Protein AF-0000000086677040 (afdb_homodimer)

Solvent-accessible surface area (backbone atoms only — not comparable to full-atom values): 20624 Å² total; per-residue (Å²): 131,78,78,82,66,82,53,76,66,54,59,49,48,54,49,35,40,34,53,29,40,44,50,38,34,40,74,47,30,67,88,65,38,49,65,62,59,29,18,55,70,41,71,48,58,50,67,54,52,34,70,73,41,51,52,71,66,49,36,50,47,59,44,60,49,52,58,62,59,47,82,65,48,53,56,62,48,40,69,68,40,76,73,64,28,21,34,48,48,43,45,50,51,50,54,43,50,73,37,86,34,17,60,40,41,52,53,46,53,31,42,29,56,71,27,73,57,42,14,45,34,50,38,46,42,46,50,62,53,40,45,55,52,42,58,77,61,46,98,59,63,70,87,45,43,48,52,32,46,46,54,41,48,12,40,51,52,7,44,45,40,35,33,70,66,43,45,38,73,53,58,41,74,49,54,67,67,27,52,22,51,51,48,8,61,48,38,32,37,48,69,72,45,89,57,60,53,124,130,79,76,82,64,82,54,74,65,56,60,50,48,54,50,34,42,35,53,27,37,44,51,37,34,40,73,47,30,67,88,64,39,50,65,61,59,28,18,56,70,41,71,48,56,49,67,52,50,37,71,72,41,51,50,71,67,48,37,50,47,58,43,59,50,52,58,63,59,47,83,66,45,53,56,63,48,41,70,66,39,77,72,66,29,20,34,48,48,42,46,50,51,51,53,43,50,72,37,85,34,19,62,40,42,51,51,45,53,32,42,29,56,71,28,73,56,42,12,46,33,49,36,46,43,47,50,62,54,41,46,54,51,44,57,77,61,47,96,58,62,70,87,45,44,47,52,31,45,46,54,42,46,14,39,52,52,6,43,45,41,35,33,68,67,43,45,38,73,52,58,42,74,47,57,67,66,26,51,22,51,52,48,11,61,48,40,33,39,47,71,72,45,90,58,60,54,123

Organism: NCBI:txid175570

Foldseek 3Di:
DPPPPDDPVVVLLLVLLLVLLLVQCLVQNLVRGDLCSSCVSSVHDSVVVCVVQNDSLSSLCVSLLQLDQQVVVLCVLLVVPLVLSLLVVLLVLCVSLVDPSVVVVLVLVVDLVVDVSSVSSVVSCCVPRHQVVNCVRAPDDNVLSVVLSVVLVVVSVVLSCCQPVVNPPPSVVDDSSVVSVVRSVVNSCSRDNDDPPD/DPPPPDDPVVVLLLVLLLVLLLVQCLVQNLVRGDLCSSCVSSVHDSVVVCVNQNDSLSSLCVSLLQLDQQVVVLCVLLVVPLVLSLLVVLLVLCVSLVDPSVVVVLVLVVDLVVDVSSVSSVVSCCVPRHQVVNCVRAPDDNVLSVVLSVVLVVVSVVLSCCQPVVNPPPSVVDDSSVVSVVRSVVNSCSRDNDDPPD

pLDDT: mean 88.11, std 11.97, range [24.16, 97.94]

Nearest PDB structures (foldseek):
  2np3-assembly1_B  TM=5.345E-01  e=2.281E-10  Streptomyces coelicolor
  6o6o-assembly1_B  TM=5.005E-01  e=5.719E-04  Mycobacterium tuberculosis
  2jk3-assembly1_B  TM=3.616E-01  e=1.650E-04  Bacillus cereus
  5ua1-assembly2_B  TM=4.269E-01  e=2.076E-03  Mycobacterium tuberculosis H37Rv
  4xk4-assembly2_D  TM=3.137E-01  e=1.251E-04  Escherichia coli K-12

Radius of gyration: 23.44 Å; Cα contacts (8 Å, |Δi|>4): 517; chains: 2; bounding box: 51×64×81 Å

Secondary structure (DSSP, 8-state):
-------HHHHHHHHHHHHHHHHHHHHHHHHH--HHHHHHHHTS-HHHHHHHH-SHHHHHHHHHT-SS-HHHHHHHHHTT-STTHHHHHHHHHHHHHHSTTHHHHHHHHHHHHH-HHHHHHHHHHIIIIIIHHHTTT--S-GGGHHHHHHHHHHHHHHHIIIIIIS--TTTTTS-HHHHHHHHHHHHHHHHHS--TT-/-------HHHHHHHHHHHHHHHHHHHHHHHHH--HHHHHHHHTS-HHHHHHHH-SHHHHHHHHHT-SS-HHHHHHHHHTT-STTHHHHHHHHHHHHHHSTTHHHHHHHHHHHHH-HHHHHHHHHHIIIIIIHHHTTT--S-GGGHHHHHHHHHHHHHHHIIIIIIS--TTTTTS-HHHHHHHHHHHHHHHHHS--TT-

Structure (mmCIF, N/CA/C/O backbone):
data_AF-0000000086677040-model_v1
#
loop_
_entity.id
_entity.type
_entity.pdbx_description
1 polymer 'TetR family transcriptional regulator'
#
loop_
_atom_site.group_PDB
_atom_site.id
_atom_site.type_symbol
_atom_site.label_atom_id
_atom_site.label_alt_id
_atom_site.label_comp_id
_atom_site.label_asym_id
_atom_site.label_entity_id
_atom_site.label_seq_id
_atom_site.pdbx_PDB_ins_code
_atom_site.Cartn_x
_atom_site.Cartn_y
_atom_site.Cartn_z
_atom_site.occupancy
_atom_site.B_iso_or_equiv
_atom_site.auth_seq_id
_atom_site.auth_comp_id
_atom_site.auth_asym_id
_atom_site.auth_atom_id
_atom_site.pdbx_PDB_model_num
ATOM 1 N N . MET A 1 1 ? -18.406 -15.508 -43.969 1 24.16 1 MET A N 1
ATOM 2 C CA . MET A 1 1 ? -17.828 -16.297 -42.875 1 24.16 1 MET A CA 1
ATOM 3 C C . MET A 1 1 ? -18.375 -15.875 -41.531 1 24.16 1 MET A C 1
ATOM 5 O O . MET A 1 1 ? -18.281 -14.703 -41.156 1 24.16 1 MET A O 1
ATOM 9 N N . ALA A 1 2 ? -19.516 -16.422 -41.125 1 36.62 2 ALA A N 1
ATOM 10 C CA . ALA A 1 2 ? -20.312 -16.078 -39.938 1 36.62 2 ALA A CA 1
ATOM 11 C C . ALA A 1 2 ? -19.438 -15.953 -38.688 1 36.62 2 ALA A C 1
ATOM 13 O O . ALA A 1 2 ? -18.5 -16.734 -38.531 1 36.62 2 ALA A O 1
ATOM 14 N N . ARG A 1 3 ? -19.25 -14.812 -38.188 1 43.38 3 ARG A N 1
ATOM 15 C CA . ARG A 1 3 ? -18.484 -14.547 -36.969 1 43.38 3 ARG A CA 1
ATOM 16 C C . ARG A 1 3 ? -18.75 -15.617 -35.906 1 43.38 3 ARG A C 1
ATOM 18 O O . ARG A 1 3 ? -19.891 -15.797 -35.469 1 43.38 3 ARG A O 1
ATOM 25 N N . THR A 1 4 ? -18.266 -16.703 -35.938 1 38.47 4 THR A N 1
ATOM 26 C CA . THR A 1 4 ? -18.422 -17.766 -34.969 1 38.47 4 THR A CA 1
ATOM 27 C C . THR A 1 4 ? -18.359 -17.203 -33.531 1 38.47 4 THR A C 1
ATOM 29 O O . THR A 1 4 ? -17.281 -16.875 -33.031 1 38.47 4 THR A O 1
ATOM 32 N N . GLY A 1 5 ? -19.203 -16.297 -33.125 1 40.44 5 GLY A N 1
ATOM 33 C CA . GLY A 1 5 ? -19.375 -15.641 -31.859 1 40.44 5 GLY A CA 1
ATOM 34 C C . GLY A 1 5 ? -19.469 -16.609 -30.688 1 40.44 5 GLY A C 1
ATOM 35 O O . GLY A 1 5 ? -19.953 -17.734 -30.859 1 40.44 5 GLY A O 1
ATOM 36 N N . ARG A 1 6 ? -18.531 -16.672 -29.734 1 50.44 6 ARG A N 1
ATOM 37 C CA . ARG A 1 6 ? -18.609 -17.5 -28.547 1 50.44 6 ARG A CA 1
ATOM 38 C C . ARG A 1 6 ? -20.047 -17.578 -28.031 1 50.44 6 ARG A C 1
ATOM 40 O O . ARG A 1 6 ? -20.688 -16.562 -27.812 1 50.44 6 ARG A O 1
ATOM 47 N N . ARG A 1 7 ? -20.625 -18.562 -27.875 1 54.38 7 ARG A N 1
ATOM 48 C CA . ARG A 1 7 ? -22.031 -18.828 -27.562 1 54.38 7 ARG A CA 1
ATOM 49 C C . ARG A 1 7 ? -22.375 -18.359 -26.156 1 54.38 7 ARG A C 1
ATOM 51 O O . ARG A 1 7 ? -21.625 -18.609 -25.203 1 54.38 7 ARG A O 1
ATOM 58 N N . PRO A 1 8 ? -23.312 -17.406 -25.938 1 53.56 8 PRO A N 1
ATOM 59 C CA . PRO A 1 8 ? -23.797 -16.891 -24.656 1 53.56 8 PRO A CA 1
ATOM 60 C C . PRO A 1 8 ? -23.719 -17.953 -23.547 1 53.56 8 PRO A C 1
ATOM 62 O O . PRO A 1 8 ? -23.391 -17.625 -22.391 1 53.56 8 PRO A O 1
ATOM 65 N N . GLY A 1 9 ? -23.828 -19.156 -23.812 1 58.25 9 GLY A N 1
ATOM 66 C CA . GLY A 1 9 ? -23.781 -20.25 -22.844 1 58.25 9 GLY A CA 1
ATOM 67 C C . GLY A 1 9 ? -22.406 -20.5 -22.281 1 58.25 9 GLY A C 1
ATOM 68 O O . GLY A 1 9 ? -22.25 -20.812 -21.109 1 58.25 9 GLY A O 1
ATOM 69 N N . ARG A 1 10 ? -21.438 -20.359 -23.078 1 70.06 10 ARG A N 1
ATOM 70 C CA . ARG A 1 10 ? -20.062 -20.625 -22.672 1 70.06 10 ARG A CA 1
ATOM 71 C C . ARG A 1 10 ? -19.547 -19.531 -21.75 1 70.06 10 ARG A C 1
ATOM 73 O O . ARG A 1 10 ? -18.859 -19.812 -20.766 1 70.06 10 ARG A O 1
ATOM 80 N N . GLN A 1 11 ? -19.891 -18.281 -22.094 1 72.69 11 GLN A N 1
ATOM 81 C CA . GLN A 1 11 ? -19.484 -17.156 -21.25 1 72.69 11 GLN A CA 1
ATOM 82 C C . GLN A 1 11 ? -20.125 -17.25 -19.859 1 72.69 11 GLN A C 1
ATOM 84 O O . GLN A 1 11 ? -19.484 -16.938 -18.859 1 72.69 11 GLN A O 1
ATOM 89 N N . ASP A 1 12 ? -21.203 -17.75 -19.938 1 83.88 12 ASP A N 1
ATOM 90 C CA . ASP A 1 12 ? -21.922 -17.922 -18.688 1 83.88 12 ASP A CA 1
ATOM 91 C C . ASP A 1 12 ? -21.266 -19 -17.812 1 83.88 12 ASP A C 1
ATOM 93 O O . ASP A 1 12 ? -21.109 -18.828 -16.609 1 83.88 12 ASP A O 1
ATOM 97 N N . THR A 1 13 ? -20.781 -20.047 -18.531 1 90.44 13 THR A N 1
ATOM 98 C CA . THR A 1 13 ? -20.156 -21.141 -17.812 1 90.44 13 THR A CA 1
ATOM 99 C C . THR A 1 13 ? -18.812 -20.719 -17.219 1 90.44 13 THR A C 1
ATOM 101 O O . THR A 1 13 ? -18.5 -21.016 -16.078 1 90.44 13 THR A O 1
ATOM 104 N N . ARG A 1 14 ? -18.062 -20.062 -18.031 1 93.38 14 ARG A N 1
ATOM 105 C CA . ARG A 1 14 ? -16.766 -19.562 -17.578 1 93.38 14 ARG A CA 1
ATOM 106 C C . ARG A 1 14 ? -16.891 -18.672 -16.359 1 93.38 14 ARG A C 1
ATOM 108 O O . ARG A 1 14 ? -16.172 -18.844 -15.375 1 93.38 14 ARG A O 1
ATOM 115 N N . GLU A 1 15 ? -17.812 -17.812 -16.438 1 93.06 15 GLU A N 1
ATOM 116 C CA . GLU A 1 15 ? -18.031 -16.891 -15.32 1 93.06 15 GLU A CA 1
ATOM 117 C C . GLU A 1 15 ? -18.562 -17.609 -14.086 1 93.06 15 GLU A C 1
ATOM 119 O O . GLU A 1 15 ? -18.203 -17.266 -12.961 1 93.06 15 GLU A O 1
ATOM 124 N N . ALA A 1 16 ? -19.359 -18.547 -14.32 1 93.94 16 ALA A N 1
ATOM 125 C CA . ALA A 1 16 ? -19.875 -19.359 -13.211 1 93.94 16 ALA A CA 1
ATOM 126 C C . ALA A 1 16 ? -18.75 -20.094 -12.492 1 93.94 16 ALA A C 1
ATOM 128 O O . ALA A 1 16 ? -18.719 -20.156 -11.266 1 93.94 16 ALA A O 1
ATOM 129 N N . ILE A 1 17 ? -17.844 -20.578 -13.289 1 95.62 17 ILE A N 1
ATOM 130 C CA . ILE A 1 17 ? -16.719 -21.297 -12.719 1 95.62 17 ILE A CA 1
ATOM 131 C C . ILE A 1 17 ? -15.82 -20.328 -11.938 1 95.62 17 ILE A C 1
ATOM 133 O O . ILE A 1 17 ? -15.422 -20.625 -10.812 1 95.62 17 ILE A O 1
ATOM 137 N N . LEU A 1 18 ? -15.594 -19.203 -12.492 1 94.25 18 LEU A N 1
ATOM 138 C CA . LEU A 1 18 ? -14.727 -18.219 -11.836 1 94.25 18 LEU A CA 1
ATOM 139 C C . LEU A 1 18 ? -15.352 -17.734 -10.531 1 94.25 18 LEU A C 1
ATOM 141 O O . LEU A 1 18 ? -14.656 -17.594 -9.523 1 94.25 18 LEU A O 1
ATOM 145 N N . SER A 1 19 ? -16.641 -17.516 -10.555 1 93.25 19 SER A N 1
ATOM 146 C CA . SER A 1 19 ? -17.328 -17.078 -9.359 1 93.25 19 SER A CA 1
ATOM 147 C C . SER A 1 19 ? -17.281 -18.141 -8.266 1 93.25 19 SER A C 1
ATOM 149 O O . SER A 1 19 ? -17 -17.828 -7.105 1 93.25 19 SER A O 1
ATOM 151 N N . ALA A 1 20 ? -17.516 -19.344 -8.602 1 95.12 20 ALA A N 1
ATOM 152 C CA . ALA A 1 20 ? -17.438 -20.469 -7.66 1 95.12 20 ALA A CA 1
ATOM 153 C C . ALA A 1 20 ? -16.031 -20.625 -7.102 1 95.12 20 ALA A C 1
ATOM 155 O O . ALA A 1 20 ? -15.859 -20.906 -5.914 1 95.12 20 ALA A O 1
ATOM 156 N N . ALA A 1 21 ? -15.094 -20.484 -7.98 1 95.12 21 ALA A N 1
ATOM 157 C CA . ALA A 1 21 ? -13.695 -20.609 -7.574 1 95.12 21 ALA A CA 1
ATOM 158 C C . ALA A 1 21 ? -13.32 -19.531 -6.555 1 95.12 21 ALA A C 1
ATOM 160 O O . ALA A 1 21 ? -12.703 -19.828 -5.527 1 95.12 21 ALA A O 1
ATOM 161 N N . ARG A 1 22 ? -13.711 -18.297 -6.793 1 92.06 22 ARG A N 1
ATOM 162 C CA . ARG A 1 22 ? -13.422 -17.203 -5.875 1 92.06 22 ARG A CA 1
ATOM 163 C C . ARG A 1 22 ? -14 -17.484 -4.488 1 92.06 22 ARG A C 1
ATOM 165 O O . ARG A 1 22 ? -13.312 -17.297 -3.479 1 92.06 22 ARG A O 1
ATOM 172 N N . SER A 1 23 ? -15.164 -18 -4.488 1 91.44 23 SER A N 1
ATOM 173 C CA . SER A 1 23 ? -15.812 -18.312 -3.217 1 91.44 23 SER A CA 1
ATOM 174 C C . SER A 1 23 ? -15.102 -19.453 -2.502 1 91.44 23 SER A C 1
ATOM 176 O O . SER A 1 23 ? -14.836 -19.375 -1.301 1 91.44 23 SER A O 1
ATOM 178 N N . ALA A 1 24 ? -14.766 -20.469 -3.201 1 93.69 24 ALA A N 1
ATOM 179 C CA . ALA A 1 24 ? -14.117 -21.641 -2.621 1 93.69 24 ALA A CA 1
ATOM 180 C C . ALA A 1 24 ? -12.742 -21.297 -2.072 1 93.69 24 ALA A C 1
ATOM 182 O O . ALA A 1 24 ? -12.398 -21.672 -0.951 1 93.69 24 ALA A O 1
ATOM 183 N N . PHE A 1 25 ? -11.969 -20.578 -2.852 1 92.75 25 PHE A N 1
ATOM 184 C CA . PHE A 1 25 ? -10.625 -20.219 -2.436 1 92.75 25 PHE A CA 1
ATOM 185 C C . PHE A 1 25 ? -10.656 -19.25 -1.265 1 92.75 25 PHE A C 1
ATOM 187 O O . PHE A 1 25 ? -9.797 -19.281 -0.384 1 92.75 25 PHE A O 1
ATOM 194 N N . ALA A 1 26 ? -11.672 -18.391 -1.286 1 88.31 26 ALA A N 1
ATOM 195 C CA . ALA A 1 26 ? -11.812 -17.422 -0.198 1 88.31 26 ALA A CA 1
ATOM 196 C C . ALA A 1 26 ? -12.203 -18.109 1.103 1 88.31 26 ALA A C 1
ATOM 198 O O . ALA A 1 26 ? -11.688 -17.781 2.172 1 88.31 26 ALA A O 1
ATOM 199 N N . GLU A 1 27 ? -13.047 -19.078 1.027 1 88.5 27 GLU A N 1
ATOM 200 C CA . GLU A 1 27 ? -13.625 -19.734 2.201 1 88.5 27 GLU A CA 1
ATOM 201 C C . GLU A 1 27 ? -12.711 -20.828 2.732 1 88.5 27 GLU A C 1
ATOM 203 O O . GLU A 1 27 ? -12.531 -20.969 3.945 1 88.5 27 GLU A O 1
ATOM 208 N N . ASN A 1 28 ? -12.086 -21.609 1.813 1 92 28 ASN A N 1
ATOM 209 C CA . ASN A 1 28 ? -11.391 -22.812 2.23 1 92 28 ASN A CA 1
ATOM 210 C C . ASN A 1 28 ? -9.883 -22.672 2.066 1 92 28 ASN A C 1
ATOM 212 O O . ASN A 1 28 ? -9.125 -23.531 2.518 1 92 28 ASN A O 1
ATOM 216 N N . GLY A 1 29 ? -9.5 -21.594 1.466 1 91.81 29 GLY A N 1
ATOM 217 C CA . GLY A 1 29 ? -8.102 -21.516 1.089 1 91.81 29 GLY A CA 1
ATOM 218 C C . GLY A 1 29 ? -7.762 -22.312 -0.15 1 91.81 29 GLY A C 1
ATOM 219 O O . GLY A 1 29 ? -8.609 -23.047 -0.674 1 91.81 29 GLY A O 1
ATOM 220 N N . PHE A 1 30 ? -6.633 -22.109 -0.633 1 92.5 30 PHE A N 1
ATOM 221 C CA . PHE A 1 30 ? -6.191 -22.766 -1.852 1 92.5 30 PHE A CA 1
ATOM 222 C C . PHE A 1 30 ? -6.082 -24.266 -1.637 1 92.5 30 PHE A C 1
ATOM 224 O O . PHE A 1 30 ? -6.609 -25.062 -2.426 1 92.5 30 PHE A O 1
ATOM 231 N N . ASP A 1 31 ? -5.371 -24.641 -0.582 1 92.88 31 ASP A N 1
ATOM 232 C CA . ASP A 1 31 ? -5.133 -26.062 -0.326 1 92.88 31 ASP A CA 1
ATOM 233 C C . ASP A 1 31 ? -6.426 -26.766 0.068 1 92.88 31 ASP A C 1
ATOM 235 O O . ASP A 1 31 ? -6.609 -27.953 -0.234 1 92.88 31 ASP A O 1
ATOM 239 N N . GLY A 1 32 ? -7.324 -26.078 0.597 1 93.31 32 GLY A N 1
ATOM 240 C CA . GLY A 1 32 ? -8.562 -26.656 1.082 1 93.31 32 GLY A CA 1
ATOM 241 C C . GLY A 1 32 ? -9.641 -26.75 0.014 1 93.31 32 GLY A C 1
ATOM 242 O O . GLY A 1 32 ? -10.602 -27.516 0.157 1 93.31 32 GLY A O 1
ATOM 243 N N . ALA A 1 33 ? -9.484 -26 -0.981 1 93.94 33 ALA A N 1
ATOM 244 C CA . ALA A 1 33 ? -10.445 -26.031 -2.08 1 93.94 33 ALA A CA 1
ATOM 245 C C . ALA A 1 33 ? -10.086 -27.125 -3.09 1 93.94 33 ALA A C 1
ATOM 247 O O . ALA A 1 33 ? -8.906 -27.422 -3.289 1 93.94 33 ALA A O 1
ATOM 248 N N . SER A 1 34 ? -11.164 -27.672 -3.773 1 95.19 34 SER A N 1
ATOM 249 C CA . SER A 1 34 ? -10.922 -28.688 -4.793 1 95.19 34 SER A CA 1
ATOM 250 C C . SER A 1 34 ? -11.68 -28.375 -6.078 1 95.19 34 SER A C 1
ATOM 252 O O . SER A 1 34 ? -12.711 -27.703 -6.047 1 95.19 34 SER A O 1
ATOM 254 N N . ILE A 1 35 ? -11.141 -28.891 -7.129 1 95.5 35 ILE A N 1
ATOM 255 C CA . ILE A 1 35 ? -11.766 -28.734 -8.438 1 95.5 35 ILE A CA 1
ATOM 256 C C . ILE A 1 35 ? -13.164 -29.344 -8.414 1 95.5 35 ILE A C 1
ATOM 258 O O . ILE A 1 35 ? -14.102 -28.797 -9 1 95.5 35 ILE A O 1
ATOM 262 N N . ARG A 1 36 ? -13.32 -30.438 -7.754 1 95.12 36 ARG A N 1
ATOM 263 C CA . ARG A 1 36 ? -14.609 -31.109 -7.672 1 95.12 36 ARG A CA 1
ATOM 264 C C . ARG A 1 36 ? -15.648 -30.25 -6.961 1 95.12 36 ARG A C 1
ATOM 266 O O . ARG A 1 36 ? -16.781 -30.125 -7.426 1 95.12 36 ARG A O 1
ATOM 273 N N . GLN A 1 37 ? -15.227 -29.688 -5.871 1 95.38 37 GLN A N 1
ATOM 274 C CA . GLN A 1 37 ? -16.109 -28.812 -5.117 1 95.38 37 GLN A CA 1
ATOM 275 C C . GLN A 1 37 ? -16.5 -27.578 -5.934 1 95.38 37 GLN A C 1
ATOM 277 O O . GLN A 1 37 ? -17.656 -27.156 -5.93 1 95.38 37 GLN A O 1
ATOM 282 N N . ILE A 1 38 ? -15.531 -26.984 -6.613 1 96.88 38 ILE A N 1
ATOM 283 C CA . ILE A 1 38 ? -15.75 -25.781 -7.418 1 96.88 38 ILE A CA 1
ATOM 284 C C . ILE A 1 38 ? -16.688 -26.109 -8.578 1 96.88 38 ILE A C 1
ATOM 286 O O . ILE A 1 38 ? -17.625 -25.359 -8.859 1 96.88 38 ILE A O 1
ATOM 290 N N . ALA A 1 39 ? -16.469 -27.234 -9.211 1 96.88 39 ALA A N 1
ATOM 291 C CA . ALA A 1 39 ? -17.312 -27.688 -10.305 1 96.88 39 ALA A CA 1
ATOM 292 C C . ALA A 1 39 ? -18.75 -27.891 -9.828 1 96.88 39 ALA A C 1
ATOM 294 O O . ALA A 1 39 ? -19.703 -27.453 -10.492 1 96.88 39 ALA A O 1
ATOM 295 N N . GLY A 1 40 ? -18.891 -28.484 -8.734 1 96.56 40 GLY A N 1
ATOM 296 C CA . GLY A 1 40 ? -20.203 -28.703 -8.148 1 96.56 40 GLY A CA 1
ATOM 297 C C . GLY A 1 40 ? -20.938 -27.406 -7.859 1 96.56 40 GLY A C 1
ATOM 298 O O . GLY A 1 40 ? -22.125 -27.266 -8.188 1 96.56 40 GLY A O 1
ATOM 299 N N . ALA A 1 41 ? -20.266 -26.531 -7.281 1 95.5 41 ALA A N 1
ATOM 300 C CA . ALA A 1 41 ? -20.859 -25.234 -6.945 1 95.5 41 ALA A CA 1
ATOM 301 C C . ALA A 1 41 ? -21.25 -24.469 -8.203 1 95.5 41 ALA A C 1
ATOM 303 O O . ALA A 1 41 ? -22.234 -23.719 -8.203 1 95.5 41 ALA A O 1
ATOM 304 N N . ALA A 1 42 ? -20.531 -24.625 -9.273 1 95.69 42 ALA A N 1
ATOM 305 C CA . ALA A 1 42 ? -20.781 -23.953 -10.539 1 95.69 42 ALA A CA 1
ATOM 306 C C . ALA A 1 42 ? -21.812 -24.719 -11.367 1 95.69 42 ALA A C 1
ATOM 308 O O . ALA A 1 42 ? -22.297 -24.219 -12.383 1 95.69 42 ALA A O 1
ATOM 309 N N . GLY A 1 43 ? -22.094 -25.922 -10.984 1 95.69 43 GLY A N 1
ATOM 310 C CA . GLY A 1 43 ? -23.062 -26.734 -11.695 1 95.69 43 GLY A CA 1
ATOM 311 C C . GLY A 1 43 ? -22.516 -27.312 -12.984 1 95.69 43 GLY A C 1
ATOM 312 O O . GLY A 1 43 ? -23.234 -27.406 -13.984 1 95.69 43 GLY A O 1
ATOM 313 N N . VAL A 1 44 ? -21.266 -27.594 -13 1 95.88 44 VAL A N 1
ATOM 314 C CA . VAL A 1 44 ? -20.641 -28.125 -14.211 1 95.88 44 VAL A CA 1
ATOM 315 C C . VAL A 1 44 ? -19.859 -29.391 -13.875 1 95.88 44 VAL A C 1
ATOM 317 O O . VAL A 1 44 ? -19.625 -29.703 -12.703 1 95.88 44 VAL A O 1
ATOM 320 N N . ASP A 1 45 ? -19.484 -30.031 -14.953 1 95.06 45 ASP A N 1
ATOM 321 C CA . ASP A 1 45 ? -18.594 -31.172 -14.805 1 95.06 45 ASP A CA 1
ATOM 322 C C . ASP A 1 45 ? -17.156 -30.734 -14.508 1 95.06 45 ASP A C 1
ATOM 324 O O . ASP A 1 45 ? -16.672 -29.766 -15.102 1 95.06 45 ASP A O 1
ATOM 328 N N . PRO A 1 46 ? -16.453 -31.453 -13.648 1 95.12 46 PRO A N 1
ATOM 329 C CA . PRO A 1 46 ? -15.055 -31.141 -13.367 1 95.12 46 PRO A CA 1
ATOM 330 C C . PRO A 1 46 ? -14.195 -31.094 -14.633 1 95.12 46 PRO A C 1
ATOM 332 O O . PRO A 1 46 ? -13.25 -30.297 -14.711 1 95.12 46 PRO A O 1
ATOM 335 N N . ALA A 1 47 ? -14.562 -31.844 -15.555 1 95.06 47 ALA A N 1
ATOM 336 C CA . ALA A 1 47 ? -13.797 -31.891 -16.797 1 95.06 47 ALA A CA 1
ATOM 337 C C . ALA A 1 47 ? -13.883 -30.547 -17.531 1 95.06 47 ALA A C 1
ATOM 339 O O . ALA A 1 47 ? -12.922 -30.141 -18.203 1 95.06 47 ALA A O 1
ATOM 340 N N . LEU A 1 48 ? -14.906 -29.891 -17.344 1 94.69 48 LEU A N 1
ATOM 341 C CA . LEU A 1 48 ? -15.094 -28.594 -18 1 94.69 48 LEU A CA 1
ATOM 342 C C . LEU A 1 48 ? -14.234 -27.531 -17.344 1 94.69 48 LEU A C 1
ATOM 344 O O . LEU A 1 48 ? -13.742 -26.609 -18.016 1 94.69 48 LEU A O 1
ATOM 348 N N . VAL A 1 49 ? -14.07 -27.703 -16.016 1 95.31 49 VAL A N 1
ATOM 349 C CA . VAL A 1 49 ? -13.203 -26.766 -15.305 1 95.31 49 VAL A CA 1
ATOM 350 C C . VAL A 1 49 ? -11.773 -26.875 -15.844 1 95.31 49 VAL A C 1
ATOM 352 O O . VAL A 1 49 ? -11.133 -25.875 -16.141 1 95.31 49 VAL A O 1
ATOM 355 N N . HIS A 1 50 ? -11.398 -28.094 -16.047 1 94.81 50 HIS A N 1
ATOM 356 C CA . HIS A 1 50 ? -10.062 -28.328 -16.594 1 94.81 50 HIS A CA 1
ATOM 357 C C . HIS A 1 50 ? -9.945 -27.828 -18.016 1 94.81 50 HIS A C 1
ATOM 359 O O . HIS A 1 50 ? -8.906 -27.281 -18.406 1 94.81 50 HIS A O 1
ATOM 365 N N . HIS A 1 51 ? -10.961 -28.078 -18.75 1 94.5 51 HIS A N 1
ATOM 366 C CA . HIS A 1 51 ? -10.977 -27.641 -20.141 1 94.5 51 HIS A CA 1
ATOM 367 C C . HIS A 1 51 ? -10.852 -26.125 -20.25 1 94.5 51 HIS A C 1
ATOM 369 O O . HIS A 1 51 ? -10.078 -25.625 -21.062 1 94.5 51 HIS A O 1
ATOM 375 N N . TYR A 1 52 ? -11.523 -25.469 -19.328 1 94.12 52 TYR A N 1
ATOM 376 C CA . TYR A 1 52 ? -11.562 -24.016 -19.406 1 94.12 52 TYR A CA 1
ATOM 377 C C . TYR A 1 52 ? -10.305 -23.406 -18.797 1 94.12 52 TYR A C 1
ATOM 379 O O . TYR A 1 52 ? -9.805 -22.375 -19.281 1 94.12 52 TYR A O 1
ATOM 387 N N . PHE A 1 53 ? -9.758 -23.984 -17.703 1 94.81 53 PHE A N 1
ATOM 388 C CA . PHE A 1 53 ? -8.797 -23.219 -16.922 1 94.81 53 PHE A CA 1
ATOM 389 C C . PHE A 1 53 ? -7.543 -24.047 -16.656 1 94.81 53 PHE A C 1
ATOM 391 O O . PHE A 1 53 ? -6.547 -23.516 -16.141 1 94.81 53 PHE A O 1
ATOM 398 N N . GLY A 1 54 ? -7.613 -25.328 -17 1 93.62 54 GLY A N 1
ATOM 399 C CA . GLY A 1 54 ? -6.445 -26.156 -16.781 1 93.62 54 GLY A CA 1
ATOM 400 C C . GLY A 1 54 ? -6.297 -26.625 -15.352 1 93.62 54 GLY A C 1
ATOM 401 O O . GLY A 1 54 ? -7.215 -27.219 -14.789 1 93.62 54 GLY A O 1
ATOM 402 N N . THR A 1 55 ? -5.191 -26.266 -14.719 1 92.31 55 THR A N 1
ATOM 403 C CA . THR A 1 55 ? -4.883 -26.734 -13.367 1 92.31 55 THR A CA 1
ATOM 404 C C . THR A 1 55 ? -5.547 -25.828 -12.328 1 92.31 55 THR A C 1
ATOM 406 O O . THR A 1 5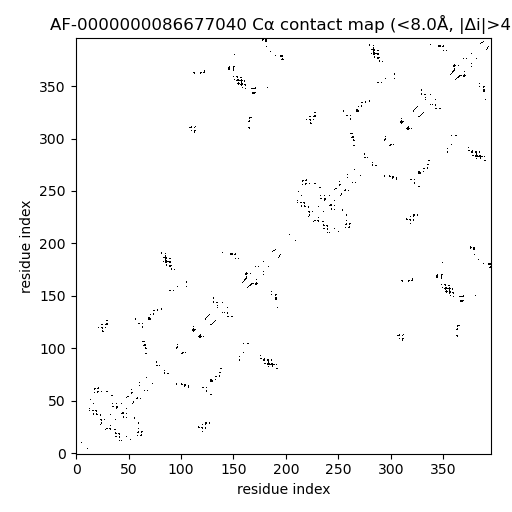5 ? -6.066 -24.766 -12.656 1 92.31 55 THR A O 1
ATOM 409 N N . LYS A 1 56 ? -5.434 -26.25 -11.055 1 93.88 56 LYS A N 1
ATOM 410 C CA . LYS A 1 56 ? -5.969 -25.453 -9.953 1 93.88 56 LYS A CA 1
ATOM 411 C C . LYS A 1 56 ? -5.246 -24.109 -9.844 1 93.88 56 LYS A C 1
ATOM 413 O O . LYS A 1 56 ? -5.875 -23.078 -9.578 1 93.88 56 LYS A O 1
ATOM 418 N N . ASP A 1 57 ? -3.965 -24.172 -10.055 1 90.75 57 ASP A N 1
ATOM 419 C CA . ASP A 1 57 ? -3.176 -22.938 -10.023 1 90.75 57 ASP A CA 1
ATOM 420 C C . ASP A 1 57 ? -3.65 -21.953 -11.086 1 90.75 57 ASP A C 1
ATOM 422 O O . ASP A 1 57 ? -3.85 -20.766 -10.789 1 90.75 57 ASP A O 1
ATOM 426 N N . GLN A 1 58 ? -3.795 -22.469 -12.234 1 90.56 58 GLN A N 1
ATOM 427 C CA . GLN A 1 58 ? -4.23 -21.625 -13.344 1 90.56 58 GLN A CA 1
ATOM 428 C C . GLN A 1 58 ? -5.633 -21.078 -13.102 1 90.56 58 GLN A C 1
ATOM 430 O O . GLN A 1 58 ? -5.914 -19.922 -13.422 1 90.56 58 GLN A O 1
ATOM 435 N N . LEU A 1 59 ? -6.465 -21.953 -12.562 1 93.19 59 LEU A N 1
ATOM 436 C CA . LEU A 1 59 ? -7.805 -21.5 -12.203 1 93.19 59 LEU A CA 1
ATOM 437 C C . LEU A 1 59 ? -7.746 -20.375 -11.164 1 93.19 59 LEU A C 1
ATOM 439 O O . LEU A 1 59 ? -8.484 -19.406 -11.266 1 93.19 59 LEU A O 1
ATOM 443 N N . PHE A 1 60 ? -6.926 -20.547 -10.18 1 91.94 60 PHE A N 1
ATOM 444 C CA . PHE A 1 60 ? -6.809 -19.547 -9.125 1 91.94 60 PHE A CA 1
ATOM 445 C C . PHE A 1 60 ? -6.332 -18.219 -9.688 1 91.94 60 PHE A C 1
ATOM 447 O O . PHE A 1 60 ? -6.863 -17.156 -9.344 1 91.94 60 PHE A O 1
ATOM 454 N N . VAL A 1 61 ? -5.336 -18.188 -10.547 1 87.69 61 VAL A N 1
ATOM 455 C CA . VAL A 1 61 ? -4.828 -16.984 -11.195 1 87.69 61 VAL A CA 1
ATOM 456 C C . VAL A 1 61 ? -5.949 -16.312 -11.977 1 87.69 61 VAL A C 1
ATOM 458 O O . VAL A 1 61 ? -6.137 -15.102 -11.883 1 87.69 61 VAL A O 1
ATOM 461 N N . ALA A 1 62 ? -6.684 -17.125 -12.688 1 88.12 62 ALA A N 1
ATOM 462 C CA . ALA A 1 62 ? -7.793 -16.594 -13.477 1 88.12 62 ALA A CA 1
ATOM 463 C C . ALA A 1 62 ? -8.875 -16 -12.578 1 88.12 62 ALA A C 1
ATOM 465 O O . ALA A 1 62 ? -9.43 -14.953 -12.883 1 88.12 62 ALA A O 1
ATOM 466 N N . ALA A 1 63 ? -9.195 -16.703 -11.508 1 89.44 63 ALA A N 1
ATOM 467 C CA . ALA A 1 63 ? -10.227 -16.266 -10.57 1 89.44 63 ALA A CA 1
ATOM 468 C C . ALA A 1 63 ? -9.852 -14.938 -9.922 1 89.44 63 ALA A C 1
ATOM 470 O O . ALA A 1 63 ? -10.727 -14.125 -9.609 1 89.44 63 ALA A O 1
ATOM 471 N N . MET A 1 64 ? -8.602 -14.695 -9.68 1 86.56 64 MET A N 1
ATOM 472 C CA . MET A 1 64 ? -8.102 -13.492 -9.031 1 86.56 64 MET A CA 1
ATOM 473 C C . MET A 1 64 ? -8.023 -12.328 -10.016 1 86.56 64 MET A C 1
ATOM 475 O O . MET A 1 64 ? -7.934 -11.172 -9.617 1 86.56 64 MET A O 1
ATOM 479 N N . ASP A 1 65 ? -8.102 -12.672 -11.273 1 80.94 65 ASP A N 1
ATOM 480 C CA . ASP A 1 65 ? -7.891 -11.68 -12.32 1 80.94 65 ASP A CA 1
ATOM 481 C C . ASP A 1 65 ? -6.609 -10.891 -12.078 1 80.94 65 ASP A C 1
ATOM 483 O O . ASP A 1 65 ? -6.613 -9.656 -12.141 1 80.94 65 ASP A O 1
ATOM 487 N N . PHE A 1 66 ? -5.609 -11.555 -11.555 1 77.81 66 PHE A N 1
ATOM 488 C CA . PHE A 1 66 ? -4.316 -10.945 -11.266 1 77.81 66 PHE A CA 1
ATOM 489 C C . PHE A 1 66 ? -3.629 -10.508 -12.555 1 77.81 66 PHE A C 1
ATOM 491 O O . PHE A 1 66 ? -3.629 -11.25 -13.547 1 77.81 66 PHE A O 1
ATOM 498 N N . PRO A 1 67 ? -3.094 -9.258 -12.539 1 75.06 67 PRO A N 1
ATOM 499 C CA . PRO A 1 67 ? -2.58 -8.68 -13.781 1 75.06 67 PRO A CA 1
ATOM 500 C C . PRO A 1 67 ? -1.386 -9.445 -14.344 1 75.06 67 PRO A C 1
ATOM 502 O O . PRO A 1 67 ? -1.005 -9.242 -15.5 1 75.06 67 PRO A O 1
ATOM 505 N N . LEU A 1 68 ? -0.831 -10.305 -13.562 1 74.25 68 LEU A N 1
ATOM 506 C CA . LEU A 1 68 ? 0.32 -11.07 -14.023 1 74.25 68 LEU A CA 1
ATOM 507 C C . LEU A 1 68 ? 0.251 -12.508 -13.531 1 74.25 68 LEU A C 1
ATOM 509 O O . LEU A 1 68 ? -0.392 -12.789 -12.516 1 74.25 68 LEU A O 1
ATOM 513 N N . ASP A 1 69 ? 0.859 -13.352 -14.375 1 81.19 69 ASP A N 1
ATOM 514 C CA . ASP A 1 69 ? 1.039 -14.734 -13.953 1 81.19 69 ASP A CA 1
ATOM 515 C C . ASP A 1 69 ? 2.377 -14.914 -13.234 1 81.19 69 ASP A C 1
ATOM 517 O O . ASP A 1 69 ? 3.434 -14.898 -13.875 1 81.19 69 ASP A O 1
ATOM 521 N N . PRO A 1 70 ? 2.348 -15.109 -11.938 1 83.5 70 PRO A N 1
ATOM 522 C CA . PRO A 1 70 ? 3.604 -15.258 -11.195 1 83.5 70 PRO A CA 1
ATOM 523 C C . PRO A 1 70 ? 4.484 -16.375 -11.75 1 83.5 70 PRO A C 1
ATOM 525 O O . PRO A 1 70 ? 5.715 -16.266 -11.734 1 83.5 70 PRO A O 1
ATOM 528 N N . ALA A 1 71 ? 3.854 -17.391 -12.25 1 83.5 71 ALA A N 1
ATOM 529 C CA . ALA A 1 71 ? 4.605 -18.531 -12.781 1 83.5 71 ALA A CA 1
ATOM 530 C C . ALA A 1 71 ? 5.438 -18.125 -13.992 1 83.5 71 ALA A C 1
ATOM 532 O O . ALA A 1 71 ? 6.449 -18.75 -14.297 1 83.5 71 ALA A O 1
ATOM 533 N N . LYS A 1 72 ? 5.031 -17.125 -14.656 1 82.56 72 LYS A N 1
ATOM 534 C CA . LYS A 1 72 ? 5.746 -16.641 -15.844 1 82.56 72 LYS A CA 1
ATOM 535 C C . LYS A 1 72 ? 6.754 -15.562 -15.477 1 82.56 72 LYS A C 1
ATOM 537 O O . LYS A 1 72 ? 7.82 -15.461 -16.078 1 82.56 72 LYS A O 1
ATOM 542 N N . ILE A 1 73 ? 6.484 -14.875 -14.453 1 80.94 73 ILE A N 1
ATOM 543 C CA . ILE A 1 73 ? 7.25 -13.672 -14.133 1 80.94 73 ILE A CA 1
ATOM 544 C C . ILE A 1 73 ? 8.43 -14.031 -13.242 1 80.94 73 ILE A C 1
ATOM 546 O O . ILE A 1 73 ? 9.547 -13.547 -13.445 1 80.94 73 ILE A O 1
ATOM 550 N N . LEU A 1 74 ? 8.242 -14.859 -12.234 1 84.75 74 LEU A N 1
ATOM 551 C CA . LEU A 1 74 ? 9.242 -15.148 -11.211 1 84.75 74 LEU A CA 1
ATOM 552 C C . LEU A 1 74 ? 10.508 -15.742 -11.836 1 84.75 74 LEU A C 1
ATOM 554 O O . LEU A 1 74 ? 11.617 -15.312 -11.516 1 84.75 74 LEU A O 1
ATOM 558 N N . PRO A 1 75 ? 10.328 -16.672 -12.867 1 84.19 75 PRO A N 1
ATOM 559 C CA . PRO A 1 75 ? 11.539 -17.188 -13.508 1 84.19 75 PRO A CA 1
ATOM 560 C C . PRO A 1 75 ? 12.312 -16.125 -14.281 1 84.19 75 PRO A C 1
ATOM 562 O O . PRO A 1 75 ? 13.547 -16.141 -14.312 1 84.19 75 PRO A O 1
ATOM 565 N N . GLN A 1 76 ? 11.625 -15.219 -14.875 1 84.56 76 GLN A N 1
ATOM 566 C CA . GLN A 1 76 ? 12.266 -14.156 -15.633 1 84.56 76 GLN A CA 1
ATOM 567 C C . GLN A 1 76 ? 13.102 -13.25 -14.727 1 84.56 76 GLN A C 1
ATOM 569 O O . GLN A 1 76 ? 14.219 -12.875 -15.07 1 84.56 76 GLN A O 1
ATOM 574 N N . VAL A 1 77 ? 12.594 -12.984 -13.594 1 84 77 VAL A N 1
ATOM 575 C CA . VAL A 1 77 ? 13.266 -12.125 -12.633 1 84 77 VAL A CA 1
ATOM 576 C C . VAL A 1 77 ? 14.469 -12.859 -12.031 1 84 77 VAL A C 1
ATOM 578 O O . VAL A 1 77 ? 15.531 -12.266 -11.836 1 84 77 VAL A O 1
ATOM 581 N N . ALA A 1 78 ? 14.328 -14.117 -11.859 1 85.06 78 ALA A N 1
ATOM 582 C CA . ALA A 1 78 ? 15.352 -14.922 -11.195 1 85.06 78 ALA A CA 1
ATOM 583 C C . ALA A 1 78 ? 16.484 -15.258 -12.164 1 85.06 78 ALA A C 1
ATOM 585 O O . ALA A 1 78 ? 17.609 -15.562 -11.734 1 85.06 78 ALA A O 1
ATOM 586 N N . ALA A 1 79 ? 16.172 -15.234 -13.453 1 85.62 79 ALA A N 1
ATOM 587 C CA . ALA A 1 79 ? 17.141 -15.664 -14.469 1 85.62 79 ALA A CA 1
ATOM 588 C C . ALA A 1 79 ? 18.406 -14.805 -14.414 1 85.62 79 ALA A C 1
ATOM 590 O O . ALA A 1 79 ? 19.5 -15.281 -14.711 1 85.62 79 ALA A O 1
ATOM 591 N N . GLY A 1 80 ? 18.375 -13.594 -14.008 1 85.81 80 GLY A N 1
ATOM 592 C CA . GLY A 1 80 ? 19.531 -12.703 -13.961 1 85.81 80 GLY A CA 1
ATOM 593 C C . GLY A 1 80 ? 20.312 -12.82 -12.672 1 85.81 80 GLY A C 1
ATOM 594 O O . GLY A 1 80 ? 21.312 -12.109 -12.484 1 85.81 80 GLY A O 1
ATOM 595 N N . GLY A 1 81 ? 19.953 -13.828 -11.773 1 87.19 81 GLY A N 1
ATOM 596 C CA . GLY A 1 81 ? 20.625 -13.969 -10.492 1 87.19 81 GLY A CA 1
ATOM 597 C C . GLY A 1 81 ? 20.172 -12.945 -9.469 1 87.19 81 GLY A C 1
ATOM 598 O O . GLY A 1 81 ? 19.375 -12.062 -9.781 1 87.19 81 GLY A O 1
ATOM 599 N N . ILE A 1 82 ? 20.688 -13.031 -8.281 1 88.25 82 ILE A N 1
ATOM 600 C CA . ILE A 1 82 ? 20.234 -12.219 -7.156 1 88.25 82 ILE A CA 1
ATOM 601 C C . ILE A 1 82 ? 20.781 -10.797 -7.301 1 88.25 82 ILE A C 1
ATOM 603 O O . ILE A 1 82 ? 20.125 -9.836 -6.879 1 88.25 82 ILE A O 1
ATOM 607 N N . ASP A 1 83 ? 21.984 -10.664 -7.934 1 90.88 83 ASP A N 1
ATOM 608 C CA . ASP A 1 83 ? 22.562 -9.336 -8.125 1 90.88 83 ASP A CA 1
ATOM 609 C C . ASP A 1 83 ? 21.719 -8.5 -9.078 1 90.88 83 ASP A C 1
ATOM 611 O O . ASP A 1 83 ? 21.469 -8.906 -10.219 1 90.88 83 ASP A O 1
ATOM 615 N N . GLY A 1 84 ? 21.281 -7.34 -8.602 1 93.12 84 GLY A N 1
ATOM 616 C CA . GLY A 1 84 ? 20.484 -6.461 -9.438 1 93.12 84 GLY A CA 1
ATOM 617 C C . GLY A 1 84 ? 19.016 -6.887 -9.523 1 93.12 84 GLY A C 1
ATOM 618 O O . GLY A 1 84 ? 18.25 -6.297 -10.273 1 93.12 84 GLY A O 1
ATOM 619 N N . MET A 1 85 ? 18.672 -7.883 -8.789 1 93.56 85 MET A N 1
ATOM 620 C CA . MET A 1 85 ? 17.312 -8.406 -8.844 1 93.56 85 MET A CA 1
ATOM 621 C C . MET A 1 85 ? 16.312 -7.367 -8.352 1 93.56 85 MET A C 1
ATOM 623 O O . MET A 1 85 ? 15.18 -7.309 -8.828 1 93.56 85 MET A O 1
ATOM 627 N N . GLY A 1 86 ? 16.734 -6.574 -7.379 1 95 86 GLY A N 1
ATOM 628 C CA . GLY A 1 86 ? 15.859 -5.52 -6.891 1 95 86 GLY A CA 1
ATOM 629 C C . GLY A 1 86 ? 15.383 -4.59 -7.988 1 95 86 GLY A C 1
ATOM 630 O O . GLY A 1 86 ? 14.18 -4.352 -8.133 1 95 86 GLY A O 1
ATOM 631 N N . GLU A 1 87 ? 16.281 -4.113 -8.812 1 95.81 87 GLU A N 1
ATOM 632 C CA . GLU A 1 87 ? 15.938 -3.225 -9.922 1 95.81 87 GLU A CA 1
ATOM 633 C C . GLU A 1 87 ? 15.102 -3.953 -10.977 1 95.81 87 GLU A C 1
ATOM 635 O O . GLU A 1 87 ? 14.156 -3.391 -11.523 1 95.81 87 GLU A O 1
ATOM 640 N N . ARG A 1 88 ? 15.422 -5.176 -11.273 1 94.62 88 ARG A N 1
ATOM 641 C CA . ARG A 1 88 ? 14.664 -5.945 -12.258 1 94.62 88 ARG A CA 1
ATOM 642 C C . ARG A 1 88 ? 13.219 -6.137 -11.812 1 94.62 88 ARG A C 1
ATOM 644 O O . ARG A 1 88 ? 12.297 -6.023 -12.617 1 94.62 88 ARG A O 1
ATOM 651 N N . LEU A 1 89 ? 13.047 -6.414 -10.523 1 93.75 89 LEU A N 1
ATOM 652 C CA . LEU A 1 89 ? 11.711 -6.621 -9.977 1 93.75 89 LEU A CA 1
ATOM 653 C C . LEU A 1 89 ? 10.883 -5.348 -10.07 1 93.75 89 LEU A C 1
ATOM 655 O O . LEU A 1 89 ? 9.727 -5.383 -10.5 1 93.75 89 LEU A O 1
ATOM 659 N N . VAL A 1 90 ? 11.477 -4.199 -9.719 1 96.06 90 VAL A N 1
ATOM 660 C CA . VAL A 1 90 ? 10.758 -2.932 -9.766 1 96.06 90 VAL A CA 1
ATOM 661 C C . VAL A 1 90 ? 10.43 -2.576 -11.219 1 96.06 90 VAL A C 1
ATOM 663 O O . VAL A 1 90 ? 9.32 -2.148 -11.523 1 96.06 90 VAL A O 1
ATOM 666 N N . ARG A 1 91 ? 11.398 -2.756 -12.133 1 95.25 91 ARG A N 1
ATOM 667 C CA . ARG A 1 91 ? 11.188 -2.469 -13.547 1 95.25 91 ARG A CA 1
ATOM 668 C C . ARG A 1 91 ? 10.055 -3.316 -14.109 1 95.25 91 ARG A C 1
ATOM 670 O O . ARG A 1 91 ? 9.188 -2.805 -14.82 1 95.25 91 ARG A O 1
ATOM 677 N N . MET A 1 92 ? 10.094 -4.52 -13.797 1 92.69 92 MET A N 1
ATOM 678 C CA . MET A 1 92 ? 9.031 -5.41 -14.258 1 92.69 92 MET A CA 1
ATOM 679 C C . MET A 1 92 ? 7.684 -4.977 -13.695 1 92.69 92 MET A C 1
ATOM 681 O O . MET A 1 92 ? 6.688 -4.934 -14.422 1 92.69 92 MET A O 1
ATOM 685 N N . PHE A 1 93 ? 7.617 -4.738 -12.445 1 93 93 PHE A N 1
ATOM 686 C CA . PHE A 1 93 ? 6.406 -4.27 -11.781 1 93 93 PHE A CA 1
ATOM 687 C C . PHE A 1 93 ? 5.84 -3.049 -12.5 1 93 93 PHE A C 1
ATOM 689 O O . PHE A 1 93 ? 4.652 -3.014 -12.836 1 93 93 PHE A O 1
ATOM 696 N N . LEU A 1 94 ? 6.711 -2.055 -12.742 1 95.5 94 LEU A N 1
ATOM 697 C CA . LEU A 1 94 ? 6.281 -0.825 -13.406 1 95.5 94 LEU A CA 1
ATOM 698 C C . LEU A 1 9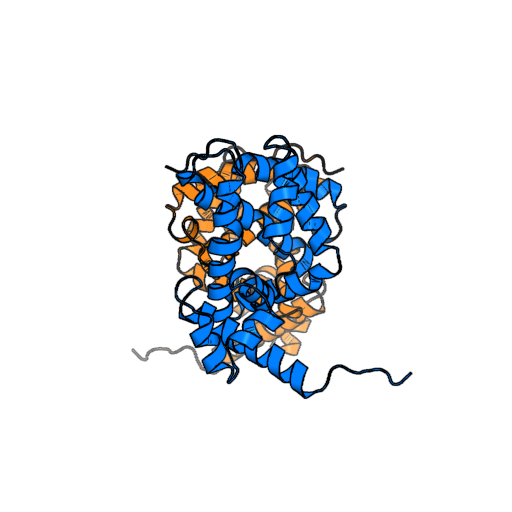4 ? 5.809 -1.105 -14.828 1 95.5 94 LEU A C 1
ATOM 700 O O . LEU A 1 94 ? 4.836 -0.508 -15.289 1 95.5 94 LEU A O 1
ATOM 704 N N . THR A 1 95 ? 6.504 -1.976 -15.5 1 93 95 THR A N 1
ATOM 705 C CA . THR A 1 95 ? 6.117 -2.332 -16.859 1 93 95 THR A CA 1
ATOM 706 C C . THR A 1 95 ? 4.707 -2.914 -16.891 1 93 95 THR A C 1
ATOM 708 O O . THR A 1 95 ? 3.912 -2.59 -17.781 1 93 95 THR A O 1
ATOM 711 N N . ILE A 1 96 ? 4.418 -3.719 -15.945 1 89.5 96 ILE A N 1
ATOM 712 C CA . ILE A 1 96 ? 3.109 -4.359 -15.867 1 89.5 96 ILE A CA 1
ATOM 713 C C . ILE A 1 96 ? 2.045 -3.311 -15.547 1 89.5 96 ILE A C 1
ATOM 715 O O . ILE A 1 96 ? 1.02 -3.232 -16.234 1 89.5 96 ILE A O 1
ATOM 719 N N . TRP A 1 97 ? 2.301 -2.533 -14.57 1 91.62 97 TRP A N 1
ATOM 720 C CA . TRP A 1 97 ? 1.307 -1.582 -14.078 1 91.62 97 TRP A CA 1
ATOM 721 C C . TRP A 1 97 ? 1.102 -0.448 -15.078 1 91.62 97 TRP A C 1
ATOM 723 O O . TRP A 1 97 ? 0.032 0.165 -15.117 1 91.62 97 TRP A O 1
ATOM 733 N N . ASP A 1 98 ? 2.127 -0.112 -15.82 1 93 98 ASP A N 1
ATOM 734 C CA . ASP A 1 98 ? 2.014 0.927 -16.844 1 93 98 ASP A CA 1
ATOM 735 C C . ASP A 1 98 ? 1.358 0.384 -18.109 1 93 98 ASP A C 1
ATOM 737 O O . ASP A 1 98 ? 0.943 1.153 -18.984 1 93 98 ASP A O 1
ATOM 741 N N . GLY A 1 99 ? 1.3 -0.883 -18.188 1 90.31 99 GLY A N 1
ATOM 742 C CA . GLY A 1 99 ? 0.712 -1.528 -19.344 1 90.31 99 GLY A CA 1
ATOM 743 C C . GLY A 1 99 ? -0.776 -1.779 -19.203 1 90.31 99 GLY A C 1
ATOM 744 O O . GLY A 1 99 ? -1.413 -1.258 -18.281 1 90.31 99 GLY A O 1
ATOM 745 N N . PRO A 1 100 ? -1.352 -2.557 -20.062 1 86.12 100 PRO A N 1
ATOM 746 C CA . PRO A 1 100 ? -2.791 -2.822 -20.078 1 86.12 100 PRO A CA 1
ATOM 747 C C . PRO A 1 100 ? -3.281 -3.543 -18.828 1 86.12 100 PRO A C 1
ATOM 749 O O . PRO A 1 100 ? -4.449 -3.41 -18.453 1 86.12 100 PRO A O 1
ATOM 752 N N . ALA A 1 101 ? -2.377 -4.195 -18.188 1 84.31 101 ALA A N 1
ATOM 753 C CA . ALA A 1 101 ? -2.742 -4.973 -17 1 84.31 101 ALA A CA 1
ATOM 754 C C . ALA A 1 101 ? -2.855 -4.082 -15.766 1 84.31 101 ALA A C 1
ATOM 756 O O . ALA A 1 101 ? -3.373 -4.504 -14.734 1 84.31 101 ALA A O 1
ATOM 757 N N . GLY A 1 102 ? -2.395 -2.91 -15.93 1 87.12 102 GLY A N 1
ATOM 758 C CA . GLY A 1 102 ? -2.385 -1.994 -14.797 1 87.12 102 GLY A CA 1
ATOM 759 C C . GLY A 1 102 ? -3.768 -1.724 -14.242 1 87.12 102 GLY A C 1
ATOM 760 O O . GLY A 1 102 ? -3.953 -1.676 -13.023 1 87.12 102 GLY A O 1
ATOM 761 N N . ALA A 1 103 ? -4.676 -1.601 -15.172 1 87.06 103 ALA A N 1
ATOM 762 C CA . ALA A 1 103 ? -6.043 -1.325 -14.742 1 87.06 103 ALA A CA 1
ATOM 763 C C . ALA A 1 103 ? -6.598 -2.477 -13.906 1 87.06 103 ALA A C 1
ATOM 765 O O . ALA A 1 103 ? -7.301 -2.252 -12.922 1 87.06 103 ALA A O 1
ATOM 766 N N . ALA A 1 104 ? -6.312 -3.678 -14.305 1 84.81 104 ALA A N 1
ATOM 767 C CA . ALA A 1 104 ? -6.727 -4.848 -13.539 1 84.81 104 ALA A CA 1
ATOM 768 C C . ALA A 1 104 ? -6.062 -4.867 -12.164 1 84.81 104 ALA A C 1
ATOM 770 O O . ALA A 1 104 ? -6.684 -5.262 -11.172 1 84.81 104 ALA A O 1
ATOM 771 N N . GLY A 1 105 ? -4.879 -4.434 -12.086 1 87.38 105 GLY A N 1
ATOM 772 C CA . GLY A 1 105 ? -4.176 -4.336 -10.812 1 87.38 105 GLY A CA 1
ATOM 773 C C . GLY A 1 105 ? -4.82 -3.352 -9.852 1 87.38 105 GLY A C 1
ATOM 774 O O . GLY A 1 105 ? -5 -3.66 -8.672 1 87.38 105 GLY A O 1
ATOM 775 N N . VAL A 1 106 ? -5.168 -2.252 -10.438 1 88.06 106 VAL A N 1
ATOM 776 C CA . VAL A 1 106 ? -5.836 -1.236 -9.625 1 88.06 106 VAL A CA 1
ATOM 777 C C . VAL A 1 106 ? -7.156 -1.785 -9.094 1 88.06 106 VAL A C 1
ATOM 779 O O . VAL A 1 106 ? -7.469 -1.63 -7.914 1 88.06 106 VAL A O 1
ATOM 782 N N . ALA A 1 107 ? -7.875 -2.465 -9.953 1 86.12 107 ALA A N 1
ATOM 783 C CA . ALA A 1 107 ? -9.148 -3.049 -9.555 1 86.12 107 ALA A CA 1
ATOM 784 C C . ALA A 1 107 ? -8.953 -4.094 -8.461 1 86.12 107 ALA A C 1
ATOM 786 O O . ALA A 1 107 ? -9.742 -4.164 -7.512 1 86.12 107 ALA A O 1
ATOM 787 N N . LEU A 1 108 ? -7.945 -4.828 -8.555 1 86.69 108 LEU A N 1
ATOM 788 C CA . LEU A 1 108 ? -7.656 -5.875 -7.582 1 86.69 108 LEU A CA 1
ATOM 789 C C . LEU A 1 108 ? -7.32 -5.273 -6.219 1 86.69 108 LEU A C 1
ATOM 791 O O . LEU A 1 108 ? -7.812 -5.742 -5.191 1 86.69 108 LEU A O 1
ATOM 795 N N . VAL A 1 109 ? -6.504 -4.258 -6.207 1 87.38 109 VAL A N 1
ATOM 796 C CA . VAL A 1 109 ? -6.145 -3.58 -4.961 1 87.38 109 VAL A CA 1
ATOM 797 C C . VAL A 1 109 ? -7.391 -2.965 -4.332 1 87.38 109 VAL A C 1
ATOM 799 O O . VAL A 1 109 ? -7.629 -3.117 -3.131 1 87.38 109 VAL A O 1
ATOM 802 N N . ARG A 1 110 ? -8.172 -2.348 -5.152 1 84.38 110 ARG A N 1
ATOM 803 C CA . ARG A 1 110 ? -9.414 -1.744 -4.68 1 84.38 110 ARG A CA 1
ATOM 804 C C . ARG A 1 110 ? -10.336 -2.795 -4.07 1 84.38 110 ARG A C 1
ATOM 806 O O . ARG A 1 110 ? -10.906 -2.582 -2.998 1 84.38 110 ARG A O 1
ATOM 813 N N . SER A 1 111 ? -10.43 -3.881 -4.707 1 82.88 111 SER A N 1
ATOM 814 C CA . SER A 1 111 ? -11.305 -4.949 -4.23 1 82.88 111 SER A CA 1
ATOM 815 C C . SER A 1 111 ? -10.805 -5.52 -2.906 1 82.88 111 SER A C 1
ATOM 817 O O . SER A 1 111 ? -11.602 -5.754 -1.99 1 82.88 111 SER A O 1
ATOM 819 N N . ALA A 1 112 ? -9.523 -5.691 -2.77 1 83.38 112 ALA A N 1
ATOM 820 C CA . ALA A 1 112 ? -8.93 -6.277 -1.57 1 83.38 112 ALA A CA 1
ATOM 821 C C . ALA A 1 112 ? -9.117 -5.367 -0.362 1 83.38 112 ALA A C 1
ATOM 823 O O . ALA A 1 112 ? -9.234 -5.84 0.771 1 83.38 112 ALA A O 1
ATOM 824 N N . VAL A 1 113 ? -9.125 -4.152 -0.599 1 84 113 VAL A N 1
ATOM 825 C CA . VAL A 1 113 ? -9.312 -3.182 0.474 1 84 113 VAL A CA 1
ATOM 826 C C . VAL A 1 113 ? -10.789 -3.123 0.868 1 84 113 VAL A C 1
ATOM 828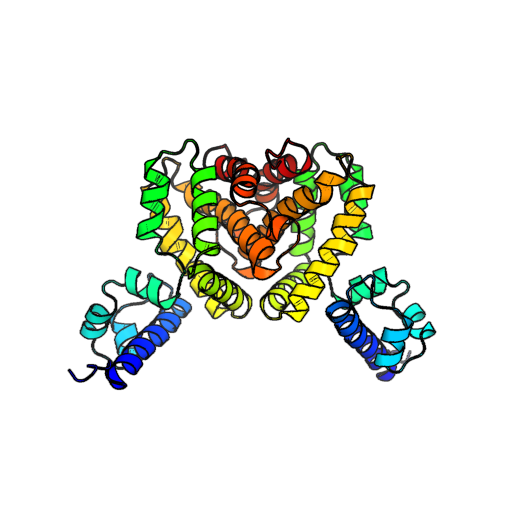 O O . VAL A 1 113 ? -11.117 -2.879 2.031 1 84 113 VAL A O 1
ATOM 831 N N . ARG A 1 114 ? -11.695 -3.426 0 1 80.38 114 ARG A N 1
ATOM 832 C CA . ARG A 1 114 ? -13.125 -3.232 0.201 1 80.38 114 ARG A CA 1
ATOM 833 C C . ARG A 1 114 ? -13.758 -4.457 0.852 1 80.38 114 ARG A C 1
ATOM 835 O O . ARG A 1 114 ? -14.781 -4.348 1.528 1 80.38 114 ARG A O 1
ATOM 842 N N . SER A 1 115 ? -13.211 -5.477 0.588 1 83.62 115 SER A N 1
ATOM 843 C CA . SER A 1 115 ? -13.867 -6.734 0.924 1 83.62 115 SER A CA 1
ATOM 844 C C . SER A 1 115 ? -12.938 -7.648 1.718 1 83.62 115 SER A C 1
ATOM 846 O O . SER A 1 115 ? -11.828 -7.957 1.271 1 83.62 115 SER A O 1
ATOM 848 N N . ASP A 1 116 ? -13.516 -8.125 2.82 1 84.31 116 ASP A N 1
ATOM 849 C CA . ASP A 1 116 ? -12.742 -9.086 3.607 1 84.31 116 ASP A CA 1
ATOM 850 C C . ASP A 1 116 ? -12.453 -10.352 2.803 1 84.31 116 ASP A C 1
ATOM 852 O O . ASP A 1 116 ? -11.375 -10.93 2.918 1 84.31 116 ASP A O 1
ATOM 856 N N . LEU A 1 117 ? -13.422 -10.695 2.025 1 82.12 117 LEU A N 1
ATOM 857 C CA . LEU A 1 117 ? -13.25 -11.875 1.184 1 82.12 117 LEU A CA 1
ATOM 858 C C . LEU A 1 117 ? -12.156 -11.648 0.15 1 82.12 117 LEU A C 1
ATOM 860 O O . LEU A 1 117 ? -11.312 -12.523 -0.066 1 82.12 117 LEU A O 1
ATOM 864 N N . ALA A 1 118 ? -12.164 -10.562 -0.456 1 86.06 118 ALA A N 1
ATOM 865 C CA . ALA A 1 118 ? -11.148 -10.242 -1.453 1 86.06 118 ALA A CA 1
ATOM 866 C C . ALA A 1 118 ? -9.758 -10.164 -0.818 1 86.06 118 ALA A C 1
ATOM 868 O O . ALA A 1 118 ? -8.773 -10.594 -1.417 1 86.06 118 ALA A O 1
ATOM 869 N N . ALA A 1 119 ? -9.727 -9.656 0.391 1 89.06 119 ALA A N 1
ATOM 870 C CA . ALA A 1 119 ? -8.453 -9.586 1.113 1 89.06 119 ALA A CA 1
ATOM 871 C C . ALA A 1 119 ? -7.926 -10.984 1.419 1 89.06 119 ALA A C 1
ATOM 873 O O . ALA A 1 119 ? -6.727 -11.242 1.271 1 89.06 119 ALA A O 1
ATOM 874 N N . ARG A 1 120 ? -8.781 -11.836 1.846 1 89.75 120 ARG A N 1
ATOM 875 C CA . ARG A 1 120 ? -8.406 -13.219 2.127 1 89.75 120 ARG A CA 1
ATOM 876 C C . ARG A 1 120 ? -7.91 -13.914 0.866 1 89.75 120 ARG A C 1
ATOM 878 O O . ARG A 1 120 ? -6.926 -14.656 0.907 1 89.75 120 ARG A O 1
ATOM 885 N N . LEU A 1 121 ? -8.609 -13.68 -0.166 1 89 121 LEU A N 1
ATOM 886 C CA . LEU A 1 121 ? -8.227 -14.281 -1.439 1 89 121 LEU A CA 1
ATOM 887 C C . LEU A 1 121 ? -6.855 -13.781 -1.886 1 89 121 LEU A C 1
ATOM 889 O O . LEU A 1 121 ? -6.02 -14.57 -2.338 1 89 121 LEU A O 1
ATOM 893 N N . LEU A 1 122 ? -6.66 -12.516 -1.804 1 90.44 122 LEU A N 1
ATOM 894 C CA . LEU A 1 122 ? -5.371 -11.945 -2.186 1 90.44 122 LEU A CA 1
ATOM 895 C C . LEU A 1 122 ? -4.258 -12.477 -1.29 1 90.44 122 LEU A C 1
ATOM 897 O O . LEU A 1 122 ? -3.176 -12.82 -1.774 1 90.44 122 LEU A O 1
ATOM 901 N N . ARG A 1 123 ? -4.516 -12.578 -0.043 1 92.25 123 ARG A N 1
ATOM 902 C CA . ARG A 1 123 ? -3.555 -13.156 0.89 1 92.25 123 ARG A CA 1
ATOM 903 C C . ARG A 1 123 ? -3.193 -14.586 0.49 1 92.25 123 ARG A C 1
ATOM 905 O O . ARG A 1 123 ? -2.016 -14.945 0.456 1 92.25 123 ARG A O 1
ATOM 912 N N . GLU A 1 124 ? -4.219 -15.32 0.237 1 90.44 124 GLU A N 1
ATOM 913 C CA . GLU A 1 124 ? -4.004 -16.703 -0.2 1 90.44 124 GLU A CA 1
ATOM 914 C C . GLU A 1 124 ? -3.195 -16.75 -1.493 1 90.44 124 GLU A C 1
ATOM 916 O O . GLU A 1 124 ? -2.291 -17.578 -1.635 1 90.44 124 GLU A O 1
ATOM 921 N N . PHE A 1 125 ? -3.5 -15.922 -2.342 1 91.12 125 PHE A N 1
ATOM 922 C CA . PHE A 1 125 ? -2.805 -15.852 -3.623 1 91.12 125 PHE A CA 1
ATOM 923 C C . PHE A 1 125 ? -1.333 -15.508 -3.424 1 91.12 125 PHE A C 1
ATOM 925 O O . PHE A 1 125 ? -0.455 -16.188 -3.953 1 91.12 125 PHE A O 1
ATOM 932 N N . LEU A 1 126 ? -1.05 -14.469 -2.697 1 91.31 126 LEU A N 1
ATOM 933 C CA . LEU A 1 126 ? 0.324 -14.047 -2.438 1 91.31 126 LEU A CA 1
ATOM 934 C C . LEU A 1 126 ? 1.107 -15.164 -1.75 1 91.31 126 LEU A C 1
ATOM 936 O O . LEU A 1 126 ? 2.264 -15.422 -2.096 1 91.31 126 LEU A O 1
ATOM 940 N N . THR A 1 127 ? 0.473 -15.867 -0.866 1 90.56 127 THR A N 1
ATOM 941 C CA . THR A 1 127 ? 1.128 -16.922 -0.095 1 90.56 127 THR A CA 1
ATOM 942 C C . THR A 1 127 ? 1.434 -18.125 -0.977 1 90.56 127 THR A C 1
ATOM 944 O O . THR A 1 127 ? 2.562 -18.625 -0.986 1 90.56 127 THR A O 1
ATOM 947 N N . THR A 1 128 ? 0.494 -18.484 -1.843 1 90.62 128 THR A N 1
ATOM 948 C CA . THR A 1 128 ? 0.593 -19.781 -2.516 1 90.62 128 THR A CA 1
ATOM 949 C C . THR A 1 128 ? 1.154 -19.609 -3.924 1 90.62 128 THR A C 1
ATOM 951 O O . THR A 1 128 ? 1.858 -20.5 -4.426 1 90.62 128 THR A O 1
ATOM 954 N N . GLN A 1 129 ? 0.827 -18.438 -4.551 1 89.12 129 GLN A N 1
ATOM 955 C CA . GLN A 1 129 ? 1.207 -18.312 -5.953 1 89.12 129 GLN A CA 1
ATOM 956 C C . GLN A 1 129 ? 2.461 -17.453 -6.113 1 89.12 129 GLN A C 1
ATOM 958 O O . GLN A 1 129 ? 3.117 -17.5 -7.156 1 89.12 129 GLN A O 1
ATOM 963 N N . VAL A 1 130 ? 2.809 -16.766 -5.082 1 88.94 130 VAL A N 1
ATOM 964 C CA . VAL A 1 130 ? 3.953 -15.867 -5.23 1 88.94 130 VAL A CA 1
ATOM 965 C C . VAL A 1 130 ? 5.066 -16.297 -4.273 1 88.94 130 VAL A C 1
ATOM 967 O O . VAL A 1 130 ? 6.141 -16.719 -4.711 1 88.94 130 VAL A O 1
ATOM 970 N N . LEU A 1 131 ? 4.809 -16.312 -2.98 1 88.56 131 LEU A N 1
ATOM 971 C CA . LEU A 1 131 ? 5.84 -16.547 -1.978 1 88.56 131 LEU A CA 1
ATOM 972 C C . LEU A 1 131 ? 6.332 -18 -2.033 1 88.56 131 LEU A C 1
ATOM 974 O O . LEU A 1 131 ? 7.539 -18.25 -1.981 1 88.56 131 LEU A O 1
ATOM 978 N N . ARG A 1 132 ? 5.461 -18.938 -2.148 1 86.44 132 ARG A N 1
ATOM 979 C CA . ARG A 1 132 ? 5.844 -20.344 -2.238 1 86.44 132 ARG A CA 1
ATOM 980 C C . ARG A 1 132 ? 6.656 -20.609 -3.502 1 86.44 132 ARG A C 1
ATOM 982 O O . ARG A 1 132 ? 7.637 -21.359 -3.469 1 86.44 132 ARG A O 1
ATOM 989 N N . ARG A 1 133 ? 6.277 -19.969 -4.535 1 84.75 133 ARG A N 1
ATOM 990 C CA . ARG A 1 133 ? 6.988 -20.172 -5.793 1 84.75 133 ARG A CA 1
ATOM 991 C C . ARG A 1 133 ? 8.367 -19.516 -5.75 1 84.75 133 ARG A C 1
ATOM 993 O O . ARG A 1 133 ? 9.312 -20 -6.363 1 84.75 133 ARG A O 1
ATOM 1000 N N . ALA A 1 134 ? 8.445 -18.422 -5.086 1 83.88 134 ALA A N 1
ATOM 1001 C CA . ALA A 1 134 ? 9.719 -17.719 -4.969 1 83.88 134 ALA A CA 1
ATOM 1002 C C . ALA A 1 134 ? 10.766 -18.578 -4.277 1 83.88 134 ALA A C 1
ATOM 1004 O O . ALA A 1 134 ? 11.961 -18.469 -4.566 1 83.88 134 ALA A O 1
ATOM 1005 N N . LEU A 1 135 ? 10.375 -19.484 -3.361 1 80.06 135 LEU A N 1
ATOM 1006 C CA . LEU A 1 135 ? 11.266 -20.391 -2.635 1 80.06 135 LEU A CA 1
ATOM 1007 C C . LEU A 1 135 ? 12.109 -21.219 -3.602 1 80.06 135 LEU A C 1
ATOM 1009 O O . LEU A 1 135 ? 13.25 -21.562 -3.301 1 80.06 135 LEU A O 1
ATOM 1013 N N . ASP A 1 136 ? 11.547 -21.375 -4.746 1 80.62 136 ASP A N 1
ATOM 1014 C CA . ASP A 1 136 ? 12.203 -22.25 -5.723 1 80.62 136 ASP A CA 1
ATOM 1015 C C . ASP A 1 136 ? 13.234 -21.469 -6.539 1 80.62 136 ASP A C 1
ATOM 1017 O O . ASP A 1 136 ? 14.062 -22.047 -7.227 1 80.62 136 ASP A O 1
ATOM 1021 N N . HIS A 1 137 ? 13.242 -20.219 -6.355 1 80.06 137 HIS A N 1
ATOM 1022 C CA . HIS A 1 137 ? 14.055 -19.438 -7.281 1 80.06 137 HIS A CA 1
ATOM 1023 C C . HIS A 1 137 ? 15.07 -18.562 -6.535 1 80.06 137 HIS A C 1
ATOM 1025 O O . HIS A 1 137 ? 15.984 -18.016 -7.141 1 80.06 137 HIS A O 1
ATOM 1031 N N . LEU A 1 138 ? 14.797 -18.484 -5.273 1 77.06 138 LEU A N 1
ATOM 1032 C CA . LEU A 1 138 ? 15.68 -17.609 -4.496 1 77.06 138 LEU A CA 1
ATOM 1033 C C . LEU A 1 138 ? 16.688 -18.438 -3.713 1 77.06 138 LEU A C 1
ATOM 1035 O O . LEU A 1 138 ? 16.375 -19.5 -3.197 1 77.06 138 LEU A O 1
ATOM 1039 N N . ASP A 1 139 ? 17.938 -18.016 -3.826 1 78.94 139 ASP A N 1
ATOM 1040 C CA . ASP A 1 139 ? 18.984 -18.641 -3.027 1 78.94 139 ASP A CA 1
ATOM 1041 C C . ASP A 1 139 ? 19.047 -18.031 -1.631 1 78.94 139 ASP A C 1
ATOM 1043 O O . ASP A 1 139 ? 20.078 -17.453 -1.247 1 78.94 139 ASP A O 1
ATOM 1047 N N . VAL A 1 140 ? 18.031 -18.094 -0.893 1 82.38 140 VAL A N 1
ATOM 1048 C CA . VAL A 1 140 ? 17.922 -17.578 0.469 1 82.38 140 VAL A CA 1
ATOM 1049 C C . VAL A 1 140 ? 17.359 -18.672 1.382 1 82.38 140 VAL A C 1
ATOM 1051 O O . VAL A 1 140 ? 16.75 -19.641 0.908 1 82.38 140 VAL A O 1
ATOM 1054 N N . ASP A 1 141 ? 17.719 -18.594 2.617 1 87.38 141 ASP A N 1
ATOM 1055 C CA . ASP A 1 141 ? 17.156 -19.516 3.607 1 87.38 141 ASP A CA 1
ATOM 1056 C C . ASP A 1 141 ? 15.641 -19.578 3.506 1 87.38 141 ASP A C 1
ATOM 1058 O O . ASP A 1 141 ? 14.961 -18.562 3.596 1 87.38 141 ASP A O 1
ATOM 1062 N N . PRO A 1 142 ? 15.117 -20.766 3.268 1 88.31 142 PRO A N 1
ATOM 1063 C CA . PRO A 1 142 ? 13.672 -20.938 3.1 1 88.31 142 PRO A CA 1
ATOM 1064 C C . PRO A 1 142 ? 12.875 -20.344 4.258 1 88.31 142 PRO A C 1
ATOM 1066 O O . PRO A 1 142 ? 11.75 -19.875 4.059 1 88.31 142 PRO A O 1
ATOM 1069 N N . SER A 1 143 ? 13.445 -20.344 5.453 1 90 143 SER A N 1
ATOM 1070 C CA . SER A 1 143 ? 12.734 -19.828 6.617 1 90 143 SER A CA 1
ATOM 1071 C C . SER A 1 143 ? 12.594 -18.312 6.555 1 90 143 SER A C 1
ATOM 1073 O O . SER A 1 143 ? 11.742 -17.734 7.234 1 90 143 SER A O 1
ATOM 1075 N N . GLU A 1 144 ? 13.375 -17.703 5.656 1 91.88 144 GLU A N 1
ATOM 1076 C CA . GLU A 1 144 ? 13.367 -16.25 5.574 1 91.88 144 GLU A CA 1
ATOM 1077 C C . GLU A 1 144 ? 12.5 -15.766 4.414 1 91.88 144 GLU A C 1
ATOM 1079 O O . GLU A 1 144 ? 12.148 -14.586 4.344 1 91.88 144 GLU A O 1
ATOM 1084 N N . VAL A 1 145 ? 12.141 -16.641 3.531 1 90.5 145 VAL A N 1
ATOM 1085 C CA . VAL A 1 145 ? 11.5 -16.281 2.273 1 90.5 145 VAL A CA 1
ATOM 1086 C C . VAL A 1 145 ? 10.172 -15.586 2.555 1 90.5 145 VAL A C 1
ATOM 1088 O O . VAL A 1 145 ? 9.891 -14.523 1.99 1 90.5 145 VAL A O 1
ATOM 1091 N N . PRO A 1 146 ? 9.367 -16.125 3.537 1 92.31 146 PRO A N 1
ATOM 1092 C CA . PRO A 1 146 ? 8.086 -15.438 3.762 1 92.31 146 PRO A CA 1
ATOM 1093 C C . PRO A 1 146 ? 8.266 -14.016 4.281 1 92.31 146 PRO A C 1
ATOM 1095 O O . PRO A 1 146 ? 7.598 -13.094 3.801 1 92.31 146 PRO A O 1
ATOM 1098 N N . THR A 1 147 ? 9.219 -13.828 5.164 1 93.75 147 THR A N 1
ATOM 1099 C CA . THR A 1 147 ? 9.445 -12.5 5.727 1 93.75 147 THR A CA 1
ATOM 1100 C C . THR A 1 147 ? 9.984 -11.547 4.664 1 93.75 147 THR A C 1
ATOM 1102 O O . THR A 1 147 ? 9.469 -10.438 4.504 1 93.75 147 THR A O 1
ATOM 1105 N N . ARG A 1 148 ? 10.961 -12 3.92 1 94.25 148 ARG A N 1
ATOM 1106 C CA . ARG A 1 148 ? 11.539 -11.18 2.863 1 94.25 148 ARG A CA 1
ATOM 1107 C C . ARG A 1 148 ? 10.508 -10.844 1.796 1 94.25 148 ARG A C 1
ATOM 1109 O O . ARG A 1 148 ? 10.414 -9.695 1.348 1 94.25 148 ARG A O 1
ATOM 1116 N N . GLY A 1 149 ? 9.742 -11.852 1.444 1 93.94 149 GLY A N 1
ATOM 1117 C CA . GLY A 1 149 ? 8.688 -11.633 0.464 1 93.94 149 GLY A CA 1
ATOM 1118 C C . GLY A 1 149 ? 7.641 -10.633 0.919 1 93.94 149 GLY A C 1
ATOM 1119 O O . GLY A 1 149 ? 7.172 -9.812 0.125 1 93.94 149 GLY A O 1
ATOM 1120 N N . ASN A 1 150 ? 7.254 -10.695 2.189 1 96.19 150 ASN A N 1
ATOM 1121 C CA . ASN A 1 150 ? 6.293 -9.75 2.746 1 96.19 150 ASN A CA 1
ATOM 1122 C C . ASN A 1 150 ? 6.801 -8.32 2.658 1 96.19 150 ASN A C 1
ATOM 1124 O O . ASN A 1 150 ? 6.055 -7.41 2.291 1 96.19 150 ASN A O 1
ATOM 1128 N N . LEU A 1 151 ? 8.031 -8.141 2.996 1 96.69 151 LEU A N 1
ATOM 1129 C CA . LEU A 1 151 ? 8.633 -6.809 2.99 1 96.69 151 LEU A CA 1
ATOM 1130 C C . LEU A 1 151 ? 8.734 -6.266 1.569 1 96.69 151 LEU A C 1
ATOM 1132 O O . LEU A 1 151 ? 8.398 -5.105 1.318 1 96.69 151 LEU A O 1
ATOM 1136 N N . ILE A 1 152 ? 9.125 -7.109 0.643 1 95.88 152 ILE A N 1
ATOM 1137 C CA . ILE A 1 152 ? 9.172 -6.723 -0.763 1 95.88 152 ILE A CA 1
ATOM 1138 C C . ILE A 1 152 ? 7.773 -6.355 -1.243 1 95.88 152 ILE A C 1
ATOM 1140 O O . ILE A 1 152 ? 7.578 -5.301 -1.854 1 95.88 152 ILE A O 1
ATOM 1144 N N . GLY A 1 153 ? 6.828 -7.207 -0.926 1 95.56 153 GLY A N 1
ATOM 1145 C CA . GLY A 1 153 ? 5.441 -6.949 -1.28 1 95.56 153 GLY A CA 1
ATOM 1146 C C . GLY A 1 153 ? 4.914 -5.645 -0.71 1 95.56 153 GLY A C 1
ATOM 1147 O O . GLY A 1 153 ? 4.141 -4.941 -1.363 1 95.56 153 GLY A O 1
ATOM 1148 N N . SER A 1 154 ? 5.34 -5.352 0.508 1 96.56 154 SER A N 1
ATOM 1149 C CA . SER A 1 154 ? 4.887 -4.113 1.133 1 96.56 154 SER A CA 1
ATOM 1150 C C . SER A 1 154 ? 5.355 -2.891 0.349 1 96.56 154 SER A C 1
ATOM 1152 O O . SER A 1 154 ? 4.582 -1.959 0.117 1 96.56 154 SER A O 1
ATOM 1154 N N . GLN A 1 155 ? 6.562 -2.869 -0.083 1 97.5 155 GLN A N 1
ATOM 1155 C CA . GLN A 1 155 ? 7.059 -1.746 -0.872 1 97.5 155 GLN A CA 1
ATOM 1156 C C . GLN A 1 155 ? 6.355 -1.669 -2.223 1 97.5 155 GLN A C 1
ATOM 1158 O O . GLN A 1 155 ? 5.988 -0.583 -2.676 1 97.5 155 GLN A O 1
ATOM 1163 N N . LEU A 1 156 ? 6.168 -2.824 -2.838 1 95.31 156 LEU A N 1
ATOM 1164 C CA . LEU A 1 156 ? 5.594 -2.838 -4.18 1 95.31 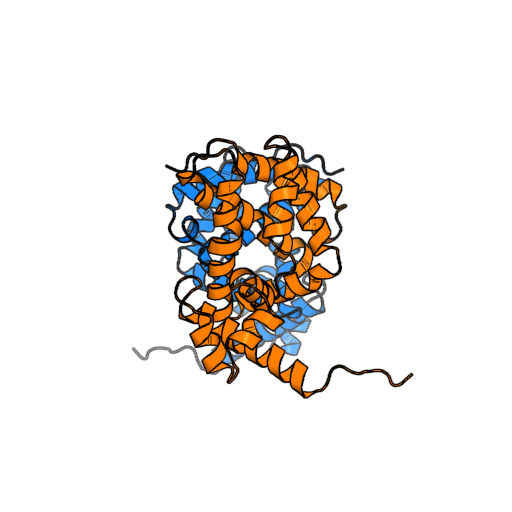156 LEU A CA 1
ATOM 1165 C C . LEU A 1 156 ? 4.129 -2.418 -4.145 1 95.31 156 LEU A C 1
ATOM 1167 O O . LEU A 1 156 ? 3.691 -1.611 -4.969 1 95.31 156 LEU A O 1
ATOM 1171 N N . ILE A 1 157 ? 3.4 -2.955 -3.25 1 95.12 157 ILE A N 1
ATOM 1172 C CA . ILE A 1 157 ? 2 -2.555 -3.152 1 95.12 157 ILE A CA 1
ATOM 1173 C C . ILE A 1 157 ? 1.912 -1.081 -2.762 1 95.12 157 ILE A C 1
ATOM 1175 O O . ILE A 1 157 ? 1.003 -0.37 -3.197 1 95.12 157 ILE A O 1
ATOM 1179 N N . GLY A 1 158 ? 2.844 -0.617 -1.867 1 96.38 158 GLY A N 1
ATOM 1180 C CA . GLY A 1 158 ? 2.906 0.805 -1.568 1 96.38 158 GLY A CA 1
ATOM 1181 C C . GLY A 1 158 ? 3.146 1.662 -2.797 1 96.38 158 GLY A C 1
ATOM 1182 O O . GLY A 1 158 ? 2.545 2.729 -2.943 1 96.38 158 GLY A O 1
ATOM 1183 N N . LEU A 1 159 ? 4.016 1.222 -3.617 1 96.38 159 LEU A N 1
ATOM 1184 C CA . LEU A 1 159 ? 4.254 1.907 -4.883 1 96.38 159 LEU A CA 1
ATOM 1185 C C . LEU A 1 159 ? 2.988 1.933 -5.734 1 96.38 159 LEU A C 1
ATOM 1187 O O . LEU A 1 159 ? 2.66 2.959 -6.332 1 96.38 159 LEU A O 1
ATOM 1191 N N . ALA A 1 160 ? 2.266 0.836 -5.824 1 94.38 160 ALA A N 1
ATOM 1192 C CA . ALA A 1 160 ? 1.007 0.785 -6.562 1 94.38 160 ALA A CA 1
ATOM 1193 C C . ALA A 1 160 ? -0.001 1.785 -6.004 1 94.38 160 ALA A C 1
ATOM 1195 O O . ALA A 1 160 ? -0.638 2.521 -6.762 1 94.38 160 ALA A O 1
ATOM 1196 N N . MET A 1 161 ? -0.084 1.809 -4.754 1 94 161 MET A N 1
ATOM 1197 C CA . MET A 1 161 ? -1.04 2.684 -4.082 1 94 161 MET A CA 1
ATOM 1198 C C . MET A 1 161 ? -0.724 4.148 -4.355 1 94 161 MET A C 1
ATOM 1200 O O . MET A 1 161 ? -1.594 4.906 -4.793 1 94 161 MET A O 1
ATOM 1204 N N . MET A 1 162 ? 0.497 4.555 -4.207 1 95.5 162 MET A N 1
ATOM 1205 C CA . MET A 1 162 ? 0.879 5.961 -4.27 1 95.5 162 MET A CA 1
ATOM 1206 C C . MET A 1 162 ? 0.966 6.438 -5.715 1 95.5 162 MET A C 1
ATOM 1208 O O . MET A 1 162 ? 0.579 7.566 -6.023 1 95.5 162 MET A O 1
ATOM 1212 N N . ARG A 1 163 ? 1.482 5.586 -6.605 1 96.12 163 ARG A N 1
ATOM 1213 C CA . ARG A 1 163 ? 1.753 5.996 -7.977 1 96.12 163 ARG A CA 1
ATOM 1214 C C . ARG A 1 163 ? 0.514 5.836 -8.852 1 96.12 163 ARG A C 1
ATOM 1216 O O . ARG A 1 163 ? 0.236 6.684 -9.703 1 96.12 163 ARG A O 1
ATOM 1223 N N . TYR A 1 164 ? -0.282 4.832 -8.562 1 93.44 164 TYR A N 1
ATOM 1224 C CA . TYR A 1 164 ? -1.306 4.496 -9.547 1 93.44 164 TYR A CA 1
ATOM 1225 C C . TYR A 1 164 ? -2.701 4.711 -8.969 1 93.44 164 TYR A C 1
ATOM 1227 O O . TYR A 1 164 ? -3.643 5.008 -9.711 1 93.44 164 TYR A O 1
ATOM 1235 N N . VAL A 1 165 ? -2.875 4.492 -7.672 1 91.88 165 VAL A N 1
ATOM 1236 C CA . VAL A 1 165 ? -4.199 4.613 -7.07 1 91.88 165 VAL A CA 1
ATOM 1237 C C . VAL A 1 165 ? -4.414 6.043 -6.578 1 91.88 165 VAL A C 1
ATOM 1239 O O . VAL A 1 165 ? -5.371 6.707 -6.977 1 91.88 165 VAL A O 1
ATOM 1242 N N . ILE A 1 166 ? -3.48 6.52 -5.75 1 92.12 166 ILE A N 1
ATOM 1243 C CA . ILE A 1 166 ? -3.576 7.855 -5.18 1 92.12 166 ILE A CA 1
ATOM 1244 C C . ILE A 1 166 ? -3.02 8.883 -6.164 1 92.12 166 ILE A C 1
ATOM 1246 O O . ILE A 1 166 ? -3.465 10.031 -6.195 1 92.12 166 ILE A O 1
ATOM 1250 N N . LYS A 1 167 ? -2.049 8.453 -6.945 1 94.69 167 LYS A N 1
ATOM 1251 C CA . LYS A 1 167 ? -1.387 9.273 -7.949 1 94.69 167 LYS A CA 1
ATOM 1252 C C . LYS A 1 167 ? -0.728 10.492 -7.312 1 94.69 167 LYS A C 1
ATOM 1254 O O . LYS A 1 167 ? -0.921 11.625 -7.773 1 94.69 167 LYS A O 1
ATOM 1259 N N . LEU A 1 168 ? -0 10.25 -6.258 1 95.44 168 LEU A N 1
ATOM 1260 C CA . LEU A 1 168 ? 0.696 11.312 -5.535 1 95.44 168 LEU A CA 1
ATOM 1261 C C . LEU A 1 168 ? 1.915 11.789 -6.312 1 95.44 168 LEU A C 1
ATOM 1263 O O . LEU A 1 168 ? 2.76 10.984 -6.711 1 95.44 168 LEU A O 1
ATOM 1267 N N . GLU A 1 169 ? 1.931 13.125 -6.512 1 94.75 169 GLU A N 1
ATOM 1268 C CA . GLU A 1 169 ? 3.039 13.711 -7.262 1 94.75 169 GLU A CA 1
ATOM 1269 C C . GLU A 1 169 ? 4.211 14.047 -6.344 1 94.75 169 GLU A C 1
ATOM 1271 O O . GLU A 1 169 ? 4.012 14.398 -5.18 1 94.75 169 GLU A O 1
ATOM 1276 N N . PRO A 1 170 ? 5.574 13.828 -6.844 1 95.12 170 PRO A N 1
ATOM 1277 C CA . PRO A 1 170 ? 5.914 13.617 -8.25 1 95.12 170 PRO A CA 1
ATOM 1278 C C . PRO A 1 170 ? 6.062 12.141 -8.602 1 95.12 170 PRO A C 1
ATOM 1280 O O . PRO A 1 170 ? 6.418 11.797 -9.734 1 95.12 170 PRO A O 1
ATOM 1283 N N . LEU A 1 171 ? 5.805 11.25 -7.684 1 96.19 171 LEU A N 1
ATOM 1284 C CA . LEU A 1 171 ? 5.984 9.82 -7.914 1 96.19 171 LEU A CA 1
ATOM 1285 C C . LEU A 1 171 ? 5.07 9.336 -9.039 1 96.19 171 LEU A C 1
ATOM 1287 O O . LEU A 1 171 ? 5.457 8.484 -9.836 1 96.19 171 LEU A O 1
ATOM 1291 N N . ALA A 1 172 ? 3.934 9.906 -9.156 1 96.44 172 ALA A N 1
ATOM 1292 C CA . ALA A 1 172 ? 2.928 9.484 -10.133 1 96.44 172 ALA A CA 1
ATOM 1293 C C . ALA A 1 172 ? 3.426 9.688 -11.562 1 96.44 172 ALA A C 1
ATOM 1295 O O . ALA A 1 172 ? 3.129 8.891 -12.453 1 96.44 172 ALA A O 1
ATOM 1296 N N . SER A 1 173 ? 4.215 10.719 -11.773 1 96.31 173 SER A N 1
ATOM 1297 C CA . SER A 1 173 ? 4.629 11.039 -13.133 1 96.31 173 SER A CA 1
ATOM 1298 C C . SER A 1 173 ? 6.125 10.805 -13.328 1 96.31 173 SER A C 1
ATOM 1300 O O . SER A 1 173 ? 6.668 11.07 -14.406 1 96.31 173 SER A O 1
ATOM 1302 N N . ALA A 1 174 ? 6.789 10.359 -12.32 1 96.38 174 ALA A N 1
ATOM 1303 C CA . ALA A 1 174 ? 8.234 10.148 -12.414 1 96.38 174 ALA A CA 1
ATOM 1304 C C . ALA A 1 174 ? 8.562 9.156 -13.531 1 96.38 174 ALA A C 1
ATOM 1306 O O . ALA A 1 174 ? 7.824 8.195 -13.758 1 96.38 174 ALA A O 1
ATOM 1307 N N . ALA A 1 175 ? 9.703 9.391 -14.172 1 96.31 175 ALA A N 1
ATOM 1308 C CA . ALA A 1 175 ? 10.188 8.422 -15.148 1 96.31 175 ALA A CA 1
ATOM 1309 C C . ALA A 1 175 ? 10.406 7.051 -14.508 1 96.31 175 ALA A C 1
ATOM 1311 O O . ALA A 1 175 ? 10.953 6.957 -13.414 1 96.31 175 ALA A O 1
ATOM 1312 N N . PRO A 1 176 ? 9.945 6 -15.172 1 96.62 176 PRO A N 1
ATOM 1313 C CA . PRO A 1 176 ? 10.055 4.656 -14.594 1 96.62 176 PRO A CA 1
ATOM 1314 C C . PRO A 1 176 ? 11.469 4.328 -14.125 1 96.62 176 PRO A C 1
ATOM 1316 O O . PRO A 1 176 ? 11.648 3.76 -13.047 1 96.62 176 PRO A O 1
ATOM 1319 N N . GLU A 1 177 ? 12.445 4.711 -14.898 1 96.5 177 GLU A N 1
ATOM 1320 C CA . GLU A 1 177 ? 13.812 4.355 -14.531 1 96.5 177 GLU A CA 1
ATOM 1321 C C . GLU A 1 177 ? 14.266 5.102 -13.281 1 96.5 177 GLU A C 1
ATOM 1323 O O . GLU A 1 177 ? 15.078 4.598 -12.508 1 96.5 177 GLU A O 1
ATOM 1328 N N . ALA A 1 178 ? 13.766 6.297 -13.039 1 96.06 178 ALA A N 1
ATOM 1329 C CA . ALA A 1 178 ? 14.047 7.012 -11.797 1 96.06 178 ALA A CA 1
ATOM 1330 C C . ALA A 1 178 ? 13.469 6.277 -10.594 1 96.06 178 ALA A C 1
ATOM 1332 O O . ALA A 1 178 ? 14.094 6.211 -9.531 1 96.06 178 ALA A O 1
ATOM 1333 N N . VAL A 1 179 ? 12.258 5.746 -10.789 1 97.5 179 VAL A N 1
ATOM 1334 C CA . VAL A 1 179 ? 11.617 4.977 -9.727 1 97.5 179 VAL A CA 1
ATOM 1335 C C . VAL A 1 179 ? 12.414 3.701 -9.461 1 97.5 179 VAL A C 1
ATOM 1337 O O . VAL A 1 179 ? 12.648 3.34 -8.305 1 97.5 179 VAL A O 1
ATOM 1340 N N . VAL A 1 180 ? 12.844 3.053 -10.547 1 97.5 180 VAL A N 1
ATOM 1341 C CA . VAL A 1 180 ? 13.648 1.841 -10.414 1 97.5 180 VAL A CA 1
ATOM 1342 C C . VAL A 1 180 ? 14.922 2.145 -9.625 1 97.5 180 VAL A C 1
ATOM 1344 O O . VAL A 1 180 ? 15.273 1.405 -8.703 1 97.5 180 VAL A O 1
ATOM 1347 N N . ALA A 1 181 ? 15.547 3.229 -9.922 1 96.69 181 ALA A N 1
ATOM 1348 C CA . ALA A 1 181 ? 16.812 3.602 -9.273 1 96.69 181 ALA A CA 1
ATOM 1349 C C . ALA A 1 181 ? 16.594 3.928 -7.801 1 96.69 181 ALA A C 1
ATOM 1351 O O . ALA A 1 181 ? 17.453 3.658 -6.961 1 96.69 181 ALA A O 1
ATOM 1352 N N . ALA A 1 182 ? 15.477 4.473 -7.496 1 96.56 182 ALA A N 1
ATOM 1353 C CA . ALA A 1 182 ? 15.188 4.914 -6.133 1 96.56 182 ALA A CA 1
ATOM 1354 C C . ALA A 1 182 ? 14.758 3.742 -5.258 1 96.56 182 ALA A C 1
ATOM 1356 O O . ALA A 1 182 ? 15.172 3.631 -4.105 1 96.56 182 ALA A O 1
ATOM 1357 N N . VAL A 1 183 ? 13.906 2.836 -5.809 1 97.94 183 VAL A N 1
ATOM 1358 C CA . VAL A 1 183 ? 13.258 1.802 -5.008 1 97.94 183 VAL A CA 1
ATOM 1359 C C . VAL A 1 183 ? 14.07 0.513 -5.07 1 97.94 183 VAL A C 1
ATOM 1361 O O . VAL A 1 183 ? 14.086 -0.268 -4.117 1 97.94 183 VAL A O 1
ATOM 1364 N N . GLY A 1 184 ? 14.781 0.269 -6.195 1 97.06 184 GLY A N 1
ATOM 1365 C CA . GLY A 1 184 ? 15.492 -0.968 -6.465 1 97.06 184 GLY A CA 1
ATOM 1366 C C . GLY A 1 184 ? 16.438 -1.366 -5.348 1 97.06 184 GLY A C 1
ATOM 1367 O O . GLY A 1 184 ? 16.406 -2.506 -4.879 1 97.06 184 GLY A O 1
ATOM 1368 N N . PRO A 1 185 ? 17.266 -0.45 -4.91 1 96.62 185 PRO A N 1
ATOM 1369 C CA . PRO A 1 185 ? 18.234 -0.788 -3.859 1 96.62 185 PRO A CA 1
ATOM 1370 C C . PRO A 1 185 ? 17.562 -1.233 -2.562 1 96.62 185 PRO A C 1
ATOM 1372 O O . PRO A 1 185 ? 18.094 -2.09 -1.851 1 96.62 185 PRO A O 1
ATOM 1375 N N . ASN A 1 186 ? 16.438 -0.631 -2.193 1 97.31 186 ASN A N 1
ATOM 1376 C CA . ASN A 1 186 ? 15.711 -1.05 -0.996 1 97.31 186 ASN A CA 1
ATOM 1377 C C . ASN A 1 186 ? 15.125 -2.451 -1.153 1 97.31 186 ASN A C 1
ATOM 1379 O O . ASN A 1 186 ? 15.156 -3.25 -0.215 1 97.31 186 ASN A O 1
ATOM 1383 N N . ILE A 1 187 ? 14.578 -2.742 -2.328 1 96.88 187 ILE A N 1
ATOM 1384 C CA . ILE A 1 187 ? 14.094 -4.094 -2.605 1 96.88 187 ILE A CA 1
ATOM 1385 C C . ILE A 1 187 ? 15.258 -5.078 -2.545 1 96.88 187 ILE A C 1
ATOM 1387 O O . ILE A 1 187 ? 15.117 -6.184 -2.02 1 96.88 187 ILE A O 1
ATOM 1391 N N . GLN A 1 188 ? 16.422 -4.676 -3.072 1 96.12 188 GLN A N 1
ATOM 1392 C CA . GLN A 1 188 ? 17.609 -5.527 -3.033 1 96.12 188 GLN A CA 1
ATOM 1393 C C . GLN A 1 188 ? 18 -5.852 -1.596 1 96.12 188 GLN A C 1
ATOM 1395 O O . GLN A 1 188 ? 18.375 -6.984 -1.288 1 96.12 188 GLN A O 1
ATOM 1400 N N . ARG A 1 189 ? 17.906 -4.867 -0.779 1 95.62 189 ARG A N 1
ATOM 1401 C CA . ARG A 1 189 ? 18.234 -5.098 0.625 1 95.62 189 ARG A CA 1
ATOM 1402 C C . ARG A 1 189 ? 17.297 -6.121 1.244 1 95.62 189 ARG A C 1
ATOM 1404 O O . ARG A 1 189 ? 17.734 -7.031 1.952 1 95.62 189 ARG A O 1
ATOM 1411 N N . TYR A 1 190 ? 15.953 -5.949 1.02 1 95.5 190 TYR A N 1
ATOM 1412 C CA . TYR A 1 190 ? 14.992 -6.926 1.522 1 95.5 190 TYR A CA 1
ATOM 1413 C C . TYR A 1 190 ? 15.312 -8.32 1 1 95.5 190 TYR A C 1
ATOM 1415 O O . TYR A 1 190 ? 15.07 -9.32 1.683 1 95.5 190 TYR A O 1
ATOM 1423 N N . LEU A 1 191 ? 15.906 -8.383 -0.222 1 92.38 191 LEU A N 1
ATOM 1424 C CA . LEU A 1 191 ? 16.172 -9.656 -0.882 1 92.38 191 LEU A CA 1
ATOM 1425 C C . LEU A 1 191 ? 17.359 -10.367 -0.247 1 92.38 191 LEU A C 1
ATOM 1427 O O . LEU A 1 191 ? 17.312 -11.57 0.013 1 92.38 191 LEU A O 1
ATOM 1431 N N . ASP A 1 192 ? 18.391 -9.633 0.083 1 90.12 192 ASP A N 1
ATOM 1432 C CA . ASP A 1 192 ? 19.594 -10.445 0.268 1 90.12 192 ASP A CA 1
ATOM 1433 C C . ASP A 1 192 ? 20.438 -9.93 1.43 1 90.12 192 ASP A C 1
ATOM 1435 O O . ASP A 1 192 ? 21.453 -10.531 1.786 1 90.12 192 ASP A O 1
ATOM 1439 N N . GLN A 1 193 ? 20.047 -8.773 2.014 1 90.88 193 GLN A N 1
ATOM 1440 C CA . GLN A 1 193 ? 20.828 -8.289 3.146 1 90.88 193 GLN A CA 1
ATOM 1441 C C . GLN A 1 193 ? 20.25 -8.797 4.465 1 90.88 193 GLN A C 1
ATOM 1443 O O . GLN A 1 193 ? 19.078 -9.133 4.547 1 90.88 193 GLN A O 1
ATOM 1448 N N . PRO A 1 194 ? 21.062 -8.938 5.453 1 88.12 194 PRO A N 1
ATOM 1449 C CA . PRO A 1 194 ? 20.562 -9.383 6.758 1 88.12 194 PRO A CA 1
ATOM 1450 C C . PRO A 1 194 ? 19.469 -8.477 7.312 1 88.12 194 PRO A C 1
ATOM 1452 O O . PRO A 1 194 ? 19.594 -7.254 7.266 1 88.12 194 PRO A O 1
ATOM 1455 N N . LEU A 1 195 ? 18.406 -9.188 7.648 1 83.81 195 LEU A N 1
ATOM 1456 C CA . LEU A 1 195 ? 17.312 -8.477 8.281 1 83.81 195 LEU A CA 1
ATOM 1457 C C . LEU A 1 195 ? 17.297 -8.727 9.789 1 83.81 195 LEU A C 1
ATOM 1459 O O . LEU A 1 195 ? 17.656 -9.812 10.242 1 83.81 195 LEU A O 1
ATOM 1463 N N . LYS A 1 196 ? 17.672 -7.832 10.57 1 67.5 196 LYS A N 1
ATOM 1464 C CA . LYS A 1 196 ? 17.703 -8.031 12.016 1 67.5 196 LYS A CA 1
ATOM 1465 C C . LYS A 1 196 ? 16.344 -8.461 12.539 1 67.5 196 LYS A C 1
ATOM 1467 O O . LYS A 1 196 ? 15.625 -7.664 13.164 1 67.5 196 LYS A O 1
ATOM 1472 N N . LEU A 1 197 ? 15.75 -9.297 11.906 1 58.06 197 LEU A N 1
ATOM 1473 C CA . LEU A 1 197 ? 14.383 -9.656 12.266 1 58.06 197 LEU A CA 1
ATOM 1474 C C . LEU A 1 197 ? 14.352 -10.453 13.562 1 58.06 197 LEU A C 1
ATOM 1476 O O . LEU A 1 197 ? 13.391 -10.352 14.336 1 58.06 197 LEU A O 1
ATOM 1480 N N . PHE A 1 198 ? 15.031 -11.617 13.609 1 43.72 198 PHE A N 1
ATOM 1481 C CA . PHE A 1 198 ? 15.07 -12.578 14.703 1 43.72 198 PHE A CA 1
ATOM 1482 C C . PHE A 1 198 ? 16.453 -12.609 15.352 1 43.72 198 PHE A C 1
ATOM 1484 O O . PHE A 1 198 ? 17.453 -12.352 14.68 1 43.72 198 PHE A O 1
ATOM 1491 N N . MET B 1 1 ? -27.484 14.961 39.156 1 24.73 1 MET B N 1
ATOM 1492 C CA . MET B 1 1 ? -26.641 15.734 38.25 1 24.73 1 MET B CA 1
ATOM 1493 C C . MET B 1 1 ? -26.891 15.336 36.812 1 24.73 1 MET B C 1
ATOM 1495 O O . MET B 1 1 ? -26.766 14.164 36.438 1 24.73 1 MET B O 1
ATOM 1499 N N . ALA B 1 2 ? -27.906 15.898 36.156 1 36.88 2 ALA B N 1
ATOM 1500 C CA . ALA B 1 2 ? -28.438 15.594 34.812 1 36.88 2 ALA B CA 1
ATOM 1501 C C . ALA B 1 2 ? -27.312 15.477 33.781 1 36.88 2 ALA B C 1
ATOM 1503 O O . ALA B 1 2 ? -26.344 16.234 33.812 1 36.88 2 ALA B O 1
ATOM 1504 N N . ARG B 1 3 ? -27.047 14.328 33.312 1 43.44 3 ARG B N 1
ATOM 1505 C CA . ARG B 1 3 ? -26.062 14.062 32.281 1 43.44 3 ARG B CA 1
ATOM 1506 C C . ARG B 1 3 ? -26.094 15.141 31.188 1 43.44 3 ARG B C 1
ATOM 1508 O O . ARG B 1 3 ? -27.125 15.328 30.547 1 43.44 3 ARG B O 1
ATOM 1515 N N . THR B 1 4 ? -25.594 16.234 31.344 1 38.72 4 THR B N 1
ATOM 1516 C CA . THR B 1 4 ? -25.547 17.297 30.344 1 38.72 4 THR B CA 1
ATOM 1517 C C . THR B 1 4 ? -25.172 16.734 28.984 1 38.72 4 THR B C 1
ATOM 1519 O O . THR B 1 4 ? -24.016 16.422 28.719 1 38.72 4 THR B O 1
ATOM 1522 N N . GLY B 1 5 ? -25.906 15.844 28.391 1 40.56 5 GLY B N 1
ATOM 1523 C CA . GLY B 1 5 ? -25.812 15.188 27.094 1 40.56 5 GLY B CA 1
ATOM 1524 C C . GLY B 1 5 ? -25.656 16.156 25.953 1 40.56 5 GLY B C 1
ATOM 1525 O O . GLY B 1 5 ? -26.172 17.281 26 1 40.56 5 GLY B O 1
ATOM 1526 N N . ARG B 1 6 ? -24.531 16.219 25.219 1 50.59 6 ARG B N 1
ATOM 1527 C CA . ARG B 1 6 ? -24.359 17.047 24.031 1 50.59 6 ARG B CA 1
ATOM 1528 C C . ARG B 1 6 ? -25.656 17.141 23.219 1 50.59 6 ARG B C 1
ATOM 1530 O O . ARG B 1 6 ? -26.234 16.109 22.859 1 50.59 6 ARG B O 1
ATOM 1537 N N . ARG B 1 7 ? -26.188 18.125 22.953 1 54.72 7 ARG B N 1
ATOM 1538 C CA . ARG B 1 7 ? -27.5 18.375 22.359 1 54.72 7 ARG B CA 1
ATOM 1539 C C . ARG B 1 7 ? -27.547 17.922 20.906 1 54.72 7 ARG B C 1
ATOM 1541 O O . ARG B 1 7 ? -26.625 18.188 20.141 1 54.72 7 ARG B O 1
ATOM 1548 N N . PRO B 1 8 ? -28.391 16.938 20.5 1 54 8 PRO B N 1
ATOM 1549 C CA . PRO B 1 8 ? -28.594 16.422 19.141 1 54 8 PRO B CA 1
ATOM 1550 C C . PRO B 1 8 ? -28.312 17.469 18.078 1 54 8 PRO B C 1
ATOM 1552 O O . PRO B 1 8 ? -27.75 17.156 17.016 1 54 8 PRO B O 1
ATOM 1555 N N . GLY B 1 9 ? -28.484 18.688 18.312 1 59.03 9 GLY B N 1
ATOM 1556 C CA . GLY B 1 9 ? -28.281 19.781 17.375 1 59.03 9 GLY B CA 1
ATOM 1557 C C . GLY B 1 9 ? -26.812 20.062 17.109 1 59.03 9 GLY B C 1
ATOM 1558 O O . GLY B 1 9 ? -26.438 20.391 15.977 1 59.03 9 GLY B O 1
ATOM 1559 N N . ARG B 1 10 ? -26.016 19.953 18.078 1 70.5 10 ARG B N 1
ATOM 1560 C CA . ARG B 1 10 ? -24.594 20.234 17.953 1 70.5 10 ARG B CA 1
ATOM 1561 C C . ARG B 1 10 ? -23.891 19.156 17.141 1 70.5 10 ARG B C 1
ATOM 1563 O O . ARG B 1 10 ? -23.031 19.453 16.312 1 70.5 10 ARG B O 1
ATOM 1570 N N . GLN B 1 11 ? -24.266 17.875 17.406 1 73.31 11 GLN B N 1
ATOM 1571 C CA . GLN B 1 11 ? -23.672 16.766 16.672 1 73.31 11 GLN B CA 1
ATOM 1572 C C . GLN B 1 11 ? -24.031 16.844 15.188 1 73.31 11 GLN B C 1
ATOM 1574 O O . GLN B 1 11 ? -23.203 16.562 14.328 1 73.31 11 GLN B O 1
ATOM 1579 N N . ASP B 1 12 ? -25.125 17.328 15.055 1 83.94 12 ASP B N 1
ATOM 1580 C CA . ASP B 1 12 ? -25.578 17.484 13.68 1 83.94 12 ASP B CA 1
ATOM 1581 C C . ASP B 1 12 ? -24.797 18.578 12.953 1 83.94 12 ASP B C 1
ATOM 1583 O O . ASP B 1 12 ? -24.406 18.406 11.805 1 83.94 12 ASP B O 1
ATOM 1587 N N . THR B 1 13 ? -24.484 19.625 13.734 1 90.38 13 THR B N 1
ATOM 1588 C C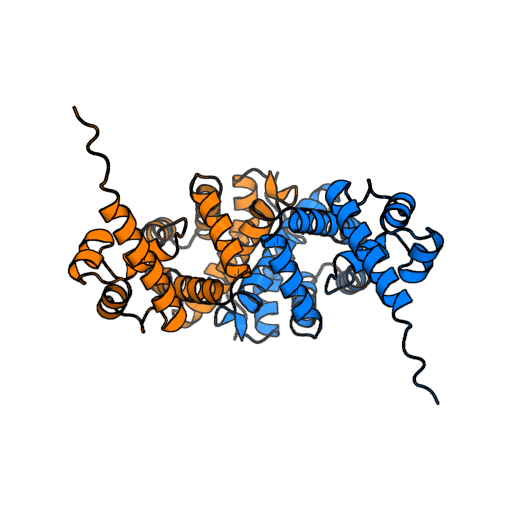A . THR B 1 13 ? -23.766 20.75 13.156 1 90.38 13 THR B CA 1
ATOM 1589 C C . THR B 1 13 ? -22.312 20.359 12.852 1 90.38 13 THR B C 1
ATOM 1591 O O . THR B 1 13 ? -21.797 20.672 11.773 1 90.38 13 THR B O 1
ATOM 1594 N N . ARG B 1 14 ? -21.734 19.703 13.781 1 93.38 14 ARG B N 1
ATOM 1595 C CA . ARG B 1 14 ? -20.359 19.25 13.602 1 93.38 14 ARG B CA 1
ATOM 1596 C C . ARG B 1 14 ? -20.219 18.359 12.375 1 93.38 14 ARG B C 1
ATOM 1598 O O . ARG B 1 14 ? -19.328 18.547 11.555 1 93.38 14 ARG B O 1
ATOM 1605 N N . GLU B 1 15 ? -21.125 17.469 12.273 1 93 15 GLU B N 1
ATOM 1606 C CA . GLU B 1 15 ? -21.078 16.547 11.148 1 93 15 GLU B CA 1
ATOM 1607 C C . GLU B 1 15 ? -21.375 17.266 9.836 1 93 15 GLU B C 1
ATOM 1609 O O . GLU B 1 15 ? -20.812 16.922 8.797 1 93 15 GLU B O 1
ATOM 1614 N N . ALA B 1 16 ? -22.234 18.188 9.898 1 93.88 16 ALA B N 1
ATOM 1615 C CA . ALA B 1 16 ? -22.531 18.969 8.711 1 93.88 16 ALA B CA 1
ATOM 1616 C C . ALA B 1 16 ? -21.312 19.75 8.227 1 93.88 16 ALA B C 1
ATOM 1618 O O . ALA B 1 16 ? -21.047 19.812 7.027 1 93.88 16 ALA B O 1
ATOM 1619 N N . ILE B 1 17 ? -20.594 20.25 9.18 1 95.62 17 ILE B N 1
ATOM 1620 C CA . ILE B 1 17 ? -19.375 21 8.844 1 95.62 17 ILE B CA 1
ATOM 1621 C C . ILE B 1 17 ? -18.328 20.047 8.258 1 95.62 17 ILE B C 1
ATOM 1623 O O . ILE B 1 17 ? -17.719 20.359 7.227 1 95.62 17 ILE B O 1
ATOM 1627 N N . LEU B 1 18 ? -18.203 18.922 8.852 1 94.19 18 LEU B N 1
ATOM 1628 C CA . LEU B 1 18 ? -17.188 17.969 8.375 1 94.19 18 LEU B CA 1
ATOM 1629 C C . LEU B 1 18 ? -17.547 17.469 6.98 1 94.19 18 LEU B C 1
ATOM 1631 O O . LEU B 1 18 ? -16.656 17.344 6.125 1 94.19 18 LEU B O 1
ATOM 1635 N N . SER B 1 19 ? -18.797 17.219 6.746 1 93.19 19 SER B N 1
ATOM 1636 C CA . SER B 1 19 ? -19.25 16.766 5.43 1 93.19 19 SER B CA 1
ATOM 1637 C C . SER B 1 19 ? -19 17.828 4.367 1 93.19 19 SER B C 1
ATOM 1639 O O . SER B 1 19 ? -18.484 17.531 3.287 1 93.19 19 SER B O 1
ATOM 1641 N N . ALA B 1 20 ? -19.328 19.047 4.648 1 95.06 20 ALA B N 1
ATOM 1642 C CA . ALA B 1 20 ? -19.094 20.156 3.738 1 95.06 20 ALA B CA 1
ATOM 1643 C C . ALA B 1 20 ? -17.609 20.344 3.467 1 95.06 20 ALA B C 1
ATOM 1645 O O . ALA B 1 20 ? -17.203 20.625 2.336 1 95.06 20 ALA B O 1
ATOM 1646 N N . ALA B 1 21 ? -16.859 20.219 4.508 1 94.94 21 ALA B N 1
ATOM 1647 C CA . ALA B 1 21 ? -15.406 20.375 4.387 1 94.94 21 ALA B CA 1
ATOM 1648 C C . ALA B 1 21 ? -14.812 19.328 3.465 1 94.94 21 ALA B C 1
ATOM 1650 O O . ALA B 1 21 ? -14.016 19.641 2.58 1 94.94 21 ALA B O 1
ATOM 1651 N N . ARG B 1 22 ? -15.219 18.078 3.633 1 91.88 22 ARG B N 1
ATOM 1652 C CA . ARG B 1 22 ? -14.727 16.984 2.791 1 91.88 22 ARG B CA 1
ATOM 1653 C C . ARG B 1 22 ? -15.016 17.25 1.319 1 91.88 22 ARG B C 1
ATOM 1655 O O . ARG B 1 22 ? -14.141 17.094 0.466 1 91.88 22 ARG B O 1
ATOM 1662 N N . SER B 1 23 ? -16.172 17.734 1.073 1 91.25 23 SER B N 1
ATOM 1663 C CA . SER B 1 23 ? -16.562 18.031 -0.302 1 91.25 23 SER B CA 1
ATOM 1664 C C . SER B 1 23 ? -15.742 19.203 -0.864 1 91.25 23 SER B C 1
ATOM 1666 O O . SER B 1 23 ? -15.242 19.125 -1.988 1 91.25 23 SER B O 1
ATOM 1668 N N . ALA B 1 24 ? -15.586 20.219 -0.11 1 93.56 24 ALA B N 1
ATOM 1669 C CA . ALA B 1 24 ? -14.859 21.406 -0.553 1 93.56 24 ALA B CA 1
ATOM 1670 C C . ALA B 1 24 ? -13.391 21.094 -0.814 1 93.56 24 ALA B C 1
ATOM 1672 O O . ALA B 1 24 ? -12.844 21.484 -1.847 1 93.56 24 ALA B O 1
ATOM 1673 N N . PHE B 1 25 ? -12.781 20.391 0.095 1 92.56 25 PHE B N 1
ATOM 1674 C CA . PHE B 1 25 ? -11.367 20.062 -0.043 1 92.56 25 PHE B CA 1
ATOM 1675 C C . PHE B 1 25 ? -11.148 19.094 -1.192 1 92.56 25 PHE B C 1
ATOM 1677 O O . PHE B 1 25 ? -10.125 19.156 -1.884 1 92.56 25 PHE B O 1
ATOM 1684 N N . ALA B 1 26 ? -12.125 18.219 -1.376 1 88 26 ALA B N 1
ATOM 1685 C CA . ALA B 1 26 ? -12.023 17.25 -2.465 1 88 26 ALA B CA 1
ATOM 1686 C C . ALA B 1 26 ? -12.164 17.938 -3.822 1 88 26 ALA B C 1
ATOM 1688 O O . ALA B 1 26 ? -11.438 17.609 -4.766 1 88 26 ALA B O 1
ATOM 1689 N N . GLU B 1 27 ? -13.031 18.875 -3.924 1 88.06 27 GLU B N 1
ATOM 1690 C CA . GLU B 1 27 ? -13.375 19.516 -5.191 1 88.06 27 GLU B CA 1
ATOM 1691 C C . GLU B 1 27 ? -12.398 20.625 -5.535 1 88.06 27 GLU B C 1
ATOM 1693 O O . GLU B 1 27 ? -11.984 20.766 -6.688 1 88.06 27 GLU B O 1
ATOM 1698 N N . ASN B 1 28 ? -11.992 21.422 -4.508 1 91.81 28 ASN B N 1
ATOM 1699 C CA . ASN B 1 28 ? -11.25 22.656 -4.785 1 91.81 28 ASN B CA 1
ATOM 1700 C C . ASN B 1 28 ? -9.805 22.547 -4.324 1 91.81 28 ASN B C 1
ATOM 1702 O O . ASN B 1 28 ? -8.984 23.422 -4.629 1 91.81 28 ASN B O 1
ATOM 1706 N N . GLY B 1 29 ? -9.531 21.484 -3.646 1 91.69 29 GLY B N 1
ATOM 1707 C CA . GLY B 1 29 ? -8.227 21.422 -3 1 91.69 29 GLY B CA 1
ATOM 1708 C C . GLY B 1 29 ? -8.164 22.234 -1.721 1 91.69 29 GLY B C 1
ATOM 1709 O O . GLY B 1 29 ? -9.109 22.953 -1.385 1 91.69 29 GLY B O 1
ATOM 1710 N N . PHE B 1 30 ? -7.137 22.047 -1.042 1 92.31 30 PHE B N 1
ATOM 1711 C CA . PHE B 1 30 ? -6.961 22.719 0.239 1 92.31 30 PHE B CA 1
ATOM 1712 C C . PHE B 1 30 ? -6.844 24.219 0.047 1 92.31 30 PHE B C 1
ATOM 1714 O O . PHE B 1 30 ? -7.539 24.984 0.71 1 92.31 30 PHE B O 1
ATOM 1721 N N . ASP B 1 31 ? -5.953 24.609 -0.834 1 92.94 31 ASP B N 1
ATOM 1722 C CA . ASP B 1 31 ? -5.703 26.031 -1.041 1 92.94 31 ASP B CA 1
ATOM 1723 C C . ASP B 1 31 ? -6.906 26.719 -1.686 1 92.94 31 ASP B C 1
ATOM 1725 O O . ASP B 1 31 ? -7.172 27.891 -1.428 1 92.94 31 ASP B O 1
ATOM 1729 N N . GLY B 1 32 ? -7.66 26.016 -2.383 1 93.19 32 GLY B N 1
ATOM 1730 C CA . GLY B 1 32 ? -8.789 26.562 -3.105 1 93.19 32 GLY B CA 1
ATOM 1731 C C . GLY B 1 32 ? -10.055 26.641 -2.271 1 93.19 32 GLY B C 1
ATOM 1732 O O . GLY B 1 32 ? -10.984 27.375 -2.602 1 93.19 32 GLY B O 1
ATOM 1733 N N . ALA B 1 33 ? -10.086 25.875 -1.258 1 93.88 33 ALA B N 1
ATOM 1734 C CA . ALA B 1 33 ? -11.25 25.891 -0.371 1 93.88 33 ALA B CA 1
ATOM 1735 C C . ALA B 1 33 ? -11.117 26.984 0.687 1 93.88 33 ALA B C 1
ATOM 1737 O O . ALA B 1 33 ? -10.016 27.312 1.114 1 93.88 33 ALA B O 1
ATOM 1738 N N . SER B 1 34 ? -12.328 27.516 1.144 1 95.12 34 SER B N 1
ATOM 1739 C CA . SER B 1 34 ? -12.32 28.531 2.188 1 95.12 34 SER B CA 1
ATOM 1740 C C . SER B 1 34 ? -13.312 28.203 3.297 1 95.12 34 SER B C 1
ATOM 1742 O O . SER B 1 34 ? -14.297 27.5 3.062 1 95.12 34 SER B O 1
ATOM 1744 N N . ILE B 1 35 ? -13 28.719 4.438 1 95.5 35 ILE B N 1
ATOM 1745 C CA . ILE B 1 35 ? -13.875 28.547 5.594 1 95.5 35 ILE B CA 1
ATOM 1746 C C . ILE B 1 35 ? -15.25 29.125 5.297 1 95.5 35 ILE B C 1
ATOM 1748 O O . ILE B 1 35 ? -16.281 28.562 5.688 1 95.5 35 ILE B O 1
ATOM 1752 N N . ARG B 1 36 ? -15.312 30.219 4.605 1 95.06 36 ARG B N 1
ATOM 1753 C CA . ARG B 1 36 ? -16.578 30.859 4.27 1 95.06 36 ARG B CA 1
ATOM 1754 C C . ARG B 1 36 ? -17.422 29.969 3.369 1 95.06 36 ARG B C 1
ATOM 1756 O O . ARG B 1 36 ? -18.625 29.828 3.598 1 95.06 36 ARG B O 1
ATOM 1763 N N . GLN B 1 37 ? -16.781 29.422 2.389 1 95.31 37 GLN B N 1
ATOM 1764 C CA . GLN B 1 37 ? -17.484 28.531 1.477 1 95.31 37 GLN B CA 1
ATOM 1765 C C . GLN B 1 37 ? -17.984 27.281 2.205 1 95.31 37 GLN B C 1
ATOM 1767 O O . GLN B 1 37 ? -19.125 26.844 1.973 1 95.31 37 GLN B O 1
ATOM 1772 N N . ILE B 1 38 ? -17.156 26.719 3.074 1 96.88 38 ILE B N 1
ATOM 1773 C CA . ILE B 1 38 ? -17.5 25.516 3.828 1 96.88 38 ILE B CA 1
ATOM 1774 C C . ILE B 1 38 ? -18.656 25.828 4.777 1 96.88 38 ILE B C 1
ATOM 1776 O O . ILE B 1 38 ? -19.609 25.047 4.867 1 96.88 38 ILE B O 1
ATOM 1780 N N . ALA B 1 39 ? -18.594 26.938 5.438 1 96.88 39 ALA B N 1
ATOM 1781 C CA . ALA B 1 39 ? -19.656 27.375 6.332 1 96.88 39 ALA B CA 1
ATOM 1782 C C . ALA B 1 39 ? -20.984 27.547 5.582 1 96.88 39 ALA B C 1
ATOM 1784 O O . ALA B 1 39 ? -22.031 27.094 6.047 1 96.88 39 ALA B O 1
ATOM 1785 N N . GLY B 1 40 ? -20.906 28.141 4.469 1 96.56 40 GLY B N 1
ATOM 1786 C CA . GLY B 1 40 ? -22.078 28.328 3.633 1 96.56 40 GLY B CA 1
ATOM 1787 C C . GLY B 1 40 ? -22.719 27.016 3.213 1 96.56 40 GLY B C 1
ATOM 1788 O O . GLY B 1 40 ? -23.938 26.844 3.307 1 96.56 40 GLY B O 1
ATOM 1789 N N . ALA B 1 41 ? -21.922 26.141 2.777 1 95.5 41 ALA B N 1
ATOM 1790 C CA . ALA B 1 41 ? -22.406 24.828 2.342 1 95.5 41 ALA B CA 1
ATOM 1791 C C . ALA B 1 41 ? -23.016 24.062 3.504 1 95.5 41 ALA B C 1
ATOM 1793 O O . ALA B 1 41 ? -23.969 23.297 3.314 1 95.5 41 ALA B O 1
ATOM 1794 N N . ALA B 1 42 ? -22.516 24.25 4.691 1 95.69 42 ALA B N 1
ATOM 1795 C CA . ALA B 1 42 ? -23.016 23.562 5.887 1 95.69 42 ALA B CA 1
ATOM 1796 C C . ALA B 1 42 ? -24.203 24.297 6.492 1 95.69 42 ALA B C 1
ATOM 1798 O O . ALA B 1 42 ? -24.859 23.781 7.398 1 95.69 42 ALA B O 1
ATOM 1799 N N . GLY B 1 43 ? -24.422 25.5 6.059 1 95.62 43 GLY B N 1
ATOM 1800 C CA . GLY B 1 43 ? -25.531 26.281 6.566 1 95.62 43 GLY B CA 1
ATOM 1801 C C . GLY B 1 43 ? -25.266 26.875 7.938 1 95.62 43 GLY B C 1
ATOM 1802 O O . GLY B 1 43 ? -26.172 26.953 8.773 1 95.62 43 GLY B O 1
ATOM 1803 N N . VAL B 1 44 ? -24.047 27.203 8.195 1 95.88 44 VAL B N 1
ATOM 1804 C CA . VAL B 1 44 ? -23.703 27.734 9.508 1 95.88 44 VAL B CA 1
ATOM 1805 C C . VAL B 1 44 ? -22.875 29.016 9.336 1 95.88 44 VAL B C 1
ATOM 1807 O O . VAL B 1 44 ? -22.438 29.344 8.227 1 95.88 44 VAL B O 1
ATOM 1810 N N . ASP B 1 45 ? -22.734 29.641 10.469 1 95 45 ASP B N 1
ATOM 1811 C CA . ASP B 1 45 ? -21.859 30.812 10.5 1 95 45 ASP B CA 1
ATOM 1812 C C . ASP B 1 45 ? -20.391 30.406 10.484 1 95 45 ASP B C 1
ATOM 1814 O O . ASP B 1 45 ? -20 29.453 11.164 1 95 45 ASP B O 1
ATOM 1818 N N . PRO B 1 46 ? -19.547 31.156 9.773 1 95.12 46 PRO B N 1
ATOM 1819 C CA . PRO B 1 46 ? -18.125 30.875 9.773 1 95.12 46 PRO B CA 1
ATOM 1820 C C . PRO B 1 46 ? -17.516 30.844 11.18 1 95.12 46 PRO B C 1
ATOM 1822 O O . PRO B 1 46 ? -16.594 30.078 11.453 1 95.12 46 PRO B O 1
ATOM 1825 N N . ALA B 1 47 ? -18.062 31.594 12.016 1 95.06 47 ALA B N 1
ATOM 1826 C CA . ALA B 1 47 ? -17.562 31.641 13.391 1 95.06 47 ALA B CA 1
ATOM 1827 C C . ALA B 1 47 ? -17.766 30.312 14.102 1 95.06 47 ALA B C 1
ATOM 1829 O O . ALA B 1 47 ? -16.938 29.922 14.938 1 95.06 47 ALA B O 1
ATOM 1830 N N . LEU B 1 48 ? -18.719 29.625 13.711 1 94.62 48 LEU B N 1
ATOM 1831 C CA . LEU B 1 48 ? -19 28.328 14.312 1 94.62 48 LEU B CA 1
ATOM 1832 C C . LEU B 1 48 ? -18 27.281 13.844 1 94.62 48 LEU B C 1
ATOM 1834 O O . LEU B 1 48 ? -17.641 26.391 14.602 1 94.62 48 LEU B O 1
ATOM 1838 N N . VAL B 1 49 ? -17.594 27.469 12.562 1 95.31 49 VAL B N 1
ATOM 1839 C CA . VAL B 1 49 ? -16.594 26.547 12.055 1 95.31 49 VAL B CA 1
ATOM 1840 C C . VAL B 1 49 ? -15.297 26.703 12.852 1 95.31 49 VAL B C 1
ATOM 1842 O O . VAL B 1 49 ? -14.703 25.703 13.273 1 95.31 49 VAL B O 1
ATOM 1845 N N . HIS B 1 50 ? -14.984 27.906 13.117 1 94.75 50 HIS B N 1
ATOM 1846 C CA . HIS B 1 50 ? -13.789 28.188 13.906 1 94.75 50 HIS B CA 1
ATOM 1847 C C . HIS B 1 50 ? -13.945 27.672 15.336 1 94.75 50 HIS B C 1
ATOM 1849 O O . HIS B 1 50 ? -12.992 27.156 15.922 1 94.75 50 HIS B O 1
ATOM 1855 N N . HIS B 1 51 ? -15.086 27.891 15.852 1 94.5 51 HIS B N 1
ATOM 1856 C CA . HIS B 1 51 ? -15.359 27.469 17.219 1 94.5 51 HIS B CA 1
ATOM 1857 C C . HIS B 1 51 ? -15.227 25.953 17.359 1 94.5 51 HIS B C 1
ATOM 1859 O O . HIS B 1 51 ? -14.625 25.453 18.312 1 94.5 51 HIS B O 1
ATOM 1865 N N . TYR B 1 52 ? -15.695 25.281 16.328 1 94.12 52 TYR B N 1
ATOM 1866 C CA . TYR B 1 52 ? -15.711 23.812 16.406 1 94.12 52 TYR B CA 1
ATOM 1867 C C . TYR B 1 52 ? -14.352 23.234 16.062 1 94.12 52 TYR B C 1
ATOM 1869 O O . TYR B 1 52 ? -13.93 22.234 16.641 1 94.12 52 TYR B O 1
ATOM 1877 N N . PHE B 1 53 ? -13.617 23.828 15.078 1 94.81 53 PHE B N 1
ATOM 1878 C CA . PHE B 1 53 ? -12.508 23.078 14.508 1 94.81 53 PHE B CA 1
ATOM 1879 C C . PHE B 1 53 ? -11.242 23.938 14.484 1 94.81 53 PHE B C 1
ATOM 1881 O O . PHE B 1 53 ? -10.156 23.438 14.188 1 94.81 53 PHE B O 1
ATOM 1888 N N . GLY B 1 54 ? -11.398 25.219 14.812 1 93.62 54 GLY B N 1
ATOM 1889 C CA . GLY B 1 54 ? -10.234 26.078 14.828 1 93.62 54 GLY B CA 1
ATOM 1890 C C . GLY B 1 54 ? -9.812 26.531 13.445 1 93.62 54 GLY B C 1
ATOM 1891 O O . GLY B 1 54 ? -10.617 27.094 12.703 1 93.62 54 GLY B O 1
ATOM 1892 N N . THR B 1 55 ? -8.602 26.234 13.055 1 92.25 55 THR B N 1
ATOM 1893 C CA . THR B 1 55 ? -8.039 26.703 11.789 1 92.25 55 THR B CA 1
ATOM 1894 C C . THR B 1 55 ? -8.469 25.797 10.641 1 92.25 55 THR B C 1
ATOM 1896 O O . THR B 1 55 ? -9.016 24.719 10.875 1 92.25 55 THR B O 1
ATOM 1899 N N . LYS B 1 56 ? -8.125 26.219 9.422 1 93.81 56 LYS B N 1
ATOM 1900 C CA . LYS B 1 56 ? -8.414 25.406 8.234 1 93.81 56 LYS B CA 1
ATOM 1901 C C . LYS B 1 56 ? -7.652 24.078 8.273 1 93.81 56 LYS B C 1
ATOM 1903 O O . LYS B 1 56 ? -8.188 23.047 7.895 1 93.81 56 LYS B O 1
ATOM 1908 N N . ASP B 1 57 ? -6.445 24.156 8.734 1 90.69 57 ASP B N 1
ATOM 1909 C CA . ASP B 1 57 ? -5.637 22.953 8.859 1 90.69 57 ASP B CA 1
ATOM 1910 C C . ASP B 1 57 ? -6.285 21.953 9.812 1 90.69 57 ASP B C 1
ATOM 1912 O O . ASP B 1 57 ? -6.395 20.766 9.492 1 90.69 57 ASP B O 1
ATOM 1916 N N . GLN B 1 58 ? -6.656 22.469 10.906 1 90.5 58 GLN B N 1
ATOM 1917 C CA . GLN B 1 58 ? -7.277 21.609 11.914 1 90.5 58 GLN B CA 1
ATOM 1918 C C . GLN B 1 58 ? -8.594 21.031 11.398 1 90.5 58 GLN B C 1
ATOM 1920 O O . GLN B 1 58 ? -8.906 19.875 11.664 1 90.5 58 GLN B O 1
ATOM 1925 N N . LEU B 1 59 ? -9.328 21.891 10.703 1 93.12 59 LEU B N 1
ATOM 1926 C CA . LEU B 1 59 ? -10.562 21.406 10.094 1 93.12 59 LEU B CA 1
ATOM 1927 C C . LEU B 1 59 ? -10.273 20.297 9.094 1 93.12 59 LEU B C 1
ATOM 1929 O O . LEU B 1 59 ? -10.992 19.297 9.047 1 93.12 59 LEU B O 1
ATOM 1933 N N . PHE B 1 60 ? -9.281 20.484 8.289 1 91.75 60 PHE B N 1
ATOM 1934 C CA . PHE B 1 60 ? -8.93 19.484 7.277 1 91.75 60 PHE B CA 1
ATOM 1935 C C . PHE B 1 60 ? -8.547 18.172 7.934 1 91.75 60 PHE B C 1
ATOM 1937 O O . PHE B 1 60 ? -8.969 17.094 7.488 1 91.75 60 PHE B O 1
ATOM 1944 N N . VAL B 1 61 ? -7.738 18.172 8.961 1 87.44 61 VAL B N 1
ATOM 1945 C CA . VAL B 1 61 ? -7.34 16.984 9.703 1 87.44 61 VAL B CA 1
ATOM 1946 C C . VAL B 1 61 ? -8.578 16.281 10.258 1 87.44 61 VAL B C 1
ATOM 1948 O O . VAL B 1 61 ? -8.711 15.062 10.125 1 87.44 61 VAL B O 1
ATOM 1951 N N . ALA B 1 62 ? -9.453 17.062 10.797 1 87.94 62 ALA B N 1
ATOM 1952 C CA . ALA B 1 62 ? -10.688 16.516 11.359 1 87.94 62 ALA B CA 1
ATOM 1953 C C . ALA B 1 62 ? -11.555 15.891 10.266 1 87.94 62 ALA B C 1
ATOM 1955 O O . ALA B 1 62 ? -12.133 14.828 10.461 1 87.94 62 ALA B O 1
ATOM 1956 N N . ALA B 1 63 ? -11.664 16.594 9.148 1 89.31 63 ALA B N 1
ATOM 1957 C CA . ALA B 1 63 ? -12.484 16.125 8.031 1 89.31 63 ALA B CA 1
ATOM 1958 C C . ALA B 1 63 ? -11.953 14.805 7.469 1 89.31 63 ALA B C 1
ATOM 1960 O O . ALA B 1 63 ? -12.727 13.969 6.996 1 89.31 63 ALA B O 1
ATOM 1961 N N . MET B 1 64 ? -10.688 14.586 7.473 1 86.38 64 MET B N 1
ATOM 1962 C CA . MET B 1 64 ? -10.047 13.391 6.938 1 86.38 64 MET B CA 1
ATOM 1963 C C . MET B 1 64 ? -10.133 12.234 7.93 1 86.38 64 MET B C 1
ATOM 1965 O O . MET B 1 64 ? -9.93 11.078 7.559 1 86.38 64 MET B O 1
ATOM 1969 N N . ASP B 1 65 ? -10.461 12.586 9.141 1 80.94 65 ASP B N 1
ATOM 1970 C CA . ASP B 1 65 ? -10.438 11.594 10.219 1 80.94 65 ASP B CA 1
ATOM 1971 C C . ASP B 1 65 ? -9.109 10.836 10.234 1 80.94 65 ASP B C 1
ATOM 1973 O O . ASP B 1 65 ? -9.094 9.602 10.297 1 80.94 65 ASP B O 1
ATOM 1977 N N . PHE B 1 66 ? -8.055 11.516 9.906 1 77.62 66 PHE B N 1
ATOM 1978 C CA . PHE B 1 66 ? -6.715 10.938 9.883 1 77.62 66 PHE B CA 1
ATOM 1979 C C . PHE B 1 66 ? -6.281 10.516 11.289 1 77.62 66 PHE B C 1
ATOM 1981 O O . PHE B 1 66 ? -6.492 11.25 12.25 1 77.62 66 PHE B O 1
ATOM 1988 N N . PRO B 1 67 ? -5.727 9.289 11.375 1 75.19 67 PRO B N 1
ATOM 1989 C CA . PRO B 1 67 ? -5.453 8.719 12.695 1 75.19 67 PRO B CA 1
ATOM 1990 C C . PRO B 1 67 ? -4.406 9.508 13.477 1 75.19 67 PRO B C 1
ATOM 1992 O O . PRO B 1 67 ? -4.258 9.312 14.688 1 75.19 67 PRO B O 1
ATOM 1995 N N . LEU B 1 68 ? -3.738 10.367 12.82 1 74.06 68 LEU B N 1
ATOM 1996 C CA . LEU B 1 68 ? -2.719 11.156 13.508 1 74.06 68 LEU B CA 1
ATOM 1997 C C . LEU B 1 68 ? -2.723 12.602 13.008 1 74.06 68 LEU B C 1
ATOM 1999 O O . LEU B 1 68 ? -3.156 12.867 11.883 1 74.06 68 LEU B O 1
ATOM 2003 N N . ASP B 1 69 ? -2.322 13.453 13.969 1 81.38 69 ASP B N 1
ATOM 2004 C CA . ASP B 1 69 ? -2.092 14.844 13.586 1 81.38 69 ASP B CA 1
ATOM 2005 C C . ASP B 1 69 ? -0.643 15.062 13.156 1 81.38 69 ASP B C 1
ATOM 2007 O O . ASP B 1 69 ? 0.262 15.062 14 1 81.38 69 ASP B O 1
ATOM 2011 N N . PRO B 1 70 ? -0.413 15.266 11.875 1 83.5 70 PRO B N 1
ATOM 2012 C CA . PRO B 1 70 ? 0.962 15.438 11.398 1 83.5 70 PRO B CA 1
ATOM 2013 C C . PRO B 1 70 ? 1.691 16.578 12.117 1 83.5 70 PRO B C 1
ATOM 2015 O O . PRO B 1 70 ? 2.898 16.484 12.352 1 83.5 70 PRO B O 1
ATOM 2018 N N . ALA B 1 71 ? 0.949 17.578 12.492 1 83.38 71 ALA B N 1
ATOM 2019 C CA . ALA B 1 71 ? 1.557 18.719 13.156 1 83.38 71 ALA B CA 1
ATOM 2020 C C . ALA B 1 71 ? 2.135 18.328 14.516 1 83.38 71 ALA B C 1
ATOM 2022 O O . ALA B 1 71 ? 3.047 18.984 15.023 1 83.38 71 ALA B O 1
ATOM 2023 N N . LYS B 1 72 ? 1.615 17.312 15.086 1 82.5 72 LYS B N 1
ATOM 2024 C CA . LYS B 1 72 ? 2.086 16.859 16.391 1 82.5 72 LYS B CA 1
ATOM 2025 C C . LYS B 1 72 ? 3.174 15.789 16.234 1 82.5 72 LYS B C 1
ATOM 2027 O O . LYS B 1 72 ? 4.094 15.719 17.047 1 82.5 72 LYS B O 1
ATOM 2032 N N . ILE B 1 73 ? 3.121 15.102 15.188 1 81.06 73 ILE B N 1
ATOM 2033 C CA . ILE B 1 73 ? 3.959 13.922 15.031 1 81.06 73 ILE B CA 1
ATOM 2034 C C . ILE B 1 73 ? 5.289 14.312 14.391 1 81.06 73 ILE B C 1
ATOM 2036 O O . ILE B 1 73 ? 6.352 13.844 14.812 1 81.06 73 ILE B O 1
ATOM 2040 N N . LEU B 1 74 ? 5.289 15.141 13.375 1 84.81 74 LEU B N 1
ATOM 2041 C CA . LEU B 1 74 ? 6.465 15.453 12.57 1 84.81 74 LEU B CA 1
ATOM 2042 C C . LEU B 1 74 ? 7.562 16.078 13.438 1 84.81 74 LEU B C 1
ATOM 2044 O O . LEU B 1 74 ? 8.727 15.672 13.344 1 84.81 74 LEU B O 1
ATOM 2048 N N . PRO B 1 75 ? 7.16 16.984 14.406 1 84.25 75 PRO B N 1
ATOM 2049 C CA . PRO B 1 75 ? 8.203 17.531 15.273 1 84.25 75 PRO B CA 1
ATOM 2050 C C . PRO B 1 75 ? 8.828 16.484 16.188 1 84.25 75 PRO B C 1
ATOM 2052 O O . PRO B 1 75 ? 10.031 16.531 16.469 1 84.25 75 PRO B O 1
ATOM 2055 N N . GLN B 1 76 ? 8.055 15.57 16.641 1 84.56 76 GLN B N 1
ATOM 2056 C CA . GLN B 1 76 ? 8.555 14.516 17.516 1 84.56 76 GLN B CA 1
ATOM 2057 C C . GLN B 1 76 ? 9.57 13.641 16.797 1 84.56 76 GLN B C 1
ATOM 2059 O O . GLN B 1 76 ? 10.609 13.289 17.359 1 84.56 76 GLN B O 1
ATOM 2064 N N . VAL B 1 77 ? 9.305 13.359 15.602 1 84 77 VAL B N 1
ATOM 2065 C CA . VAL B 1 77 ? 10.18 12.516 14.797 1 84 77 VAL B CA 1
ATOM 2066 C C . VAL B 1 77 ? 11.461 13.281 14.445 1 84 77 VAL B C 1
ATOM 2068 O O . VAL B 1 77 ? 12.555 12.711 14.477 1 84 77 VAL B O 1
ATOM 2071 N N . ALA B 1 78 ? 11.336 14.539 14.234 1 85.06 78 ALA B N 1
ATOM 2072 C CA . ALA B 1 78 ? 12.453 15.367 13.797 1 85.06 78 ALA B CA 1
ATOM 2073 C C . ALA B 1 78 ? 13.367 15.727 14.961 1 85.06 78 ALA B C 1
ATOM 2075 O O . ALA B 1 78 ? 14.539 16.062 14.766 1 85.06 78 ALA B O 1
ATOM 2076 N N . ALA B 1 79 ? 12.805 15.695 16.172 1 85.62 79 ALA B N 1
ATOM 2077 C CA . ALA B 1 79 ? 13.531 16.141 17.359 1 85.62 79 ALA B CA 1
ATOM 2078 C C . ALA B 1 79 ? 14.797 15.312 17.562 1 85.62 79 ALA B C 1
ATOM 2080 O O . ALA B 1 79 ? 15.797 15.82 18.078 1 85.62 79 ALA B O 1
ATOM 2081 N N . GLY B 1 80 ? 14.875 14.109 17.156 1 85.94 80 GLY B N 1
ATOM 2082 C CA . GLY B 1 80 ? 16.031 13.25 17.359 1 85.94 80 GLY B CA 1
ATOM 2083 C C . GLY B 1 80 ? 17.062 13.375 16.266 1 85.94 80 GLY B C 1
ATOM 2084 O O . GLY B 1 80 ? 18.094 12.68 16.281 1 85.94 80 GLY B O 1
ATOM 2085 N N . GLY B 1 81 ? 16.859 14.383 15.305 1 87.25 81 GLY B N 1
ATOM 2086 C CA . GLY B 1 81 ? 17.781 14.531 14.188 1 87.25 81 GLY B CA 1
ATOM 2087 C C . GLY B 1 81 ? 17.578 13.5 13.094 1 87.25 81 GLY B C 1
ATOM 2088 O O . GLY B 1 81 ? 16.734 12.609 13.234 1 87.25 81 GLY B O 1
ATOM 2089 N N . ILE B 1 82 ? 18.312 13.594 12.039 1 88.38 82 ILE B N 1
ATOM 2090 C CA . ILE B 1 82 ? 18.109 12.773 10.852 1 88.38 82 ILE B CA 1
ATOM 2091 C C . ILE B 1 82 ? 18.641 11.359 11.109 1 88.38 82 ILE B C 1
ATOM 2093 O O . ILE B 1 82 ? 18.109 10.383 10.57 1 88.38 82 ILE B O 1
ATOM 2097 N N . ASP B 1 83 ? 19.688 11.25 11.977 1 91 83 ASP B N 1
ATOM 2098 C CA . ASP B 1 83 ? 20.25 9.938 12.289 1 91 83 ASP B CA 1
ATOM 2099 C C . ASP B 1 83 ? 19.234 9.078 13.055 1 91 83 ASP B C 1
ATOM 2101 O O . ASP B 1 83 ? 18.75 9.477 14.109 1 91 83 ASP B O 1
ATOM 2105 N N . GLY B 1 84 ? 18.938 7.914 12.5 1 93.25 84 GLY B N 1
ATOM 2106 C CA . GLY B 1 84 ? 18.016 7.02 13.156 1 93.25 84 GLY B CA 1
ATOM 2107 C C . GLY B 1 84 ? 16.562 7.41 12.945 1 93.25 84 GLY B C 1
ATOM 2108 O O . GLY B 1 84 ? 15.656 6.801 13.523 1 93.25 84 GLY B O 1
ATOM 2109 N N . MET B 1 85 ? 16.344 8.391 12.156 1 93.56 85 MET B N 1
ATOM 2110 C CA . MET B 1 85 ? 14.992 8.883 11.93 1 93.56 85 MET B CA 1
ATOM 2111 C C . MET B 1 85 ? 14.133 7.824 11.242 1 93.56 85 MET B C 1
ATOM 2113 O O . MET B 1 85 ? 12.93 7.742 11.484 1 93.56 85 MET B O 1
ATOM 2117 N N . GLY B 1 86 ? 14.758 7.047 10.375 1 95.06 86 GLY B N 1
ATOM 2118 C CA . GLY B 1 86 ? 14.023 5.977 9.727 1 95.06 86 GLY B CA 1
ATOM 2119 C C . GLY B 1 86 ? 13.352 5.031 10.703 1 95.06 86 GLY B C 1
ATOM 2120 O O . GLY B 1 86 ? 12.148 4.77 10.594 1 95.06 86 GLY B O 1
ATOM 2121 N N . GLU B 1 87 ? 14.078 4.578 11.688 1 95.88 87 GLU B N 1
ATOM 2122 C CA . GLU B 1 87 ? 13.531 3.678 12.703 1 95.88 87 GLU B CA 1
ATOM 2123 C C . GLU B 1 87 ? 12.492 4.387 13.562 1 95.88 87 GLU B C 1
ATOM 2125 O O . GLU B 1 87 ? 11.461 3.801 13.906 1 95.88 87 GLU B O 1
ATOM 2130 N N . ARG B 1 88 ? 12.719 5.613 13.93 1 94.62 88 ARG B N 1
ATOM 2131 C CA . ARG B 1 88 ? 11.766 6.367 14.734 1 94.62 88 ARG B CA 1
ATOM 2132 C C . ARG B 1 88 ? 10.438 6.527 14.008 1 94.62 88 ARG B C 1
ATOM 2134 O O . ARG B 1 88 ? 9.367 6.387 14.602 1 94.62 88 ARG B O 1
ATOM 2141 N N . LEU B 1 89 ? 10.516 6.801 12.711 1 93.81 89 LEU B N 1
ATOM 2142 C CA . LEU B 1 89 ? 9.32 6.98 11.906 1 93.81 89 LEU B CA 1
ATOM 2143 C C . LEU B 1 89 ? 8.516 5.688 11.828 1 93.81 89 LEU B C 1
ATOM 2145 O O . LEU B 1 89 ? 7.297 5.695 12.008 1 93.81 89 LEU B O 1
ATOM 2149 N N . VAL B 1 90 ? 9.195 4.559 11.609 1 96.19 90 VAL B N 1
ATOM 2150 C CA . VAL B 1 90 ? 8.508 3.275 11.516 1 96.19 90 VAL B CA 1
ATOM 2151 C C . VAL B 1 90 ? 7.902 2.91 12.867 1 96.19 90 VAL B C 1
ATOM 2153 O O . VAL B 1 90 ? 6.758 2.457 12.938 1 96.19 90 VAL B O 1
ATOM 2156 N N . ARG B 1 91 ? 8.656 3.1 13.953 1 95.31 91 ARG B N 1
ATOM 2157 C CA . ARG B 1 91 ? 8.164 2.805 15.297 1 95.31 91 ARG B CA 1
ATOM 2158 C C . ARG B 1 91 ? 6.922 3.627 15.617 1 95.31 91 ARG B C 1
ATOM 2160 O O . ARG B 1 91 ? 5.941 3.1 16.141 1 95.31 91 ARG B O 1
ATOM 2167 N N . MET B 1 92 ? 6.992 4.836 15.312 1 92.69 92 MET B N 1
ATOM 2168 C CA . MET B 1 92 ? 5.84 5.703 15.539 1 92.69 92 MET B CA 1
ATOM 2169 C C . MET B 1 92 ? 4.641 5.238 14.719 1 92.69 92 MET B C 1
ATOM 2171 O O . MET B 1 92 ? 3.521 5.176 15.227 1 92.69 92 MET B O 1
ATOM 2175 N N . PHE B 1 93 ? 4.828 5.008 13.484 1 93.06 93 PHE B N 1
ATOM 2176 C CA . PHE B 1 93 ? 3.785 4.516 12.594 1 93.06 93 PHE B CA 1
ATOM 2177 C C . PHE B 1 93 ? 3.111 3.281 13.18 1 93.06 93 PHE B C 1
ATOM 2179 O O . PHE B 1 93 ? 1.883 3.221 13.266 1 93.06 93 PHE B O 1
ATOM 2186 N N . LEU B 1 94 ? 3.959 2.301 13.594 1 95.62 94 LEU B N 1
ATOM 2187 C CA . LEU B 1 94 ? 3.432 1.062 14.156 1 95.62 94 LEU B CA 1
ATOM 2188 C C . LEU B 1 94 ? 2.674 1.331 15.453 1 95.62 94 LEU B C 1
ATOM 2190 O O . LEU B 1 94 ? 1.64 0.711 15.711 1 95.62 94 LEU B O 1
ATOM 2194 N N . THR B 1 95 ? 3.188 2.213 16.25 1 93.06 95 THR B N 1
ATOM 2195 C CA . THR B 1 95 ? 2.525 2.559 17.5 1 93.06 95 THR B CA 1
ATOM 2196 C C . THR B 1 95 ? 1.128 3.111 17.234 1 93.06 95 THR B C 1
ATOM 2198 O O . THR B 1 95 ? 0.177 2.77 17.953 1 93.06 95 THR B O 1
ATOM 2201 N N . ILE B 1 96 ? 1.024 3.912 16.266 1 89.62 96 ILE B N 1
ATOM 2202 C CA . ILE B 1 96 ? -0.254 4.523 15.906 1 89.62 96 ILE B CA 1
ATOM 2203 C C . ILE B 1 96 ? -1.21 3.453 15.383 1 89.62 96 ILE B C 1
ATOM 2205 O O . ILE B 1 96 ? -2.35 3.352 15.844 1 89.62 96 ILE B O 1
ATOM 2209 N N . TRP B 1 97 ? -0.752 2.684 14.469 1 91.75 97 TRP B N 1
ATOM 2210 C CA . TRP B 1 97 ? -1.605 1.714 13.789 1 91.75 97 TRP B CA 1
ATOM 2211 C C . TRP B 1 97 ? -1.984 0.573 14.727 1 91.75 97 TRP B C 1
ATOM 2213 O O . TRP B 1 97 ? -3.027 -0.062 14.555 1 91.75 97 TRP B O 1
ATOM 2223 N N . ASP B 1 98 ? -1.111 0.253 15.672 1 93.19 98 ASP B N 1
ATOM 2224 C CA . ASP B 1 98 ? -1.406 -0.791 16.656 1 93.19 98 ASP B CA 1
ATOM 2225 C C . ASP B 1 98 ? -2.318 -0.265 17.766 1 93.19 98 ASP B C 1
ATOM 2227 O O . ASP B 1 98 ? -2.883 -1.045 18.531 1 93.19 98 ASP B O 1
ATOM 2231 N N . GLY B 1 99 ? -2.424 0.991 17.812 1 90.44 99 GLY B N 1
ATOM 2232 C CA . GLY B 1 99 ? -3.254 1.62 18.828 1 90.44 99 GLY B CA 1
ATOM 2233 C C . GLY B 1 99 ? -4.688 1.833 18.375 1 90.44 99 GLY B C 1
ATOM 2234 O O . GLY B 1 99 ? -5.105 1.3 17.359 1 90.44 99 GLY B O 1
ATOM 2235 N N . PRO B 1 100 ? -5.434 2.594 19.094 1 86.31 100 PRO B N 1
ATOM 2236 C CA . PRO B 1 100 ? -6.855 2.822 18.828 1 86.31 100 PRO B CA 1
ATOM 2237 C C . PRO B 1 100 ? -7.098 3.533 17.5 1 86.31 100 PRO B C 1
ATOM 2239 O O . PRO B 1 100 ? -8.156 3.369 16.891 1 86.31 100 PRO B O 1
ATOM 2242 N N . ALA B 1 101 ? -6.102 4.211 17.047 1 84.5 101 ALA B N 1
ATOM 2243 C CA . ALA B 1 101 ? -6.238 4.988 15.82 1 84.5 101 ALA B CA 1
ATOM 2244 C C . ALA B 1 101 ? -6.074 4.098 14.594 1 84.5 101 ALA B C 1
ATOM 2246 O O . ALA B 1 101 ? -6.383 4.512 13.477 1 84.5 101 ALA B O 1
ATOM 2247 N N . GLY B 1 102 ? -5.633 2.934 14.836 1 87.38 102 GLY B N 1
ATOM 2248 C CA . GLY B 1 102 ? -5.375 2.021 13.734 1 87.38 102 GLY B CA 1
ATOM 2249 C C . GLY B 1 102 ? -6.605 1.722 12.906 1 87.38 102 GLY B C 1
ATOM 2250 O O . GLY B 1 102 ? -6.535 1.676 11.672 1 87.38 102 GLY B O 1
ATOM 2251 N N . ALA B 1 103 ? -7.684 1.582 13.633 1 87.12 103 ALA B N 1
ATOM 2252 C CA . ALA B 1 103 ? -8.93 1.277 12.93 1 87.12 103 ALA B CA 1
ATOM 2253 C C . ALA B 1 103 ? -9.328 2.416 12 1 87.12 103 ALA B C 1
ATOM 2255 O O . ALA B 1 103 ? -9.805 2.178 10.891 1 87.12 103 ALA B O 1
ATOM 2256 N N . ALA B 1 104 ? -9.156 3.621 12.453 1 84.88 104 ALA B N 1
ATOM 2257 C CA . ALA B 1 104 ? -9.438 4.785 11.609 1 84.88 104 ALA B CA 1
ATOM 2258 C C . ALA B 1 104 ? -8.508 4.82 10.398 1 84.88 104 ALA B C 1
ATOM 2260 O O . ALA B 1 104 ? -8.922 5.203 9.305 1 84.88 104 ALA B O 1
ATOM 2261 N N . GLY B 1 105 ? -7.324 4.414 10.555 1 87.5 105 GLY B N 1
ATOM 2262 C CA . GLY B 1 105 ? -6.375 4.336 9.453 1 87.5 105 GLY B CA 1
ATOM 2263 C C . GLY B 1 105 ? -6.785 3.342 8.383 1 87.5 105 GLY B C 1
ATOM 2264 O O . GLY B 1 105 ? -6.727 3.648 7.191 1 87.5 105 GLY B O 1
ATOM 2265 N N . VAL B 1 106 ? -7.215 2.229 8.883 1 88.19 106 VAL B N 1
ATOM 2266 C CA . VAL B 1 106 ? -7.68 1.202 7.957 1 88.19 106 VAL B CA 1
ATOM 2267 C C . VAL B 1 106 ? -8.875 1.726 7.164 1 88.19 106 VAL B C 1
ATOM 2269 O O . VAL B 1 106 ? -8.938 1.565 5.941 1 88.19 106 VAL B O 1
ATOM 2272 N N . ALA B 1 107 ? -9.773 2.395 7.855 1 86.12 107 ALA B N 1
ATOM 2273 C CA . ALA B 1 107 ? -10.953 2.953 7.199 1 86.12 107 ALA B CA 1
ATOM 2274 C C . ALA B 1 107 ? -10.562 4.004 6.168 1 86.12 107 ALA B C 1
ATOM 2276 O O . ALA B 1 107 ? -11.141 4.062 5.078 1 86.12 107 ALA B O 1
ATOM 2277 N N . LEU B 1 108 ? -9.609 4.758 6.473 1 86.81 108 LEU B N 1
ATOM 2278 C CA . LEU B 1 108 ? -9.148 5.812 5.578 1 86.81 108 LEU B CA 1
ATOM 2279 C C . LEU B 1 108 ? -8.523 5.223 4.316 1 86.81 108 LEU B C 1
ATOM 2281 O O . LEU B 1 108 ? -8.805 5.684 3.209 1 86.81 108 LEU B O 1
ATOM 2285 N N . VAL B 1 109 ? -7.703 4.211 4.469 1 87.5 109 VAL B N 1
ATOM 2286 C CA . VAL B 1 109 ? -7.082 3.549 3.328 1 87.5 109 VAL B CA 1
ATOM 2287 C C . VAL B 1 109 ? -8.156 2.906 2.455 1 87.5 109 VAL B C 1
ATOM 2289 O O . VAL B 1 109 ? -8.148 3.061 1.231 1 87.5 109 VAL B O 1
ATOM 2292 N N . ARG B 1 110 ? -9.078 2.273 3.1 1 84.69 110 ARG B N 1
ATOM 2293 C CA . ARG B 1 110 ? -10.18 1.646 2.381 1 84.69 110 ARG B CA 1
ATOM 2294 C C . ARG B 1 110 ? -10.984 2.68 1.594 1 84.69 110 ARG B C 1
ATOM 2296 O O . ARG B 1 110 ? -11.312 2.455 0.428 1 84.69 110 ARG B O 1
ATOM 2303 N N . SER B 1 111 ? -11.219 3.76 2.197 1 83.06 111 SER B N 1
ATOM 2304 C CA . SER B 1 111 ? -12 4.809 1.549 1 83.06 111 SER B CA 1
ATOM 2305 C C . SER B 1 111 ? -11.258 5.391 0.352 1 83.06 111 SER B C 1
ATOM 2307 O O . SER B 1 111 ? -11.852 5.609 -0.708 1 83.06 111 SER B O 1
ATOM 2309 N N . ALA B 1 112 ? -9.977 5.594 0.477 1 83.56 112 ALA B N 1
ATOM 2310 C CA . ALA B 1 112 ? -9.164 6.191 -0.578 1 83.56 112 ALA B CA 1
ATOM 2311 C C . ALA B 1 112 ? -9.078 5.273 -1.793 1 83.56 112 ALA B C 1
ATOM 2313 O O . ALA B 1 112 ? -8.977 5.742 -2.928 1 83.56 112 ALA B O 1
ATOM 2314 N N . VAL B 1 113 ? -9.109 4.066 -1.553 1 84.06 113 VAL B N 1
ATOM 2315 C CA . VAL B 1 113 ? -9.055 3.088 -2.633 1 84.06 113 VAL B CA 1
ATOM 2316 C C . VAL B 1 113 ? -10.414 3 -3.322 1 84.06 113 VAL B C 1
ATOM 2318 O O . VAL B 1 113 ? -10.492 2.754 -4.531 1 84.06 113 VAL B O 1
ATOM 2321 N N . ARG B 1 114 ? -11.484 3.271 -2.656 1 80.62 114 ARG B N 1
ATOM 2322 C CA . ARG B 1 114 ? -12.836 3.047 -3.148 1 80.62 114 ARG B CA 1
ATOM 2323 C C . ARG B 1 114 ? -13.352 4.262 -3.916 1 80.62 114 ARG B C 1
ATOM 2325 O O . ARG B 1 114 ? -14.211 4.137 -4.789 1 80.62 114 ARG B O 1
ATOM 2332 N N . SER B 1 115 ? -12.891 5.301 -3.549 1 83.69 115 SER B N 1
ATOM 2333 C CA . SER B 1 115 ? -13.492 6.547 -4.012 1 83.69 115 SER B CA 1
ATOM 2334 C C . SER B 1 115 ? -12.438 7.48 -4.602 1 83.69 115 SER B C 1
ATOM 2336 O O . SER B 1 115 ? -11.461 7.828 -3.936 1 83.69 115 SER B O 1
ATOM 2338 N N . ASP B 1 116 ? -12.789 7.934 -5.812 1 84 116 ASP B N 1
ATOM 2339 C CA . ASP B 1 116 ? -11.898 8.914 -6.43 1 84 116 ASP B CA 1
ATOM 2340 C C . ASP B 1 116 ? -11.812 10.188 -5.586 1 84 116 ASP B C 1
ATOM 2342 O O . ASP B 1 116 ? -10.75 10.789 -5.477 1 84 116 ASP B O 1
ATOM 2346 N N . LEU B 1 117 ? -12.93 10.508 -5.023 1 82 117 LEU B N 1
ATOM 2347 C CA . LEU B 1 117 ? -12.969 11.695 -4.172 1 82 117 LEU B CA 1
ATOM 2348 C C . LEU B 1 117 ? -12.102 11.492 -2.93 1 82 117 LEU B C 1
ATOM 2350 O O . LEU B 1 117 ? -11.344 12.383 -2.549 1 82 117 LEU B O 1
ATOM 2354 N N . ALA B 1 118 ? -12.203 10.414 -2.326 1 86.06 118 ALA B N 1
ATOM 2355 C CA . ALA B 1 118 ? -11.406 10.117 -1.14 1 86.06 118 ALA B CA 1
ATOM 2356 C C . ALA B 1 118 ? -9.922 10.07 -1.477 1 86.06 118 ALA B C 1
ATOM 2358 O O . ALA B 1 118 ? -9.086 10.523 -0.689 1 86.06 118 ALA B O 1
ATOM 2359 N N . ALA B 1 119 ? -9.633 9.555 -2.65 1 89 119 ALA B N 1
ATOM 2360 C CA . ALA B 1 119 ? -8.242 9.523 -3.096 1 89 119 ALA B CA 1
ATOM 2361 C C . ALA B 1 119 ? -7.688 10.93 -3.289 1 89 119 ALA B C 1
ATOM 2363 O O . ALA B 1 119 ? -6.555 11.219 -2.896 1 89 119 ALA B O 1
ATOM 2364 N N . ARG B 1 120 ? -8.461 11.766 -3.898 1 89.5 120 ARG B N 1
ATOM 2365 C CA . ARG B 1 120 ? -8.062 13.156 -4.098 1 89.5 120 ARG B CA 1
ATOM 2366 C C . ARG B 1 120 ? -7.852 13.859 -2.766 1 89.5 120 ARG B C 1
ATOM 2368 O O . ARG B 1 120 ? -6.895 14.625 -2.605 1 89.5 120 ARG B O 1
ATOM 2375 N N . LEU B 1 121 ? -8.742 13.602 -1.886 1 88.88 121 LEU B N 1
ATOM 2376 C CA . LEU B 1 121 ? -8.641 14.211 -0.562 1 88.88 121 LEU B CA 1
ATOM 2377 C C . LEU B 1 121 ? -7.383 13.742 0.157 1 88.88 121 LEU B C 1
ATOM 2379 O O . LEU B 1 121 ? -6.672 14.547 0.765 1 88.88 121 LEU B O 1
ATOM 2383 N N . LEU B 1 122 ? -7.141 12.469 0.121 1 90.38 122 LEU B N 1
ATOM 2384 C CA . LEU B 1 122 ? -5.945 11.922 0.759 1 90.38 122 LEU B CA 1
ATOM 2385 C C . LEU B 1 122 ? -4.684 12.484 0.112 1 90.38 122 LEU B C 1
ATOM 2387 O O . LEU B 1 122 ? -3.736 12.852 0.808 1 90.38 122 LEU B O 1
ATOM 2391 N N . ARG B 1 123 ? -4.688 12.594 -1.167 1 92.25 123 ARG B N 1
ATOM 2392 C CA . ARG B 1 123 ? -3.566 13.195 -1.883 1 92.25 123 ARG B CA 1
ATOM 2393 C C . ARG B 1 123 ? -3.328 14.633 -1.418 1 92.25 123 ARG B C 1
ATOM 2395 O O . ARG B 1 123 ? -2.191 15.016 -1.138 1 92.25 123 ARG B O 1
ATOM 2402 N N . GLU B 1 124 ? -4.383 15.352 -1.379 1 90.31 124 GLU B N 1
ATOM 2403 C CA . GLU B 1 124 ? -4.293 16.734 -0.909 1 90.31 124 GLU B CA 1
ATOM 2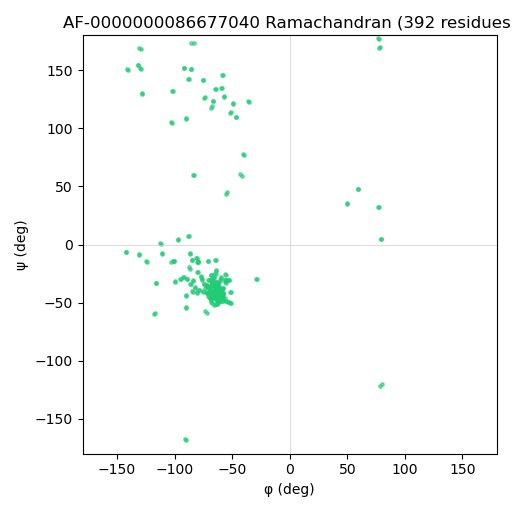404 C C . GLU B 1 124 ? -3.77 16.797 0.523 1 90.31 124 GLU B C 1
ATOM 2406 O O . GLU B 1 124 ? -2.922 17.625 0.843 1 90.31 124 GLU B O 1
ATOM 2411 N N . PHE B 1 125 ? -4.227 15.945 1.284 1 90.81 125 PHE B N 1
ATOM 2412 C CA . PHE B 1 125 ? -3.807 15.891 2.68 1 90.81 125 PHE B CA 1
ATOM 2413 C C . PHE B 1 125 ? -2.316 15.586 2.785 1 90.81 125 PHE B C 1
ATOM 2415 O O . PHE B 1 125 ? -1.582 16.281 3.486 1 90.81 125 PHE B O 1
ATOM 2422 N N . LEU B 1 126 ? -1.877 14.562 2.121 1 91.19 126 LEU B N 1
ATOM 2423 C CA . LEU B 1 126 ? -0.47 14.172 2.145 1 91.19 126 LEU B CA 1
ATOM 2424 C C . LEU B 1 126 ? 0.412 15.305 1.626 1 91.19 126 LEU B C 1
ATOM 2426 O O . LEU B 1 126 ? 1.465 15.594 2.199 1 91.19 126 LEU B O 1
ATOM 2430 N N . THR B 1 127 ? -0.041 16 0.639 1 90.38 127 THR B N 1
ATOM 2431 C CA . THR B 1 127 ? 0.731 17.078 0.015 1 90.38 127 THR B CA 1
ATOM 2432 C C . THR B 1 127 ? 0.823 18.281 0.938 1 90.38 127 THR B C 1
ATOM 2434 O O . THR B 1 127 ? 1.912 18.812 1.174 1 90.38 127 THR B O 1
ATOM 2437 N N . THR B 1 128 ? -0.282 18.625 1.597 1 90.5 128 THR B N 1
ATOM 2438 C CA . THR B 1 128 ? -0.353 19.906 2.271 1 90.5 128 THR B CA 1
ATOM 2439 C C . THR B 1 128 ? -0.086 19.766 3.766 1 90.5 128 THR B C 1
ATOM 2441 O O . THR B 1 128 ? 0.478 20.656 4.395 1 90.5 128 THR B O 1
ATOM 2444 N N . GLN B 1 129 ? -0.494 18.562 4.316 1 89.06 129 GLN B N 1
ATOM 2445 C CA . GLN B 1 129 ? -0.405 18.453 5.77 1 89.06 129 GLN B CA 1
ATOM 2446 C C . GLN B 1 129 ? 0.809 17.625 6.184 1 89.06 129 GLN B C 1
ATOM 2448 O O . GLN B 1 129 ? 1.238 17.672 7.336 1 89.06 129 GLN B O 1
ATOM 2453 N N . VAL B 1 130 ? 1.37 16.922 5.254 1 88.94 130 VAL B N 1
ATOM 2454 C CA . VAL B 1 130 ? 2.482 16.062 5.633 1 88.94 130 VAL B CA 1
ATOM 2455 C C . VAL B 1 130 ? 3.754 16.516 4.922 1 88.94 130 VAL B C 1
ATOM 2457 O O . VAL B 1 130 ? 4.707 16.953 5.562 1 88.94 130 VAL B O 1
ATOM 2460 N N . LEU B 1 131 ? 3.764 16.531 3.598 1 88.5 131 LEU B N 1
ATOM 2461 C CA . LEU B 1 131 ? 4.973 16.797 2.824 1 88.5 131 LEU B CA 1
ATOM 2462 C C . LEU B 1 131 ? 5.41 18.25 2.982 1 88.5 131 LEU B C 1
ATOM 2464 O O . LEU B 1 131 ? 6.594 18.531 3.176 1 88.5 131 LEU B O 1
ATOM 2468 N N . ARG B 1 132 ? 4.516 19.188 2.918 1 86.44 132 ARG B N 1
ATOM 2469 C CA . ARG B 1 132 ? 4.84 20.594 3.086 1 86.44 132 ARG B CA 1
ATOM 2470 C C . ARG B 1 132 ? 5.375 20.875 4.484 1 86.44 132 ARG B C 1
ATOM 2472 O O . ARG B 1 132 ? 6.32 21.656 4.652 1 86.44 132 ARG B O 1
ATOM 2479 N N . ARG B 1 133 ? 4.809 20.219 5.414 1 84.94 133 ARG B N 1
ATOM 2480 C CA . ARG B 1 133 ? 5.25 20.422 6.789 1 84.94 133 ARG B CA 1
ATOM 2481 C C . ARG B 1 133 ? 6.621 19.797 7.027 1 84.94 133 ARG B C 1
ATOM 2483 O O . ARG B 1 133 ? 7.414 20.312 7.816 1 84.94 133 ARG B O 1
ATOM 2490 N N . ALA B 1 134 ? 6.855 18.719 6.41 1 83.94 134 ALA B N 1
ATOM 2491 C CA . ALA B 1 134 ? 8.141 18.031 6.547 1 83.94 134 ALA B CA 1
ATOM 2492 C C . ALA B 1 134 ? 9.289 18.938 6.078 1 83.94 134 ALA B C 1
ATOM 2494 O O . ALA B 1 134 ? 10.398 18.859 6.605 1 83.94 134 ALA B O 1
ATOM 2495 N N . LEU B 1 135 ? 9.062 19.828 5.098 1 80 135 LEU B N 1
ATOM 2496 C CA . LEU B 1 135 ? 10.055 20.75 4.562 1 80 135 LEU B CA 1
ATOM 2497 C C . LEU B 1 135 ? 10.656 21.609 5.672 1 80 135 LEU B C 1
ATOM 2499 O O . LEU B 1 135 ? 11.836 21.984 5.605 1 80 135 LEU B O 1
ATOM 2503 N N . ASP B 1 136 ? 9.875 21.75 6.672 1 80.69 136 ASP B N 1
ATOM 2504 C CA . ASP B 1 136 ? 10.297 22.641 7.754 1 80.69 136 ASP B CA 1
ATOM 2505 C C . ASP B 1 136 ? 11.156 21.891 8.766 1 80.69 136 ASP B C 1
ATOM 2507 O O . ASP B 1 136 ? 11.82 22.5 9.602 1 80.69 136 ASP B O 1
ATOM 2511 N N . HIS B 1 137 ? 11.234 20.641 8.609 1 80.19 137 HIS B N 1
ATOM 2512 C CA . HIS B 1 137 ? 11.859 19.875 9.688 1 80.19 137 HIS B CA 1
ATOM 2513 C C . HIS B 1 137 ? 13.023 19.047 9.172 1 80.19 137 HIS B C 1
ATOM 2515 O O . HIS B 1 137 ? 13.805 18.5 9.961 1 80.19 137 HIS B O 1
ATOM 2521 N N . LEU B 1 138 ? 13.023 18.938 7.887 1 77.12 138 LEU B N 1
ATOM 2522 C CA . LEU B 1 138 ? 14.062 18.078 7.316 1 77.12 138 LEU B CA 1
ATOM 2523 C C . LEU B 1 138 ? 15.203 18.922 6.754 1 77.12 138 LEU B C 1
ATOM 2525 O O . LEU B 1 138 ? 14.961 19.984 6.168 1 77.12 138 LEU B O 1
ATOM 2529 N N . ASP B 1 139 ? 16.406 18.547 7.105 1 79.12 139 ASP B N 1
ATOM 2530 C CA . ASP B 1 139 ? 17.578 19.188 6.535 1 79.12 139 ASP B CA 1
ATOM 2531 C C . ASP B 1 139 ? 17.938 18.578 5.188 1 79.12 139 ASP B C 1
ATOM 2533 O O . ASP B 1 139 ? 19.031 18.016 5.023 1 79.12 139 ASP B O 1
ATOM 2537 N N . VAL B 1 140 ? 17.078 18.625 4.27 1 82.31 140 VAL B N 1
ATOM 2538 C CA . VAL B 1 140 ? 17.25 18.109 2.914 1 82.31 140 VAL B CA 1
ATOM 2539 C C . VAL B 1 140 ? 16.875 19.188 1.901 1 82.31 140 VAL B C 1
ATOM 2541 O O . VAL B 1 140 ? 16.172 20.141 2.236 1 82.31 140 VAL B O 1
ATOM 2544 N N . ASP B 1 141 ? 17.484 19.125 0.762 1 87.38 141 ASP B N 1
ATOM 2545 C CA . ASP B 1 141 ? 17.125 20.031 -0.324 1 87.38 141 ASP B CA 1
ATOM 2546 C C . ASP B 1 141 ? 15.609 20.062 -0.537 1 87.38 141 ASP B C 1
ATOM 2548 O O . ASP B 1 141 ? 14.992 19.016 -0.766 1 87.38 141 ASP B O 1
ATOM 2552 N N . PRO B 1 142 ? 15.031 21.234 -0.401 1 88.31 142 PRO B N 1
ATOM 2553 C CA . PRO B 1 142 ? 13.578 21.359 -0.533 1 88.31 142 PRO B CA 1
ATOM 2554 C C . PRO B 1 142 ? 13.047 20.75 -1.828 1 88.31 142 PRO B C 1
ATOM 2556 O O . PRO B 1 142 ? 11.914 20.266 -1.865 1 88.31 142 PRO B O 1
ATOM 2559 N N . SER B 1 143 ? 13.852 20.766 -2.891 1 90 143 SER B N 1
ATOM 2560 C CA . SER B 1 143 ? 13.406 20.25 -4.176 1 90 143 SER B CA 1
ATOM 2561 C C . SER B 1 143 ? 13.289 18.734 -4.145 1 90 143 SER B C 1
ATOM 2563 O O . SER B 1 143 ? 12.609 18.141 -4.984 1 90 143 SER B O 1
ATOM 2565 N N . GLU B 1 144 ? 13.883 18.125 -3.1 1 91.81 144 GLU B N 1
ATOM 2566 C CA . GLU B 1 144 ? 13.883 16.672 -3.02 1 91.81 144 GLU B CA 1
ATOM 2567 C C . GLU B 1 144 ? 12.812 16.172 -2.057 1 91.81 144 GLU B C 1
ATOM 2569 O O . GLU B 1 144 ? 12.477 14.977 -2.059 1 91.81 144 GLU B O 1
ATOM 2574 N N . VAL B 1 145 ? 12.273 17.031 -1.263 1 90.5 145 VAL B N 1
ATOM 2575 C CA . VAL B 1 145 ? 11.391 16.656 -0.162 1 90.5 145 VAL B CA 1
ATOM 2576 C C . VAL B 1 145 ? 10.164 15.93 -0.708 1 90.5 145 VAL B C 1
ATOM 2578 O O . VAL B 1 145 ? 9.797 14.867 -0.213 1 90.5 145 VAL B O 1
ATOM 2581 N N . PRO B 1 146 ? 9.562 16.453 -1.834 1 92.25 146 PRO B N 1
ATOM 2582 C CA . PRO B 1 146 ? 8.367 15.742 -2.312 1 92.25 146 PRO B CA 1
ATOM 2583 C C . PRO B 1 146 ? 8.672 14.328 -2.783 1 92.25 146 PRO B C 1
ATOM 2585 O O . PRO B 1 146 ? 7.945 13.391 -2.447 1 92.25 146 PRO B O 1
ATOM 2588 N N . THR B 1 147 ? 9.789 14.164 -3.445 1 93.62 147 THR B N 1
ATOM 2589 C CA . THR B 1 147 ? 10.156 12.844 -3.949 1 93.62 147 THR B CA 1
ATOM 2590 C C . THR B 1 147 ? 10.484 11.898 -2.799 1 93.62 147 THR B C 1
ATOM 2592 O O . THR B 1 147 ? 9.977 10.773 -2.744 1 93.62 147 THR B O 1
ATOM 2595 N N . ARG B 1 148 ? 11.289 12.367 -1.877 1 94.19 148 ARG B N 1
ATOM 2596 C CA . ARG B 1 148 ? 11.656 11.555 -0.723 1 94.19 148 ARG B CA 1
ATOM 2597 C C . ARG B 1 148 ? 10.438 11.195 0.112 1 94.19 148 ARG B C 1
ATOM 2599 O O . ARG B 1 148 ? 10.281 10.047 0.537 1 94.19 148 ARG B O 1
ATOM 2606 N N . GLY B 1 149 ? 9.586 12.188 0.297 1 93.88 149 GLY B N 1
ATOM 2607 C CA . GLY B 1 149 ? 8.367 11.945 1.042 1 93.88 149 GLY B CA 1
ATOM 2608 C C . GLY B 1 149 ? 7.457 10.922 0.387 1 93.88 149 GLY B C 1
ATOM 2609 O O . GLY B 1 149 ? 6.852 10.094 1.07 1 93.88 149 GLY B O 1
ATOM 2610 N N . ASN B 1 150 ? 7.328 10.977 -0.94 1 96.12 150 ASN B N 1
ATOM 2611 C CA . ASN B 1 150 ? 6.523 10.016 -1.68 1 96.12 150 ASN B CA 1
ATOM 2612 C C . ASN B 1 150 ? 7.039 8.586 -1.486 1 96.12 150 ASN B C 1
ATOM 2614 O O . ASN B 1 150 ? 6.254 7.664 -1.278 1 96.12 150 ASN B O 1
ATOM 2618 N N . LEU B 1 151 ? 8.32 8.445 -1.563 1 96.69 151 LEU B N 1
ATOM 2619 C CA . LEU B 1 151 ? 8.93 7.129 -1.434 1 96.69 151 LEU B CA 1
ATOM 2620 C C . LEU B 1 151 ? 8.75 6.582 -0.021 1 96.69 151 LEU B C 1
ATOM 2622 O O . LEU B 1 151 ? 8.391 5.418 0.158 1 96.69 151 LEU B O 1
ATOM 2626 N N . ILE B 1 152 ? 8.938 7.43 0.965 1 95.88 152 ILE B N 1
ATOM 2627 C CA . ILE B 1 152 ? 8.695 7.039 2.352 1 95.88 152 ILE B CA 1
ATOM 2628 C C . ILE B 1 152 ? 7.238 6.637 2.533 1 95.88 152 ILE B C 1
ATOM 2630 O O . ILE B 1 152 ? 6.941 5.578 3.094 1 95.88 152 ILE B O 1
ATOM 2634 N N . GLY B 1 153 ? 6.363 7.477 2.027 1 95.5 153 GLY B N 1
ATOM 2635 C CA . GLY B 1 153 ? 4.941 7.184 2.09 1 95.5 153 GLY B CA 1
ATOM 2636 C C . GLY B 1 153 ? 4.57 5.875 1.424 1 95.5 153 GLY B C 1
ATOM 2637 O O . GLY B 1 153 ? 3.693 5.152 1.904 1 95.5 153 GLY B O 1
ATOM 2638 N N . SER B 1 154 ? 5.234 5.59 0.321 1 96.56 154 SER B N 1
ATOM 2639 C CA . SER B 1 154 ? 4.941 4.344 -0.379 1 96.56 154 SER B CA 1
ATOM 2640 C C . SER B 1 154 ? 5.27 3.133 0.488 1 96.56 154 SER B C 1
ATOM 2642 O O . SER B 1 154 ? 4.484 2.184 0.558 1 96.56 154 SER B O 1
ATOM 2644 N N . GLN B 1 155 ? 6.367 3.139 1.157 1 97.44 155 GLN B N 1
ATOM 2645 C CA . GLN B 1 155 ? 6.719 2.027 2.035 1 97.44 155 GLN B CA 1
ATOM 2646 C C . GLN B 1 155 ? 5.754 1.932 3.213 1 97.44 155 GLN B C 1
ATOM 2648 O O . GLN B 1 155 ? 5.324 0.837 3.584 1 97.44 155 GLN B O 1
ATOM 2653 N N . LEU B 1 156 ? 5.414 3.08 3.779 1 95.38 156 LEU B N 1
ATOM 2654 C CA . LEU B 1 156 ? 4.578 3.078 4.973 1 95.38 156 LEU B CA 1
ATOM 2655 C C . LEU B 1 156 ? 3.158 2.627 4.645 1 95.38 156 LEU B C 1
ATOM 2657 O O . LEU B 1 156 ? 2.578 1.812 5.363 1 95.38 156 LEU B O 1
ATOM 2661 N N . ILE B 1 157 ? 2.617 3.148 3.611 1 95.06 157 ILE B N 1
ATOM 2662 C CA . ILE B 1 157 ? 1.277 2.715 3.23 1 95.06 157 ILE B CA 1
ATOM 2663 C C . ILE B 1 157 ? 1.305 1.241 2.834 1 95.06 157 ILE B C 1
ATOM 2665 O O . ILE B 1 157 ? 0.342 0.509 3.076 1 95.06 157 ILE B O 1
ATOM 2669 N N . GLY B 1 158 ? 2.41 0.805 2.152 1 96.38 158 GLY B N 1
ATOM 2670 C CA . GLY B 1 158 ? 2.562 -0.615 1.878 1 96.38 158 GLY B CA 1
ATOM 2671 C C . GLY B 1 158 ? 2.568 -1.469 3.131 1 96.38 158 GLY B C 1
ATOM 2672 O O . GLY B 1 158 ? 1.974 -2.549 3.156 1 96.38 158 GLY B O 1
ATOM 2673 N N . LEU B 1 159 ? 3.244 -1.017 4.109 1 96.38 159 LEU B N 1
ATOM 2674 C CA . LEU B 1 159 ? 3.234 -1.699 5.398 1 96.38 159 LEU B CA 1
ATOM 2675 C C . LEU B 1 159 ? 1.821 -1.756 5.973 1 96.38 159 LEU B C 1
ATOM 2677 O O . LEU B 1 159 ? 1.4 -2.791 6.496 1 96.38 159 LEU B O 1
ATOM 2681 N N . ALA B 1 160 ? 1.069 -0.675 5.914 1 94.38 160 ALA B N 1
ATOM 2682 C CA . ALA B 1 160 ? -0.314 -0.654 6.383 1 94.38 160 ALA B CA 1
ATOM 2683 C C . ALA B 1 160 ? -1.162 -1.677 5.633 1 94.38 160 ALA B C 1
ATOM 2685 O O . ALA B 1 160 ? -1.923 -2.432 6.242 1 94.38 160 ALA B O 1
ATOM 2686 N N . MET B 1 161 ? -0.998 -1.694 4.383 1 94 161 MET B N 1
ATOM 2687 C CA . MET B 1 161 ? -1.776 -2.588 3.531 1 94 161 MET B CA 1
ATOM 2688 C C . MET B 1 161 ? -1.491 -4.047 3.869 1 94 161 MET B C 1
ATOM 2690 O O . MET B 1 161 ? -2.416 -4.824 4.117 1 94 161 MET B O 1
ATOM 2694 N N . MET B 1 162 ? -0.249 -4.426 3.973 1 95.5 162 MET B N 1
ATOM 2695 C CA . MET B 1 162 ? 0.143 -5.824 4.113 1 95.5 162 MET B CA 1
ATOM 2696 C C . MET B 1 162 ? -0.057 -6.301 5.547 1 95.5 162 MET B C 1
ATOM 2698 O O . MET B 1 162 ? -0.469 -7.441 5.773 1 95.5 162 MET B O 1
ATOM 2702 N N . ARG B 1 163 ? 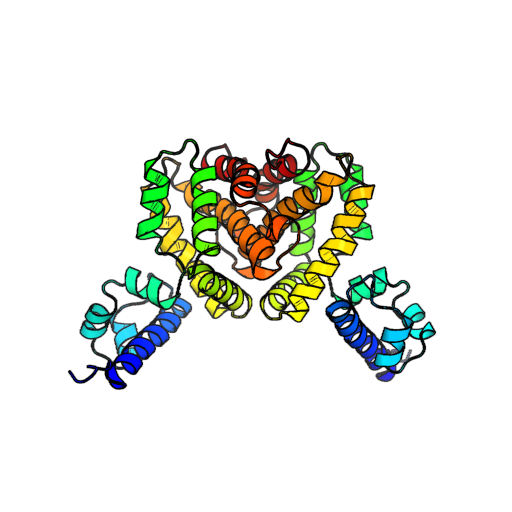0.257 -5.43 6.516 1 96.19 163 ARG B N 1
ATOM 2703 C CA . ARG B 1 163 ? 0.25 -5.84 7.914 1 96.19 163 ARG B CA 1
ATOM 2704 C C . ARG B 1 163 ? -1.146 -5.711 8.516 1 96.19 163 ARG B C 1
ATOM 2706 O O . ARG B 1 163 ? -1.574 -6.566 9.297 1 96.19 163 ARG B O 1
ATOM 2713 N N . TYR B 1 164 ? -1.888 -4.73 8.078 1 93.5 164 TYR B N 1
ATOM 2714 C CA . TYR B 1 164 ? -3.098 -4.418 8.828 1 93.5 164 TYR B CA 1
ATOM 2715 C C . TYR B 1 164 ? -4.344 -4.66 7.98 1 93.5 164 TYR B C 1
ATOM 2717 O O . TYR B 1 164 ? -5.41 -4.98 8.516 1 93.5 164 TYR B O 1
ATOM 2725 N N . VAL B 1 165 ? -4.254 -4.441 6.684 1 91.94 165 VAL B N 1
ATOM 2726 C CA . VAL B 1 165 ? -5.422 -4.59 5.828 1 91.94 165 VAL B CA 1
ATOM 2727 C C . VAL B 1 165 ? -5.5 -6.023 5.305 1 91.94 165 VAL B C 1
ATOM 2729 O O . VAL B 1 165 ? -6.504 -6.711 5.504 1 91.94 165 VAL B O 1
ATOM 2732 N N . ILE B 1 166 ? -4.41 -6.484 4.676 1 92.12 166 ILE B N 1
ATOM 2733 C CA . ILE B 1 166 ? -4.359 -7.824 4.102 1 92.12 166 ILE B CA 1
ATOM 2734 C C . ILE B 1 166 ? -3.99 -8.836 5.184 1 92.12 166 ILE B C 1
ATOM 2736 O O . ILE B 1 166 ? -4.402 -10 5.121 1 92.12 166 ILE B O 1
ATOM 2740 N N . LYS B 1 167 ? -3.211 -8.383 6.148 1 94.75 167 LYS B N 1
ATOM 2741 C CA . LYS B 1 167 ? -2.744 -9.195 7.27 1 94.75 167 LYS B CA 1
ATOM 2742 C C . LYS B 1 167 ? -1.942 -10.398 6.781 1 94.75 167 LYS B C 1
ATOM 2744 O O . LYS B 1 167 ? -2.199 -11.531 7.191 1 94.75 167 LYS B O 1
ATOM 2749 N N . LEU B 1 168 ? -1.025 -10.141 5.891 1 95.56 168 LEU B N 1
ATOM 2750 C CA . LEU B 1 168 ? -0.171 -11.18 5.324 1 95.56 168 LEU B CA 1
ATOM 2751 C C . LEU B 1 168 ? 0.872 -11.633 6.336 1 95.56 168 LEU B C 1
ATOM 2753 O O . LEU B 1 168 ? 1.596 -10.812 6.906 1 95.56 168 LEU B O 1
ATOM 2757 N N . GLU B 1 169 ? 0.896 -12.961 6.543 1 94.75 169 GLU B N 1
ATOM 2758 C CA . GLU B 1 169 ? 1.841 -13.516 7.504 1 94.75 169 GLU B CA 1
ATOM 2759 C C . GLU B 1 169 ? 3.182 -13.828 6.844 1 94.75 169 GLU B C 1
ATOM 2761 O O . GLU B 1 169 ? 3.232 -14.18 5.668 1 94.75 169 GLU B O 1
ATOM 2766 N N . PRO B 1 170 ? 4.398 -13.594 7.598 1 95.25 170 PRO B N 1
ATOM 2767 C CA . PRO B 1 170 ? 4.441 -13.375 9.047 1 95.25 170 PRO B CA 1
ATOM 2768 C C . PRO B 1 170 ? 4.488 -11.898 9.422 1 95.25 170 PRO B C 1
ATOM 2770 O O . PRO B 1 170 ? 4.594 -11.555 10.602 1 95.25 170 PRO B O 1
ATOM 2773 N N . LEU B 1 171 ? 4.398 -11.016 8.477 1 96.31 171 LEU B N 1
ATOM 2774 C CA . LEU B 1 171 ? 4.492 -9.586 8.734 1 96.31 171 LEU B CA 1
ATOM 2775 C C . LEU B 1 171 ? 3.361 -9.117 9.648 1 96.31 171 LEU B C 1
ATOM 2777 O O . LEU B 1 171 ? 3.562 -8.258 10.508 1 96.31 171 LEU B O 1
ATOM 2781 N N . ALA B 1 172 ? 2.232 -9.703 9.539 1 96.5 172 ALA B N 1
ATOM 2782 C CA . ALA B 1 172 ? 1.043 -9.312 10.289 1 96.5 172 ALA B CA 1
ATOM 2783 C C . ALA B 1 172 ? 1.245 -9.516 11.789 1 96.5 172 ALA B C 1
ATOM 2785 O O . ALA B 1 172 ? 0.757 -8.727 12.602 1 96.5 172 ALA B O 1
ATOM 2786 N N . SER B 1 173 ? 1.997 -10.531 12.164 1 96.44 173 SER B N 1
ATOM 2787 C CA . SER B 1 173 ? 2.137 -10.852 13.578 1 96.44 173 SER B CA 1
ATOM 2788 C C . SER B 1 173 ? 3.555 -10.578 14.07 1 96.44 173 SER B C 1
ATOM 2790 O O . SER B 1 173 ? 3.873 -10.836 15.234 1 96.44 173 SER B O 1
ATOM 2792 N N . ALA B 1 174 ? 4.402 -10.117 13.219 1 96.44 174 ALA B N 1
ATOM 2793 C CA . ALA B 1 174 ? 5.789 -9.867 13.602 1 96.44 174 ALA B CA 1
ATOM 2794 C C . ALA B 1 174 ? 5.863 -8.883 14.766 1 96.44 174 ALA B C 1
ATOM 2796 O O . ALA B 1 174 ? 5.07 -7.938 14.836 1 96.44 174 ALA B O 1
ATOM 2797 N N . ALA B 1 175 ? 6.855 -9.078 15.625 1 96.38 175 ALA B N 1
ATOM 2798 C CA . ALA B 1 175 ? 7.102 -8.102 16.688 1 96.38 175 ALA B CA 1
ATOM 2799 C C . ALA B 1 175 ? 7.414 -6.723 16.094 1 96.38 175 ALA B C 1
ATOM 2801 O O . ALA B 1 175 ? 8.172 -6.613 15.133 1 96.38 175 ALA B O 1
ATOM 2802 N N . PRO B 1 176 ? 6.812 -5.688 16.641 1 96.62 176 PRO B N 1
ATOM 2803 C CA . PRO B 1 176 ? 7.004 -4.344 16.094 1 96.62 176 PRO B CA 1
ATOM 2804 C C . PRO B 1 176 ? 8.477 -3.982 15.93 1 96.62 176 PRO B C 1
ATOM 2806 O O . PRO B 1 176 ? 8.859 -3.408 14.906 1 96.62 176 PRO B O 1
ATOM 2809 N N . GLU B 1 177 ? 9.281 -4.344 16.891 1 96.5 177 GLU B N 1
ATOM 2810 C CA . GLU B 1 177 ? 10.688 -3.959 16.812 1 96.5 177 GLU B CA 1
ATOM 2811 C C . GLU B 1 177 ? 11.398 -4.691 15.672 1 96.5 177 GLU B C 1
ATOM 2813 O O . GLU B 1 177 ? 12.344 -4.168 15.086 1 96.5 177 GLU B O 1
ATOM 2818 N N . ALA B 1 178 ? 10.984 -5.902 15.336 1 96.12 178 ALA B N 1
ATOM 2819 C CA . ALA B 1 178 ? 11.531 -6.605 14.18 1 96.12 178 ALA B CA 1
ATOM 2820 C C . ALA B 1 178 ? 11.188 -5.879 12.883 1 96.12 178 ALA B C 1
ATOM 2822 O O . ALA B 1 178 ? 12.016 -5.801 11.969 1 96.12 178 ALA B O 1
ATOM 2823 N N . VAL B 1 179 ? 9.953 -5.367 12.828 1 97.56 179 VAL B N 1
ATOM 2824 C CA . VAL B 1 179 ? 9.523 -4.609 11.656 1 97.56 179 VAL B CA 1
ATOM 2825 C C . VAL B 1 179 ? 10.328 -3.316 11.555 1 97.56 179 VAL B C 1
ATOM 2827 O O . VAL B 1 179 ? 10.789 -2.947 10.469 1 97.56 179 VAL B O 1
ATOM 2830 N N . VAL B 1 180 ? 10.523 -2.666 12.703 1 97.5 180 VAL B N 1
ATOM 2831 C CA . VAL B 1 180 ? 11.312 -1.438 12.742 1 97.5 180 VAL B CA 1
ATOM 2832 C C . VAL B 1 180 ? 12.719 -1.712 12.219 1 97.5 180 VAL B C 1
ATOM 2834 O O . VAL B 1 180 ? 13.242 -0.963 11.391 1 97.5 180 VAL B O 1
ATOM 2837 N N . ALA B 1 181 ? 13.297 -2.785 12.633 1 96.75 181 ALA B N 1
ATOM 2838 C CA . ALA B 1 181 ? 14.664 -3.129 12.258 1 96.75 181 ALA B CA 1
ATOM 2839 C C . ALA B 1 181 ? 14.758 -3.457 10.766 1 96.75 181 ALA B C 1
ATOM 2841 O O . ALA B 1 181 ? 15.766 -3.166 10.125 1 96.75 181 ALA B O 1
ATOM 2842 N N . ALA B 1 182 ? 13.742 -4.027 10.25 1 96.62 182 ALA B N 1
ATOM 2843 C CA . ALA B 1 182 ? 13.75 -4.469 8.859 1 96.62 182 ALA B CA 1
ATOM 2844 C C . ALA B 1 182 ? 13.477 -3.305 7.906 1 96.62 182 ALA B C 1
ATOM 2846 O O . ALA B 1 182 ? 14.117 -3.186 6.859 1 96.62 182 ALA B O 1
ATOM 2847 N N . VAL B 1 183 ? 12.516 -2.416 8.273 1 97.94 183 VAL B N 1
ATOM 2848 C CA . VAL B 1 183 ? 12.023 -1.394 7.359 1 97.94 183 VAL B CA 1
ATOM 2849 C C . VAL B 1 183 ? 12.781 -0.088 7.586 1 97.94 183 VAL B C 1
ATOM 2851 O O . VAL B 1 183 ? 12.969 0.697 6.652 1 97.94 183 VAL B O 1
ATOM 2854 N N . GLY B 1 184 ? 13.25 0.164 8.828 1 97.12 184 GLY B N 1
ATOM 2855 C CA . GLY B 1 184 ? 13.867 1.415 9.242 1 97.12 184 GLY B CA 1
ATOM 2856 C C . GLY B 1 184 ? 15.016 1.837 8.344 1 97.12 184 GLY B C 1
ATOM 2857 O O . GLY B 1 184 ? 15.055 2.977 7.871 1 97.12 184 GLY B O 1
ATOM 2858 N N . PRO B 1 185 ? 15.93 0.945 8.07 1 96.69 185 PRO B N 1
ATOM 2859 C CA . PRO B 1 185 ? 17.078 1.308 7.238 1 96.69 185 PRO B CA 1
ATOM 2860 C C . PRO B 1 185 ? 16.672 1.74 5.832 1 96.69 185 PRO B C 1
ATOM 2862 O O . PRO B 1 185 ? 17.312 2.611 5.242 1 96.69 185 PRO B O 1
ATOM 2865 N N . ASN B 1 186 ? 15.648 1.111 5.25 1 97.31 186 ASN B N 1
ATOM 2866 C CA . ASN B 1 186 ? 15.18 1.519 3.932 1 97.31 186 ASN B CA 1
ATOM 2867 C C . ASN B 1 186 ? 14.547 2.906 3.965 1 97.31 186 ASN B C 1
ATOM 2869 O O . ASN B 1 186 ? 14.75 3.711 3.055 1 97.31 186 ASN B O 1
ATOM 2873 N N . ILE B 1 187 ? 13.766 3.182 5.004 1 96.88 187 ILE B N 1
ATOM 2874 C CA . ILE B 1 187 ? 13.203 4.52 5.176 1 96.88 187 ILE B CA 1
ATOM 2875 C C . ILE B 1 187 ? 14.336 5.531 5.352 1 96.88 187 ILE B C 1
ATOM 2877 O O . ILE B 1 187 ? 14.281 6.633 4.805 1 96.88 187 ILE B O 1
ATOM 2881 N N . GLN B 1 188 ? 15.375 5.156 6.098 1 96.12 188 GLN B N 1
ATOM 2882 C CA . GLN B 1 188 ? 16.516 6.031 6.305 1 96.12 188 GLN B CA 1
ATOM 2883 C C . GLN B 1 188 ? 17.203 6.371 4.977 1 96.12 188 GLN B C 1
ATOM 2885 O O . GLN B 1 188 ? 17.594 7.516 4.75 1 96.12 188 GLN B O 1
ATOM 2890 N N . ARG B 1 189 ? 17.297 5.387 4.16 1 95.62 189 ARG B N 1
ATOM 2891 C CA . ARG B 1 189 ? 17.891 5.629 2.852 1 95.62 189 ARG B CA 1
ATOM 2892 C C . ARG B 1 189 ? 17.078 6.633 2.051 1 95.62 189 ARG B C 1
ATOM 2894 O O . ARG B 1 189 ? 17.641 7.551 1.444 1 95.62 189 ARG B O 1
ATOM 2901 N N . TYR B 1 190 ? 15.727 6.43 2 1 95.38 190 TYR B N 1
ATOM 2902 C CA . TYR B 1 190 ? 14.867 7.387 1.31 1 95.38 190 TYR B CA 1
ATOM 2903 C C . TYR B 1 190 ? 15.047 8.789 1.884 1 95.38 190 TYR B C 1
ATOM 2905 O O . TYR B 1 190 ? 14.922 9.781 1.163 1 95.38 190 TYR B O 1
ATOM 2913 N N . LEU B 1 191 ? 15.375 8.859 3.197 1 92.38 191 LEU B N 1
ATOM 2914 C CA . LEU B 1 191 ? 15.469 10.141 3.893 1 92.38 191 LEU B CA 1
ATOM 2915 C C . LEU B 1 191 ? 16.75 10.867 3.514 1 92.38 191 LEU B C 1
ATOM 2917 O O . LEU B 1 191 ? 16.734 12.07 3.244 1 92.38 191 LEU B O 1
ATOM 2921 N N . ASP B 1 192 ? 17.844 10.156 3.398 1 90.06 192 ASP B N 1
ATOM 2922 C CA . ASP B 1 192 ? 19.047 10.992 3.463 1 90.06 192 ASP B CA 1
ATOM 2923 C C . ASP B 1 192 ? 20.109 10.5 2.492 1 90.06 192 ASP B C 1
ATOM 2925 O O . ASP B 1 192 ? 21.156 11.125 2.348 1 90.06 192 ASP B O 1
ATOM 2929 N N . GLN B 1 193 ? 19.875 9.336 1.842 1 90.88 193 GLN B N 1
ATOM 2930 C CA . GLN B 1 193 ? 20.875 8.875 0.889 1 90.88 193 GLN B CA 1
ATOM 293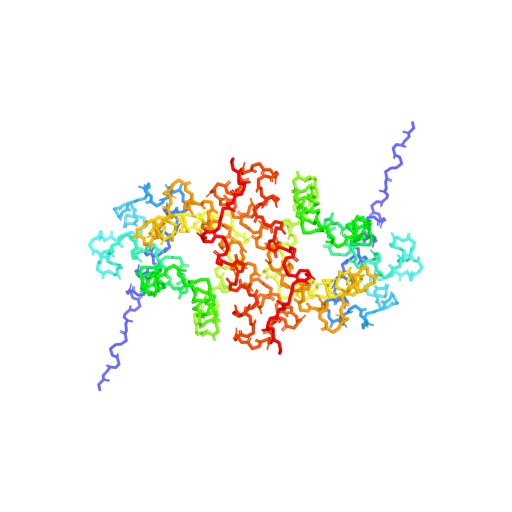1 C C . GLN B 1 193 ? 20.562 9.375 -0.52 1 90.88 193 GLN B C 1
ATOM 2933 O O . GLN B 1 193 ? 19.422 9.68 -0.838 1 90.88 193 GLN B O 1
ATOM 2938 N N . PRO B 1 194 ? 21.562 9.539 -1.314 1 88 194 PRO B N 1
ATOM 2939 C CA . PRO B 1 194 ? 21.328 9.984 -2.691 1 88 194 PRO B CA 1
ATOM 2940 C C . PRO B 1 194 ? 20.391 9.047 -3.455 1 88 194 PRO B C 1
ATOM 2942 O O . PRO B 1 194 ? 20.531 7.828 -3.385 1 88 194 PRO B O 1
ATOM 2945 N N . LEU B 1 195 ? 19.391 9.734 -3.992 1 83.81 195 LEU B N 1
ATOM 2946 C CA . LEU B 1 195 ? 18.453 8.992 -4.828 1 83.81 195 LEU B CA 1
ATOM 2947 C C . LEU B 1 195 ? 18.734 9.234 -6.309 1 83.81 195 LEU B C 1
ATOM 2949 O O . LEU B 1 195 ? 19.156 10.328 -6.691 1 83.81 195 LEU B O 1
ATOM 2953 N N . LYS B 1 196 ? 19.297 8.359 -7 1 67.5 196 LYS B N 1
ATOM 2954 C CA . LYS B 1 196 ? 19.609 8.555 -8.414 1 67.5 196 LYS B CA 1
ATOM 2955 C C . LYS B 1 196 ? 18.375 8.945 -9.211 1 67.5 196 LYS B C 1
ATOM 2957 O O . LYS B 1 196 ? 17.844 8.141 -9.977 1 67.5 196 LYS B O 1
ATOM 2962 N N . LEU B 1 197 ? 17.641 9.789 -8.758 1 58.06 197 LEU B N 1
ATOM 2963 C CA . LEU B 1 197 ? 16.359 10.109 -9.406 1 58.06 197 LEU B CA 1
ATOM 2964 C C . LEU B 1 197 ? 16.594 10.906 -10.688 1 58.06 197 LEU B C 1
ATOM 2966 O O . LEU B 1 197 ? 15.828 10.789 -11.641 1 58.06 197 LEU B O 1
ATOM 2970 N N . PHE B 1 198 ? 17.281 12.07 -10.586 1 43.84 198 PHE B N 1
ATOM 2971 C CA . PHE B 1 198 ? 17.547 13.016 -11.672 1 43.84 198 PHE B CA 1
ATOM 2972 C C . PHE B 1 198 ? 19.016 13.031 -12.039 1 43.84 198 PHE B C 1
ATOM 2974 O O . PHE B 1 198 ? 19.875 12.766 -11.188 1 43.84 198 PHE B O 1
#

Sequence (396 aa):
MARTGRRPGRQDTREAILSAARSAFAENGFDGASIRQIAGAAGVDPALVHHYFGTKDQLFVAAMDFPLDPAKILPQVAAGGIDGMGERLVRMFLTIWDGPAGAAGVALVRSAVRSDLAARLLREFLTTQVLRRALDHLDVDPSEVPTRGNLIGSQLIGLAMMRYVIKLEPLASAAPEAVVAAVGPNIQRYLDQPLKLFMARTGRRPGRQDTREAILSAARSAFAENGFDGASIRQIAGAAGVDPALVHHYFGTKDQLFVAAMDFPLDPAKILPQVAAGGIDGMGERLVRMFLTIWDGPAGAAGVALVRSAVRSDLAARLLREFLTTQVLRRALDHLDVDPSEVPTRGNLIGSQLIGLAMMRYVIKLEPLASAAPEAVVAAVGPNIQRYLDQPLKLF

InterPro domains:
  IPR001647 DNA-binding HTH domain, TetR-type [PF00440] (17-63)
  IPR001647 DNA-binding HTH domain, TetR-type [PR00455] (17-30)
  IPR001647 DNA-binding HTH domain, TetR-type [PR00455] (38-61)
  IPR001647 DNA-binding HTH domain, TetR-type [PS50977] (11-71)
  IPR009057 Homedomain-like superfamily [SSF46689] (3-70)
  IPR036271 Tetracyclin repressor-like, C-terminal domain superfamily [SSF48498] (83-193)
  IPR041678 Tetracyclin repressor-like, C-terminal domain 16 [PF17920] (83-191)
  IPR050109 HTH-type, TetR-like transcriptional regulator [PTHR30055] (1-183)